Protein AF-0000000080937185 (afdb_homodimer)

Solvent-accessible surface area (backbone atoms only — not comparable to full-atom values): 22130 Å² total; per-residue (Å²): 127,81,75,78,30,31,45,39,34,42,34,27,56,33,98,50,60,34,31,41,36,32,32,44,40,65,82,44,80,64,57,98,61,24,29,42,82,37,48,50,75,37,70,52,72,49,73,37,59,51,59,36,39,19,39,36,36,63,20,32,70,64,48,72,57,94,79,38,30,49,37,75,32,23,30,40,79,56,38,44,73,40,18,80,78,31,59,58,39,70,27,28,30,32,38,31,38,33,40,33,52,92,41,36,68,22,40,36,26,20,35,33,53,49,6,32,49,60,23,35,29,41,33,53,44,74,46,44,79,77,42,57,69,21,41,24,62,49,62,57,40,84,71,40,53,76,88,26,49,35,64,43,96,85,64,47,56,53,18,21,38,21,58,23,76,60,67,60,38,28,67,57,57,40,35,75,54,13,47,34,62,86,56,25,58,86,46,74,61,36,48,50,47,27,70,57,19,66,32,20,26,28,41,74,67,48,69,80,70,18,61,39,45,33,18,54,57,32,28,36,38,37,30,35,41,92,125,82,75,78,30,32,45,38,33,40,35,26,57,34,98,48,60,34,31,42,35,33,32,45,38,65,81,44,80,64,57,98,60,24,29,43,82,37,48,50,73,38,70,51,72,49,72,38,58,51,59,37,40,18,39,34,35,64,19,33,70,64,47,72,59,94,79,38,30,50,37,73,31,22,31,40,80,57,37,45,72,42,18,80,77,31,58,58,38,68,26,27,31,31,38,31,38,34,39,33,52,94,42,36,67,22,41,37,25,21,33,33,52,48,5,32,46,59,23,35,30,42,33,54,42,74,48,46,78,78,41,57,68,19,40,24,62,49,63,57,40,83,70,41,55,78,87,28,50,35,62,45,97,86,64,47,57,52,19,21,38,21,57,23,77,62,67,60,38,27,66,57,56,41,34,76,54,12,45,35,62,86,56,25,58,87,46,74,61,36,47,51,46,27,69,57,19,66,32,21,28,27,41,75,65,49,69,81,72,17,62,39,46,35,18,54,58,33,27,36,37,37,29,35,42,91

Sequence (452 aa):
MVSEGAKVTFTNKCQYTVWPGTLTGDQKTQLSSTGFELASGTSNSLDLPSPWSGRFWARTGCSNNNGRFSCATADCGSGQVTCNGAGGNPPATLVEITVAENGGQDFYDVSNVDGFNIPMSVTPQGGSGECKSSTCRSNINAACPAELQMKGSDGSVIGCKSACLAFGDDKYCCKGAYDKPETCPPTDYSRFFEEQCPEAYSYAYDDKNSTFTCSNRPDYVITFCPMVSEGAKVTFTNKCQYTVWPGTLTGDQKTQLSSTGFELASGTSNSLDLPSPWSGRFWARTGCSNNNGRFSCATADCGSGQVTCNGAGGNPPATLVEITVAENGGQDFYDVSNVDGFNIPMSVTPQGGSGECKSSTCRSNINAACPAELQMKGSDGSVIGCKSACLAFGDDKYCCKGAYDKPETCPPTDYSRFFEEQCPEAYSYAYDDKNSTFTCSNRPDYVITFCP

Nearest PDB structures (foldseek):
  3zs3-assembly1_A  TM=9.802E-01  e=4.030E-38  Malus domestica
  2ahn-assembly1_A  TM=9.838E-01  e=1.439E-35  Prunus avium
  7p23-assembly2_B  TM=8.923E-01  e=5.926E-23  Puccinia graminis f. sp. tritici CRL 75-36-700-3
  1du5-assembly1_B  TM=9.000E-01  e=4.367E-22  Zea mays
  2i0w-assembly1_A  TM=8.980E-01  e=5.080E-21  Solanum lycopersicum

Foldseek 3Di:
DPQQWAKEKEAEQDQAKWKKAKAWPPPDDTWPAGIDIDGHGGMDMTTDHPFTKIKMWIFAQWDQDPQFIFGPFQTQRPSDRGNRRGGGQPPTWMWIKGHHGPFFKIKIFIARQFWYQFWKKKFWADFDDPRDIHTQQFPLQVVADPLQFDADPVGGGRIGGQPCRRPVDCLRQCDDVSVDCVNNPDDPRLVSVCVNGVQYHRHDNDDPNNMDIGTRHIYMYMYTND/DPQQWAKEKEAEQDPAKWKKAKAWPPPDDTWPAGIDIDGHGGMDMTTDHAFTKIKMWIFAQWDQDPQFIFGPFQTQRPSDRGNRRGGGQPPTWMWIKGHHGPFFKIKIFIARQFWYQFWKKKFWADFDDPRDIHTQQFPLQVVADPLQFDADPVGGGRIGGQPCRRPVDCLRQCDDVSVDCVNNPDDPRLVSVCVNGVQYHRHDNDDPRNMDIGTRHIYMYMYTND

pLDDT: mean 96.19, std 7.49, range [27.8, 99.0]

InterPro domains:
  IPR001938 Thaumatin family [PF00314] (12-226)
  IPR001938 Thaumatin family [PIRSF002703] (3-226)
  IPR001938 Thaumatin family [PR00347] (7-19)
  IPR001938 Thaumatin family [PR00347] (55-66)
  IPR001938 Thaumatin family [PR00347] (106-122)
  IPR001938 Thaumatin family [PR00347] (216-225)
  IPR001938 Thaumatin family [PS51367] (5-226)
  IPR001938 Thaumatin family [PTHR31048] (6-226)
  IPR001938 Thaumatin family [SM00205] (8-226)
  IPR017949 Thaumatin, conserved site [PS00316] (67-83)
  IPR037176 Osmotin/thaumatin-like superfamily [G3DSA:2.60.110.10] (6-226)
  IPR037176 Osmotin/thaumatin-like superfamily [SSF49870] (7-226)

Secondary structure (DSSP, 8-state):
---SSEEEEEEE-SSS-BEEEEEESTT-PPPS-SB--B-TT-EEEEEEPSSEEEEEEEEBS-EEETTEEE-SBS---SSSSS-TTPPPPSS--EEEEEEPGGG--EEEEEE-TT-BSS-EEEEEES-BS--PPEEE-S-GGGG--GGGEEE-TTS-EEEE--HHHHH--HHHHT-GGG-STTTS---HHHHHHHHH-TTSB-STT--GGG-EEEBSS-EEEEEE--/---SSEEEEEEE-SSS-BEEEEEESTT-PPPS-SB--B-TT-EEEEEEPSSEEEEEEEEBS-EEETTEEE-SBS---SSSSS-TTPPPPSS--EEEEEEPGGG--EEEEEE-TT-BSS-EEEEEES-BS--PPEEE-S-GGGG--GGGEEE-TTS-EEEE--HHHHH--HHHHT-GGG-STTTS---HHHHHHHHH-TTSB-STT--GGG-EEEBSS-EEEEEE--

Structure (mmCIF, N/CA/C/O backbone):
data_AF-0000000080937185-model_v1
#
loop_
_entity.id
_entity.type
_entity.pdbx_description
1 polymer 'Thaumatin-like protein'
#
loop_
_atom_site.group_PDB
_atom_site.id
_atom_site.type_symbol
_atom_site.label_atom_id
_atom_site.label_alt_id
_atom_site.label_comp_id
_atom_site.label_asym_id
_atom_site.label_entity_id
_atom_site.label_seq_id
_atom_site.pdbx_PDB_ins_code
_atom_site.Cartn_x
_atom_site.Cartn_y
_atom_site.Cartn_z
_atom_site.occupancy
_atom_site.B_iso_or_equiv
_atom_site.auth_seq_id
_atom_site.auth_comp_id
_atom_site.auth_asym_id
_atom_site.auth_atom_id
_atom_site.pdbx_PDB_model_num
ATOM 1 N N . MET A 1 1 ? 27.609 26.25 10.641 1 27.8 1 MET A N 1
ATOM 2 C CA . MET A 1 1 ? 27.312 25.156 9.703 1 27.8 1 MET A CA 1
ATOM 3 C C . MET A 1 1 ? 25.828 25.141 9.359 1 27.8 1 MET A C 1
ATOM 5 O O . MET A 1 1 ? 24.969 25.078 10.258 1 27.8 1 MET A O 1
ATOM 9 N N . VAL A 1 2 ? 25.344 25.922 8.453 1 40 2 VAL A N 1
ATOM 10 C CA . VAL A 1 2 ? 23.938 26.109 8.117 1 40 2 VAL A CA 1
ATOM 11 C C . VAL A 1 2 ? 23.219 24.75 8.141 1 40 2 VAL A C 1
ATOM 13 O O . VAL A 1 2 ? 23.703 23.781 7.547 1 40 2 VAL A O 1
ATOM 16 N N . SER A 1 3 ? 22.531 24.422 9.086 1 50.28 3 SER A N 1
ATOM 17 C CA . SER A 1 3 ? 21.891 23.125 9.305 1 50.28 3 SER A CA 1
ATOM 18 C C . SER A 1 3 ? 21.219 22.625 8.039 1 50.28 3 SER A C 1
ATOM 20 O O . SER A 1 3 ? 20.391 23.328 7.441 1 50.28 3 SER A O 1
ATOM 22 N N . GLU A 1 4 ? 21.75 21.703 7.148 1 73.38 4 GLU A N 1
ATOM 23 C CA . GLU A 1 4 ? 21.5 21.109 5.84 1 73.38 4 GLU A CA 1
ATOM 24 C C . GLU A 1 4 ? 20.062 20.578 5.734 1 73.38 4 GLU A C 1
ATOM 26 O O . GLU A 1 4 ? 19.672 20.062 4.688 1 73.38 4 GLU A O 1
ATOM 31 N N . GLY A 1 5 ? 19.188 21.047 6.578 1 90.06 5 GLY A N 1
ATOM 32 C CA . GLY A 1 5 ? 17.812 20.562 6.59 1 90.06 5 GLY A CA 1
ATOM 33 C C . GLY A 1 5 ? 16.797 21.656 6.309 1 90.06 5 GLY A C 1
ATOM 34 O O . GLY A 1 5 ? 17.047 22.562 5.531 1 90.06 5 GLY A O 1
ATOM 35 N N . ALA A 1 6 ? 15.594 21.484 6.547 1 96.44 6 ALA A N 1
ATOM 36 C CA . ALA A 1 6 ? 14.484 22.422 6.387 1 96.44 6 ALA A CA 1
ATOM 37 C C . ALA A 1 6 ? 13.867 22.781 7.734 1 96.44 6 ALA A C 1
ATOM 39 O O . ALA A 1 6 ? 14.07 22.078 8.727 1 96.44 6 ALA A O 1
ATOM 40 N N . LYS A 1 7 ? 13.297 23.953 7.75 1 98 7 LYS A N 1
ATOM 41 C CA . LYS A 1 7 ? 12.445 24.328 8.875 1 98 7 LYS A CA 1
ATOM 42 C C . LYS A 1 7 ? 10.969 24.203 8.516 1 98 7 LYS A C 1
ATOM 44 O O . LYS A 1 7 ? 10.555 24.594 7.422 1 98 7 LYS A O 1
ATOM 49 N N . VAL A 1 8 ? 10.219 23.609 9.422 1 98.88 8 VAL A N 1
ATOM 50 C CA . VAL A 1 8 ? 8.766 23.562 9.234 1 98.88 8 VAL A CA 1
ATOM 51 C C . VAL A 1 8 ? 8.086 24.391 10.328 1 98.88 8 VAL A C 1
ATOM 53 O O . VAL A 1 8 ? 8.352 24.203 11.516 1 98.88 8 VAL A O 1
ATOM 56 N N . THR A 1 9 ? 7.324 25.328 9.906 1 98.94 9 THR A N 1
ATOM 57 C CA . THR A 1 9 ? 6.539 26.156 10.82 1 98.94 9 THR A CA 1
ATOM 58 C C . THR A 1 9 ? 5.066 25.75 10.773 1 98.94 9 THR A C 1
ATOM 60 O O . THR A 1 9 ? 4.48 25.641 9.695 1 98.94 9 THR A O 1
ATOM 63 N N . PHE A 1 10 ? 4.531 25.516 11.961 1 98.94 10 PHE A N 1
ATOM 64 C CA . PHE A 1 10 ? 3.113 25.219 12.117 1 98.94 10 PHE A CA 1
ATOM 65 C C . PHE A 1 10 ? 2.34 26.453 12.547 1 98.94 10 PHE A C 1
ATOM 67 O O . PHE A 1 10 ? 2.727 27.141 13.492 1 98.94 10 PHE A O 1
ATOM 74 N N . THR A 1 11 ? 1.335 26.734 11.812 1 98.94 11 THR A N 1
ATOM 75 C CA . THR A 1 11 ? 0.473 27.844 12.188 1 98.94 11 THR A CA 1
ATOM 76 C C . THR A 1 11 ? -0.971 27.391 12.359 1 98.94 11 THR A C 1
ATOM 78 O O . THR A 1 11 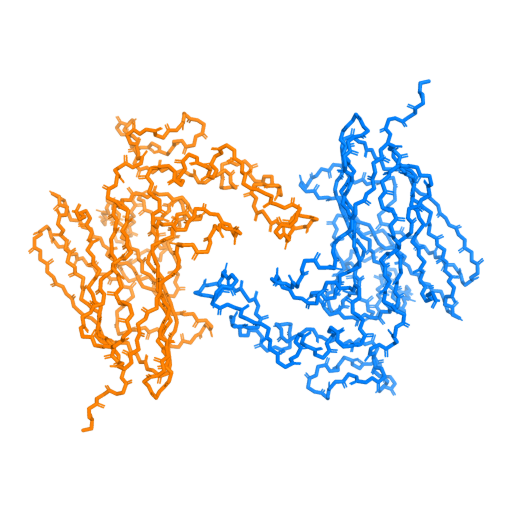? -1.523 26.734 11.477 1 98.94 11 THR A O 1
ATOM 81 N N . ASN A 1 12 ? -1.6 27.719 13.516 1 98.94 12 ASN A N 1
ATOM 82 C CA . ASN A 1 12 ? -2.99 27.359 13.766 1 98.94 12 ASN A CA 1
ATOM 83 C C . ASN A 1 12 ? -3.938 28.516 13.461 1 98.94 12 ASN A C 1
ATOM 85 O O . ASN A 1 12 ? -4.016 29.469 14.234 1 98.94 12 ASN A O 1
ATOM 89 N N . LYS A 1 13 ? -4.629 28.375 12.375 1 98.94 13 LYS A N 1
ATOM 90 C CA . LYS A 1 13 ? -5.617 29.391 12.031 1 98.94 13 LYS A CA 1
ATOM 91 C C . LYS A 1 13 ? -7.035 28.906 12.336 1 98.94 13 LYS A C 1
ATOM 93 O O . LYS A 1 13 ? -8.008 29.562 11.961 1 98.94 13 LYS A O 1
ATOM 98 N N . CYS A 1 14 ? -7.137 27.734 12.914 1 98.81 14 CYS A N 1
ATOM 99 C CA . CYS A 1 14 ? -8.438 27.312 13.406 1 98.81 14 CYS A CA 1
ATOM 100 C C . CYS A 1 14 ? -8.922 28.219 14.531 1 98.81 14 CYS A C 1
ATOM 102 O O . CYS A 1 14 ? -8.125 28.906 15.164 1 98.81 14 CYS A O 1
ATOM 104 N N . GLN A 1 15 ? -10.227 28.172 14.781 1 98.44 15 GLN A N 1
ATOM 105 C CA . GLN A 1 15 ? -10.805 28.938 15.883 1 98.44 15 GLN A CA 1
ATOM 106 C C . GLN A 1 15 ? -10.711 28.141 17.188 1 98.44 15 GLN A C 1
ATOM 108 O O . GLN A 1 15 ? -11.289 28.547 18.203 1 98.44 15 GLN A O 1
ATOM 113 N N . TYR A 1 16 ? -10.023 27.047 17.172 1 98.5 16 TYR A N 1
ATOM 114 C CA . TYR A 1 16 ? -9.836 26.156 18.328 1 98.5 16 TYR A CA 1
ATOM 115 C C . TYR A 1 16 ? -8.391 25.672 18.391 1 98.5 16 TYR A C 1
ATOM 117 O O . TYR A 1 16 ? -7.641 25.797 17.422 1 98.5 16 TYR A O 1
ATOM 125 N N . THR A 1 17 ? -7.992 25.141 19.578 1 98.81 17 THR A N 1
ATOM 126 C CA . THR A 1 17 ? -6.672 24.562 19.766 1 98.81 17 THR A CA 1
ATOM 127 C C . THR A 1 17 ? -6.535 23.266 18.984 1 98.81 17 THR A C 1
ATOM 129 O O . THR A 1 17 ? -7.477 22.469 18.938 1 98.81 17 THR A O 1
ATOM 132 N N . VAL A 1 18 ? -5.445 23.031 18.344 1 98.94 18 VAL A N 1
ATOM 133 C CA . VAL A 1 18 ? -5.102 21.734 17.766 1 98.94 18 VAL A CA 1
ATOM 134 C C . VAL A 1 18 ? -3.83 21.203 18.406 1 98.94 18 VAL A C 1
ATOM 136 O O . VAL A 1 18 ? -3.139 21.922 19.125 1 98.94 18 VAL A O 1
ATOM 139 N N . TRP A 1 19 ? -3.578 19.969 18.219 1 98.94 19 TRP A N 1
ATOM 140 C CA . TRP A 1 19 ? -2.375 19.297 18.719 1 98.94 19 TRP A CA 1
ATOM 141 C C . TRP A 1 19 ? -1.637 18.609 17.578 1 98.94 19 TRP A C 1
ATOM 143 O O . TRP A 1 19 ? -1.86 17.422 17.312 1 98.94 19 TRP A O 1
ATOM 153 N N . PRO A 1 20 ? -0.725 19.344 16.922 1 98.94 20 PRO A N 1
ATOM 154 C CA . PRO A 1 20 ? 0.037 18.75 15.828 1 98.94 20 PRO A CA 1
ATOM 155 C C . PRO A 1 20 ? 0.796 17.484 16.266 1 98.94 20 PRO A C 1
ATOM 157 O O . PRO A 1 20 ? 1.317 17.438 17.375 1 98.94 20 PRO A O 1
ATOM 160 N N . GLY A 1 21 ? 0.716 16.453 15.438 1 98.88 21 GLY A N 1
ATOM 161 C CA . GLY A 1 21 ? 1.561 15.266 15.539 1 98.88 21 GLY A CA 1
ATOM 162 C C . GLY A 1 21 ? 2.559 15.156 14.398 1 98.88 21 GLY A C 1
ATOM 163 O O . GLY A 1 21 ? 2.326 15.672 13.305 1 98.88 21 GLY A O 1
ATOM 164 N N . THR A 1 22 ? 3.674 14.57 14.664 1 98.75 22 THR A N 1
ATOM 165 C CA . THR A 1 22 ? 4.699 14.328 13.656 1 98.75 22 THR A CA 1
ATOM 166 C C . THR A 1 22 ? 5.133 12.867 13.672 1 98.75 22 THR A C 1
ATOM 168 O O . THR A 1 22 ? 5.191 12.242 14.734 1 98.75 22 THR A O 1
ATOM 171 N N . LEU A 1 23 ? 5.426 12.336 12.586 1 98.25 23 LEU A N 1
ATOM 172 C CA . LEU A 1 23 ? 5.941 10.977 12.469 1 98.25 23 LEU A CA 1
ATOM 173 C C . LEU A 1 23 ? 7.031 10.906 11.406 1 98.25 23 LEU A C 1
ATOM 175 O O . LEU A 1 23 ? 6.77 11.141 10.219 1 98.25 23 LEU A O 1
ATOM 179 N N . THR A 1 24 ? 8.266 10.633 11.844 1 97.62 24 THR A N 1
ATOM 180 C CA . THR A 1 24 ? 9.367 10.367 10.922 1 97.62 24 THR A CA 1
ATOM 181 C C . THR A 1 24 ? 9.219 8.977 10.297 1 97.62 24 THR A C 1
ATOM 183 O O . THR A 1 24 ? 8.914 8.008 11 1 97.62 24 THR A O 1
ATOM 186 N N . GLY A 1 25 ? 9.422 8.914 9.008 1 95.31 25 GLY A N 1
ATOM 187 C CA . GLY A 1 25 ? 9.336 7.641 8.305 1 95.31 25 GLY A CA 1
ATOM 188 C C . GLY A 1 25 ? 10.539 6.746 8.547 1 95.31 25 GLY A C 1
ATOM 189 O O . GLY A 1 25 ? 11.516 7.164 9.172 1 95.31 25 GLY A O 1
ATOM 190 N N . ASP A 1 26 ? 10.492 5.484 8.117 1 88.19 26 ASP A N 1
ATOM 191 C CA . ASP A 1 26 ? 11.555 4.492 8.047 1 88.19 26 ASP A CA 1
ATOM 192 C C . ASP A 1 26 ? 12.047 4.109 9.445 1 88.19 26 ASP A C 1
ATOM 194 O O . ASP A 1 26 ? 13.211 3.744 9.617 1 88.19 26 ASP A O 1
ATOM 198 N N . GLN A 1 27 ? 11.195 4.363 10.391 1 84.75 27 GLN A N 1
ATOM 199 C CA . GLN A 1 27 ? 11.539 4.035 11.766 1 84.75 27 GLN A CA 1
ATOM 200 C C . GLN A 1 27 ? 12.812 4.754 12.203 1 84.75 27 GLN A C 1
ATOM 202 O O . GLN A 1 27 ? 13.539 4.266 13.062 1 84.75 27 GLN A O 1
ATOM 207 N N . LYS A 1 28 ? 13.102 5.852 11.594 1 91.88 28 LYS A N 1
ATOM 208 C CA . LYS A 1 28 ? 14.25 6.664 11.984 1 91.88 28 LYS A CA 1
ATOM 209 C C . LYS A 1 28 ? 13.938 7.492 13.227 1 91.88 28 LYS A C 1
ATOM 211 O O . LYS A 1 28 ? 12.797 7.492 13.711 1 91.88 28 LYS A O 1
ATOM 216 N N . THR A 1 29 ? 14.953 8.125 13.656 1 95.88 29 THR A N 1
ATOM 217 C CA . THR A 1 29 ? 14.82 8.961 14.844 1 95.88 29 THR A CA 1
ATOM 218 C C . THR A 1 29 ? 13.734 10.016 14.648 1 95.88 29 THR A C 1
ATOM 220 O O . THR A 1 29 ? 13.664 10.656 13.594 1 95.88 29 THR A O 1
ATOM 223 N N . GLN A 1 30 ? 12.922 10.148 15.648 1 98.06 30 GLN A N 1
ATOM 224 C CA . GLN A 1 30 ? 11.828 11.109 15.617 1 98.06 30 GLN A CA 1
ATOM 225 C C . GLN A 1 30 ? 12.352 12.539 15.758 1 98.06 30 GLN A C 1
ATOM 227 O O . GLN A 1 30 ? 13.477 12.75 16.219 1 98.06 30 GLN A O 1
ATOM 232 N N . LEU A 1 31 ? 11.516 13.469 15.25 1 98.19 31 LEU A N 1
ATOM 233 C CA . LEU A 1 31 ? 11.852 14.883 15.414 1 98.19 31 LEU A CA 1
ATOM 234 C C . LEU A 1 31 ? 11.883 15.258 16.891 1 98.19 31 LEU A C 1
ATOM 236 O O . LEU A 1 31 ? 11.492 14.461 17.75 1 98.19 31 LEU A O 1
ATOM 240 N N . SER A 1 32 ? 12.383 16.484 17.172 1 98.31 32 SER A N 1
ATOM 241 C CA . SER A 1 32 ? 12.57 16.922 18.547 1 98.31 32 SER A CA 1
ATOM 242 C C . SER A 1 32 ? 11.25 16.953 19.297 1 98.31 32 SER A C 1
ATOM 244 O O . SER A 1 32 ? 11.227 16.844 20.531 1 98.31 32 SER A O 1
ATOM 246 N N . SER A 1 33 ? 10.133 17.078 18.641 1 98.38 33 SER A N 1
ATOM 247 C CA . SER A 1 33 ? 8.789 16.953 19.203 1 98.38 33 SER A CA 1
ATOM 248 C C . SER A 1 33 ? 7.898 16.094 18.312 1 98.38 33 SER A C 1
ATOM 250 O O . SER A 1 33 ? 7.867 16.281 17.094 1 98.38 33 SER A O 1
ATOM 252 N N . THR A 1 34 ? 7.164 15.203 18.969 1 98.75 34 THR A N 1
ATOM 253 C CA . THR A 1 34 ? 6.293 14.32 18.203 1 98.75 34 THR A CA 1
ATOM 254 C C . THR A 1 34 ? 4.828 14.703 18.391 1 98.75 34 THR A C 1
ATOM 256 O O . THR A 1 34 ? 3.934 14.086 17.828 1 98.75 34 THR A O 1
ATOM 259 N N . GLY A 1 35 ? 4.617 15.688 19.219 1 98.81 35 GLY A N 1
ATOM 260 C CA . GLY A 1 35 ? 3.291 16.203 19.531 1 98.81 35 GLY A CA 1
ATOM 261 C C . GLY A 1 35 ? 3.312 17.391 20.469 1 98.81 35 GLY A C 1
ATOM 262 O O . GLY A 1 35 ? 4.117 17.438 21.406 1 98.81 35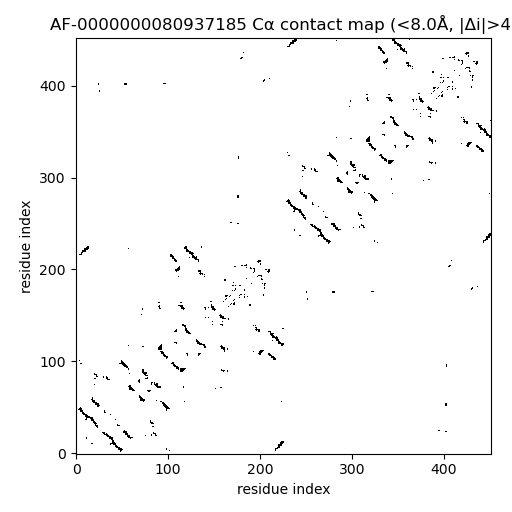 GLY A O 1
ATOM 263 N N . PHE A 1 36 ? 2.473 18.359 20.266 1 98.88 36 PHE A N 1
ATOM 264 C CA . PHE A 1 36 ? 2.422 19.547 21.094 1 98.88 36 PHE A CA 1
ATOM 265 C C . PHE A 1 36 ? 1.091 20.281 20.922 1 98.88 36 PHE A C 1
ATOM 267 O O . PHE A 1 36 ? 0.359 20.016 19.953 1 98.88 36 PHE A O 1
ATOM 274 N N . GLU A 1 37 ? 0.81 21.062 21.859 1 98.81 37 GLU A N 1
ATOM 275 C CA . GLU A 1 37 ? -0.37 21.922 21.812 1 98.81 37 GLU A CA 1
ATOM 276 C C . GLU A 1 37 ? -0.104 23.188 21 1 98.81 37 GLU A C 1
ATOM 278 O O . GLU A 1 37 ? 0.976 23.781 21.094 1 98.81 37 GLU A O 1
ATOM 283 N N . LEU A 1 38 ? -1.011 23.578 20.188 1 98.94 38 LEU A N 1
ATOM 284 C CA . LEU A 1 38 ? -0.927 24.797 19.391 1 98.94 38 LEU A CA 1
ATOM 285 C C . LEU A 1 38 ? -2.234 25.578 19.453 1 98.94 38 LEU A C 1
ATOM 287 O O . LEU A 1 38 ? -3.199 25.234 18.766 1 98.94 38 LEU A O 1
ATOM 291 N N . ALA A 1 39 ? -2.238 26.672 20.234 1 98.81 39 ALA A N 1
ATOM 292 C CA . ALA A 1 39 ? -3.441 27.469 20.422 1 98.81 39 ALA A CA 1
ATOM 293 C C . ALA A 1 39 ? -3.795 28.234 19.156 1 98.81 39 ALA A C 1
ATOM 295 O O . ALA A 1 39 ? -2.936 28.453 18.297 1 98.81 39 ALA A O 1
ATOM 296 N N . SER A 1 40 ? -5.066 28.578 19.047 1 98.81 40 SER A N 1
ATOM 297 C CA . SER A 1 40 ? -5.512 29.375 17.922 1 98.81 40 SER A CA 1
ATOM 298 C C . SER A 1 40 ? -4.66 30.641 17.766 1 98.81 40 SER A C 1
ATOM 300 O O . SER A 1 40 ? -4.348 31.312 18.75 1 98.81 40 SER A O 1
ATOM 302 N N . GLY A 1 41 ? -4.211 30.828 16.547 1 98.75 41 GLY A N 1
ATOM 303 C CA . GLY A 1 41 ? -3.498 32.062 16.234 1 98.75 41 GLY A CA 1
ATOM 304 C C . GLY A 1 41 ? -2.014 31.969 16.531 1 98.75 41 GLY A C 1
ATOM 305 O O . GLY A 1 41 ? -1.28 32.938 16.328 1 98.75 41 GLY A O 1
ATOM 306 N N . THR A 1 42 ? -1.506 30.844 17.031 1 98.81 42 THR A N 1
ATOM 307 C CA . THR A 1 42 ? -0.101 30.75 17.406 1 98.81 42 THR A CA 1
ATOM 308 C C . THR A 1 42 ? 0.668 29.859 16.422 1 98.81 42 THR A C 1
ATOM 310 O O . THR A 1 42 ? 0.072 29.234 15.547 1 98.81 42 THR A O 1
ATOM 313 N N . SER A 1 43 ? 1.959 29.906 16.5 1 98.88 43 SER A N 1
ATOM 314 C CA . SER A 1 43 ? 2.848 29.141 15.648 1 98.88 43 SER A CA 1
ATOM 315 C C . SER A 1 43 ? 3.941 28.453 16.453 1 98.88 43 SER A C 1
ATOM 317 O O . SER A 1 43 ? 4.211 28.828 17.594 1 98.88 43 SER A O 1
ATOM 319 N N . ASN A 1 44 ? 4.43 27.469 15.977 1 98.75 44 ASN A N 1
ATOM 320 C CA . ASN A 1 44 ? 5.594 26.734 16.453 1 98.75 44 ASN A CA 1
ATOM 321 C C . ASN A 1 44 ? 6.402 26.141 15.297 1 98.75 44 ASN A C 1
ATOM 323 O O . ASN A 1 44 ? 5.926 26.094 14.164 1 98.75 44 ASN A O 1
ATOM 327 N N . SER A 1 45 ? 7.672 25.781 15.523 1 98.75 45 SER A N 1
ATOM 328 C CA . SER A 1 45 ? 8.477 25.281 14.414 1 98.75 45 SER A CA 1
ATOM 329 C C . SER A 1 45 ? 9.367 24.125 14.852 1 98.75 45 SER A C 1
ATOM 331 O O . SER A 1 45 ? 9.648 23.969 16.047 1 98.75 45 SER A O 1
ATOM 333 N N . LEU A 1 46 ? 9.656 23.312 13.969 1 98.62 46 LEU A N 1
ATOM 334 C CA . LEU A 1 46 ? 10.617 22.234 14.125 1 98.62 46 LEU A CA 1
ATOM 335 C C . LEU A 1 46 ? 11.625 22.219 12.984 1 98.62 46 LEU A C 1
ATOM 337 O O . LEU A 1 46 ? 11.328 22.688 11.883 1 98.62 46 LEU A O 1
ATOM 341 N N . ASP A 1 47 ? 12.82 21.656 13.273 1 98.06 47 ASP A N 1
ATOM 342 C CA . ASP A 1 47 ? 13.812 21.422 12.227 1 98.06 47 ASP A CA 1
ATOM 343 C C . ASP A 1 47 ? 13.68 20.031 11.625 1 98.06 47 ASP A C 1
ATOM 345 O O . ASP A 1 47 ? 13.477 19.062 12.352 1 98.06 47 ASP A O 1
ATOM 349 N N . LEU A 1 48 ? 13.727 19.984 10.336 1 97.69 48 LEU A N 1
ATOM 350 C CA . LEU A 1 48 ? 13.773 18.719 9.609 1 97.69 48 LEU A CA 1
ATOM 351 C C . LEU A 1 48 ? 15.188 18.406 9.141 1 97.69 48 LEU A C 1
ATOM 353 O O . LEU A 1 48 ? 15.82 19.234 8.477 1 97.69 48 LEU A O 1
ATOM 357 N N . PRO A 1 49 ? 15.641 17.266 9.508 1 96 49 PRO A N 1
ATOM 358 C CA . PRO A 1 49 ? 16.938 16.906 8.953 1 96 49 PRO A CA 1
ATOM 359 C C . PRO A 1 49 ? 16.891 16.578 7.461 1 96 49 PRO A C 1
ATOM 361 O O . PRO A 1 49 ? 15.797 16.547 6.875 1 96 49 PRO A O 1
ATOM 364 N N . SER A 1 50 ? 18.016 16.516 6.82 1 94.62 50 SER A N 1
ATOM 365 C CA . SER A 1 50 ? 18.156 16.094 5.43 1 94.62 50 SER A CA 1
ATOM 366 C C . SER A 1 50 ? 19.125 14.93 5.301 1 94.62 50 SER A C 1
ATOM 368 O O . SER A 1 50 ? 20.266 15 5.793 1 94.62 50 SER A O 1
ATOM 370 N N . PRO A 1 51 ? 18.688 13.859 4.66 1 93.94 51 PRO A N 1
ATOM 371 C CA . PRO A 1 51 ? 17.328 13.641 4.129 1 93.94 51 PRO A CA 1
ATOM 372 C C . PRO A 1 51 ? 16.328 13.289 5.219 1 93.94 51 PRO A C 1
ATOM 374 O O . PRO A 1 51 ? 16.719 12.891 6.32 1 93.94 51 PRO A O 1
ATOM 377 N N . TRP A 1 52 ? 15.102 13.547 4.934 1 96.19 52 TRP A N 1
ATOM 378 C CA . TRP A 1 52 ? 14.039 13.203 5.879 1 96.19 52 TRP A CA 1
ATOM 379 C C . TRP A 1 52 ? 12.719 12.969 5.152 1 96.19 52 TRP A C 1
ATOM 381 O O . TRP A 1 52 ? 12.414 13.648 4.176 1 96.19 52 TRP A O 1
ATOM 391 N N . SER A 1 53 ? 11.984 12.062 5.59 1 96.75 53 SER A N 1
ATOM 392 C CA . SER A 1 53 ? 10.609 11.875 5.141 1 96.75 53 SER A CA 1
ATOM 393 C C . SER A 1 53 ? 9.672 11.594 6.312 1 96.75 53 SER A C 1
ATOM 395 O O . SER A 1 53 ? 10.047 10.883 7.25 1 96.75 53 SER A O 1
ATOM 397 N N . GLY A 1 54 ? 8.484 12.195 6.219 1 97.62 54 GLY A N 1
ATOM 398 C CA . GLY A 1 54 ? 7.527 11.992 7.293 1 97.62 54 GLY A CA 1
ATOM 399 C C . GLY A 1 54 ? 6.203 12.688 7.051 1 97.62 54 GLY A C 1
ATOM 400 O O . GLY A 1 54 ? 5.922 13.125 5.93 1 97.62 54 GLY A O 1
ATOM 401 N N . ARG A 1 55 ? 5.43 12.617 8.094 1 98.06 55 ARG A N 1
ATOM 402 C CA . ARG A 1 55 ? 4.094 13.195 7.973 1 98.06 55 ARG A CA 1
ATOM 403 C C . ARG A 1 55 ? 3.732 14.008 9.211 1 98.06 55 ARG A C 1
ATOM 405 O O . ARG A 1 55 ? 4.297 13.797 10.289 1 98.06 55 ARG A O 1
ATOM 412 N N . PHE A 1 56 ? 2.832 14.93 9 1 98.88 56 PHE A N 1
ATOM 413 C CA . PHE A 1 56 ? 2.266 15.82 10 1 98.88 56 PHE A CA 1
ATOM 414 C C . PHE A 1 56 ? 0.743 15.797 9.953 1 98.88 56 PHE A C 1
ATOM 416 O O . PHE A 1 56 ? 0.154 15.633 8.883 1 98.88 56 PHE A O 1
ATOM 423 N N . TRP A 1 57 ? 0.204 15.93 11.102 1 98.94 57 TRP A N 1
ATOM 424 C CA . TRP A 1 57 ? -1.248 16.062 11.18 1 98.94 57 TRP A CA 1
ATOM 425 C C . TRP A 1 57 ? -1.663 16.859 12.406 1 98.94 57 TRP A C 1
ATOM 427 O O . TRP A 1 57 ? -0.816 17.266 13.211 1 98.94 57 TRP A O 1
ATOM 437 N N . ALA A 1 58 ? -2.941 17.188 12.492 1 98.88 58 ALA A N 1
ATOM 438 C CA . ALA A 1 58 ? -3.453 17.891 13.664 1 98.88 58 ALA A CA 1
ATOM 439 C C . ALA A 1 58 ? -4.504 17.062 14.391 1 98.88 58 ALA A C 1
ATOM 441 O O . ALA A 1 58 ? -5.48 16.609 13.781 1 98.88 58 ALA A O 1
ATOM 442 N N . ARG A 1 59 ? -4.285 16.828 15.68 1 98.94 59 ARG A N 1
ATOM 443 C CA . ARG A 1 59 ? -5.297 16.219 16.531 1 98.94 59 ARG A CA 1
ATOM 444 C C . ARG A 1 59 ? -6.273 17.266 17.062 1 98.94 59 ARG A C 1
ATOM 446 O O . ARG A 1 59 ? -5.898 18.406 17.297 1 98.94 59 ARG A O 1
ATOM 453 N N . THR A 1 60 ? -7.516 16.906 17.203 1 98.81 60 THR A N 1
ATOM 454 C CA . THR A 1 60 ? -8.516 17.828 17.703 1 98.81 60 THR A CA 1
ATOM 455 C C . THR A 1 60 ? -9.305 17.219 18.859 1 98.81 60 THR A C 1
ATOM 457 O O . THR A 1 60 ? -9.336 16 19.016 1 98.81 60 THR A O 1
ATOM 460 N N . GLY A 1 61 ? -9.922 18.031 19.641 1 98.06 61 GLY A N 1
ATOM 461 C CA . GLY A 1 61 ? -10.766 17.594 20.734 1 98.06 61 GLY A CA 1
ATOM 462 C C . GLY A 1 61 ? -10.008 16.797 21.781 1 98.06 61 GLY A C 1
ATOM 463 O O . GLY A 1 61 ? -10.484 15.766 22.25 1 98.06 61 GLY A O 1
ATOM 464 N N . CYS A 1 62 ? -8.859 17.344 22.141 1 98.31 62 CYS A N 1
ATOM 465 C CA . CYS A 1 62 ? -8.016 16.609 23.078 1 98.31 62 CYS A CA 1
ATOM 466 C C . CYS A 1 62 ? -8.281 17.047 24.516 1 98.31 62 CYS A C 1
ATOM 468 O O . CYS A 1 62 ? -8.672 18.188 24.766 1 98.31 62 CYS A O 1
ATOM 470 N N . SER A 1 63 ? -8.086 16.125 25.344 1 97.06 63 SER A N 1
ATOM 471 C CA . SER A 1 63 ? -8.211 16.375 26.781 1 97.06 63 SER A CA 1
ATOM 472 C C . SER A 1 63 ? -7.387 15.383 27.594 1 97.06 63 SER A C 1
ATOM 474 O O . SER A 1 63 ? -6.949 14.359 27.062 1 97.06 63 SER A O 1
ATOM 476 N N . ASN A 1 64 ? -7.035 15.789 28.75 1 96.75 64 ASN A N 1
ATOM 477 C CA . ASN A 1 64 ? -6.406 14.906 29.719 1 96.75 64 ASN A CA 1
ATOM 478 C C . ASN A 1 64 ? -7.402 14.43 30.781 1 96.75 64 ASN A C 1
ATOM 480 O O . ASN A 1 64 ? -7.93 15.234 31.547 1 96.75 64 ASN A O 1
ATOM 484 N N . ASN A 1 65 ? -7.703 13.195 30.672 1 94.56 65 ASN A N 1
ATOM 485 C CA . ASN A 1 65 ? -8.586 12.594 31.656 1 94.56 65 ASN A CA 1
ATOM 486 C C . ASN A 1 65 ? -7.82 11.703 32.625 1 94.56 65 ASN A C 1
ATOM 488 O O . ASN A 1 65 ? -7.426 10.586 32.281 1 94.56 65 ASN A O 1
ATOM 492 N N . ASN A 1 66 ? -7.641 12.125 33.875 1 94.19 66 ASN A N 1
ATOM 493 C CA . ASN A 1 66 ? -6.957 11.383 34.938 1 94.19 66 ASN A CA 1
ATOM 494 C C . ASN A 1 66 ? -5.602 10.867 34.469 1 94.19 66 ASN A C 1
ATOM 496 O O . ASN A 1 66 ? -5.305 9.68 34.594 1 94.19 66 ASN A O 1
ATOM 500 N N . GLY A 1 67 ? -4.926 11.734 33.781 1 93.44 67 GLY A N 1
ATOM 501 C CA . GLY A 1 67 ? -3.561 11.398 33.406 1 93.44 67 GLY A CA 1
ATOM 502 C C . GLY A 1 67 ? -3.451 10.758 32.031 1 93.44 67 GLY A C 1
ATOM 503 O O . GLY A 1 67 ? -2.348 10.484 31.562 1 93.44 67 GLY A O 1
ATOM 504 N N . ARG A 1 68 ? -4.484 10.43 31.453 1 95.94 68 ARG A N 1
ATOM 505 C CA . ARG A 1 68 ? -4.457 9.844 30.109 1 95.94 68 ARG A CA 1
ATOM 506 C C . ARG A 1 68 ? -4.879 10.859 29.062 1 95.94 68 ARG A C 1
ATOM 508 O O . ARG A 1 68 ? -6.039 11.273 29.031 1 95.94 68 ARG A O 1
ATOM 515 N N . PHE A 1 69 ? -4.062 11.281 28.25 1 98.25 69 PHE A N 1
ATOM 516 C CA . PHE A 1 69 ? -4.297 12.234 27.188 1 98.25 69 PHE A CA 1
ATOM 517 C C . PHE A 1 69 ? -4.863 11.539 25.953 1 98.25 69 PHE A C 1
ATOM 519 O O . PHE A 1 69 ? -4.359 10.492 25.531 1 98.25 69 PHE A O 1
ATOM 526 N N . SER A 1 70 ? -5.977 12.047 25.422 1 98.19 70 SER A N 1
ATOM 527 C CA . SER A 1 70 ? -6.598 11.5 24.219 1 98.19 70 SER A CA 1
ATOM 528 C C . SER A 1 70 ? -7.27 12.594 23.406 1 98.19 70 SER A C 1
ATOM 530 O O . SER A 1 70 ? -7.531 13.688 23.906 1 98.19 70 SER A O 1
ATOM 532 N N . CYS A 1 71 ? -7.477 12.344 22.156 1 98.56 71 CYS A N 1
ATOM 533 C CA . CYS A 1 71 ? -8.109 13.297 21.25 1 98.56 71 CYS A CA 1
ATOM 534 C C . CYS A 1 71 ? -9.289 12.664 20.531 1 98.56 71 CYS A C 1
ATOM 536 O O . CYS A 1 71 ? -9.312 11.453 20.312 1 98.56 71 CYS A O 1
ATOM 538 N N . ALA A 1 72 ? -10.172 13.445 20.125 1 98.5 72 ALA A N 1
ATOM 539 C CA . ALA A 1 72 ? -11.352 12.984 19.406 1 98.5 72 ALA A CA 1
ATOM 540 C C . ALA A 1 72 ? -10.992 12.562 17.984 1 98.5 72 ALA A C 1
ATOM 542 O O . ALA A 1 72 ? -11.555 11.594 17.469 1 98.5 72 ALA A O 1
ATOM 543 N N . THR A 1 73 ? -10.102 13.312 17.391 1 98.88 73 THR A N 1
ATOM 544 C CA . THR A 1 73 ? -9.727 12.938 16.031 1 98.88 73 THR A CA 1
ATOM 545 C C . THR A 1 73 ? -8.211 12.828 15.898 1 98.88 73 THR A C 1
ATOM 547 O O . THR A 1 73 ? -7.469 13.531 16.594 1 98.88 73 THR A O 1
ATOM 550 N N . ALA A 1 74 ? -7.766 11.914 15.062 1 98.88 74 ALA A N 1
ATOM 551 C CA . ALA A 1 74 ? -6.383 11.719 14.641 1 98.88 74 ALA A CA 1
ATOM 552 C C . ALA A 1 74 ? -5.465 11.492 15.836 1 98.88 74 ALA A C 1
ATOM 554 O O . ALA A 1 74 ? -4.309 11.914 15.828 1 98.88 74 ALA A O 1
ATOM 555 N N . ASP A 1 75 ? -5.988 10.883 16.875 1 98.88 75 ASP A N 1
ATOM 556 C CA . ASP A 1 75 ? -5.238 10.594 18.094 1 98.88 75 ASP A CA 1
ATOM 557 C C . ASP A 1 75 ? -4.066 9.656 17.812 1 98.88 75 ASP A C 1
ATOM 559 O O . ASP A 1 75 ? -4.191 8.719 17.016 1 98.88 75 ASP A O 1
ATOM 563 N N . CYS A 1 76 ? -2.951 9.93 18.547 1 98.06 76 CYS A N 1
ATOM 564 C CA . CYS A 1 76 ? -1.792 9.062 18.359 1 98.06 76 CYS A CA 1
ATOM 565 C C . CYS A 1 76 ? -1.954 7.77 19.156 1 98.06 76 CYS A C 1
ATOM 567 O O . CYS A 1 76 ? -1.271 6.777 18.891 1 98.06 76 CYS A O 1
ATOM 569 N N . GLY A 1 77 ? -2.709 7.832 20.234 1 98.12 77 GLY A N 1
ATOM 570 C CA . GLY A 1 77 ? -2.941 6.668 21.078 1 98.12 77 GLY A CA 1
ATOM 571 C C . GLY A 1 77 ? -1.823 6.418 22.062 1 98.12 77 GLY A C 1
ATOM 572 O O . GLY A 1 77 ? -1.695 5.316 22.609 1 98.12 77 GLY A O 1
ATOM 573 N N . SER A 1 78 ? -0.971 7.387 22.312 1 97.75 78 SER A N 1
ATOM 574 C CA . SER A 1 78 ? 0.173 7.207 23.203 1 97.75 78 SER A CA 1
ATOM 575 C C . SER A 1 78 ? -0.219 7.43 24.656 1 97.75 78 SER A C 1
ATOM 577 O O . SER A 1 78 ? 0.527 7.066 25.562 1 97.75 78 SER A O 1
ATOM 579 N N . GLY A 1 79 ? -1.352 8.086 24.812 1 98 79 GLY A N 1
ATOM 580 C CA . GLY A 1 79 ? -1.756 8.461 26.156 1 98 79 GLY A CA 1
ATOM 581 C C . GLY A 1 79 ? -1.045 9.703 26.672 1 98 79 GLY A C 1
ATOM 582 O O . GLY A 1 79 ? -1.22 10.094 27.828 1 98 79 GLY A O 1
ATOM 583 N N . GLN A 1 80 ? -0.223 10.344 25.859 1 98.19 80 GLN A N 1
ATOM 584 C CA . GLN A 1 80 ? 0.544 11.547 26.156 1 98.19 80 GLN A CA 1
ATOM 585 C C . GLN A 1 80 ? 0.385 12.586 25.047 1 98.19 80 GLN A C 1
ATOM 587 O O . GLN A 1 80 ? -0.132 12.289 23.969 1 98.19 80 GLN A O 1
ATOM 592 N N . VAL A 1 81 ? 0.772 13.82 25.391 1 98.38 81 VAL A N 1
ATOM 593 C CA . VAL A 1 81 ? 0.724 14.875 24.391 1 98.38 81 VAL A CA 1
ATOM 594 C C . VAL A 1 81 ? 1.646 14.523 23.219 1 98.38 81 VAL A C 1
ATOM 596 O O . VAL A 1 81 ? 1.32 14.781 22.062 1 98.38 81 VAL A O 1
ATOM 599 N N . THR A 1 82 ? 2.766 13.805 23.547 1 98.56 82 THR A N 1
ATOM 600 C CA . THR A 1 82 ? 3.695 13.359 22.516 1 98.56 82 THR A CA 1
ATOM 601 C C . THR A 1 82 ? 3.238 12.031 21.906 1 98.56 82 THR A C 1
ATOM 603 O O . THR A 1 82 ? 2.717 11.172 22.609 1 98.56 82 THR A O 1
ATOM 606 N N . CYS A 1 83 ? 3.432 11.898 20.625 1 98.44 83 CYS A N 1
ATOM 607 C CA . CYS A 1 83 ? 2.982 10.695 19.922 1 98.44 83 CYS A CA 1
ATOM 608 C C . CYS A 1 83 ? 3.988 9.562 20.078 1 98.44 83 CYS A C 1
ATOM 610 O O . CYS A 1 83 ? 3.615 8.391 20.031 1 98.44 83 CYS A O 1
ATOM 612 N N . ASN A 1 84 ? 5.27 9.953 20.156 1 97.12 84 ASN A N 1
ATOM 613 C CA . ASN A 1 84 ? 6.332 9.008 20.469 1 97.12 84 ASN A CA 1
ATOM 614 C C . ASN A 1 84 ? 6.402 7.879 19.438 1 97.12 84 ASN A C 1
ATOM 616 O O . ASN A 1 84 ? 6.477 6.703 19.812 1 97.12 84 ASN A O 1
ATOM 620 N N . GLY A 1 85 ? 6.242 8.234 18.234 1 96.31 85 GLY A N 1
ATOM 621 C CA . GLY A 1 85 ? 6.445 7.27 17.172 1 96.31 85 GLY A CA 1
ATOM 622 C C . GLY A 1 85 ? 5.148 6.68 16.641 1 96.31 85 GLY A C 1
ATOM 623 O O . GLY A 1 85 ? 5.16 5.895 15.688 1 96.31 85 GLY A O 1
ATOM 624 N N . ALA A 1 86 ? 4.055 7.062 17.219 1 96.75 86 ALA A N 1
ATOM 625 C CA . ALA A 1 86 ? 2.752 6.613 16.719 1 96.75 86 ALA A CA 1
ATOM 626 C C . ALA A 1 86 ? 2.176 7.602 15.711 1 96.75 86 ALA A C 1
ATOM 628 O O . ALA A 1 86 ? 2.4 8.812 15.82 1 96.75 86 ALA A O 1
ATOM 629 N N . GLY A 1 87 ? 1.492 7.105 14.719 1 97.31 87 GLY A N 1
ATOM 630 C CA . GLY A 1 87 ? 0.788 7.953 13.773 1 97.31 87 GLY A CA 1
ATOM 631 C C . GLY A 1 87 ? -0.583 8.383 14.258 1 97.31 87 GLY A C 1
ATOM 632 O O . GLY A 1 87 ? -1.038 7.941 15.32 1 97.31 87 GLY A O 1
ATOM 633 N N . GLY A 1 88 ? -1.149 9.258 13.484 1 98.25 88 GLY A N 1
ATOM 634 C CA . GLY A 1 88 ? -2.516 9.656 13.781 1 98.25 88 GLY A CA 1
ATOM 635 C C . GLY A 1 88 ? -3.547 8.633 13.352 1 98.25 88 GLY A C 1
ATOM 636 O O . GLY A 1 88 ? -3.568 8.219 12.188 1 98.25 88 GLY A O 1
ATOM 637 N N . ASN A 1 89 ? -4.352 8.266 14.258 1 98.69 89 ASN A N 1
ATOM 638 C CA . ASN A 1 89 ? -5.422 7.34 13.906 1 98.69 89 ASN A CA 1
ATOM 639 C C . ASN A 1 89 ? -6.375 7.949 12.883 1 98.69 89 ASN A C 1
ATOM 641 O O . ASN A 1 89 ? -6.902 9.047 13.094 1 98.69 89 ASN A O 1
ATOM 645 N N . PRO A 1 90 ? -6.617 7.293 11.789 1 98.69 90 PRO A N 1
ATOM 646 C CA . PRO A 1 90 ? -7.559 7.812 10.797 1 98.69 90 PRO A CA 1
ATOM 647 C C . PRO A 1 90 ? -8.992 7.891 11.32 1 98.69 90 PRO A C 1
ATOM 649 O O . PRO A 1 90 ? -9.352 7.152 12.242 1 98.69 90 PRO A O 1
ATOM 652 N N . PRO A 1 91 ? -9.828 8.773 10.727 1 98.88 91 PRO A N 1
ATOM 653 C CA . PRO A 1 91 ? -9.508 9.656 9.602 1 98.88 91 PRO A CA 1
ATOM 654 C C . PRO A 1 91 ? -8.641 10.844 10.016 1 98.88 91 PRO A C 1
ATOM 656 O O . PRO A 1 91 ? -8.828 11.398 11.102 1 98.88 91 PRO A O 1
ATOM 659 N N . ALA A 1 92 ? -7.715 11.117 9.258 1 98.88 92 ALA A N 1
ATOM 660 C CA . ALA A 1 92 ? -6.805 12.227 9.516 1 98.88 92 ALA A CA 1
ATOM 661 C C . ALA A 1 92 ? -6.316 12.852 8.211 1 98.88 92 ALA A C 1
ATOM 663 O O . ALA A 1 92 ? -5.898 12.141 7.297 1 98.88 92 ALA A O 1
ATOM 664 N N . THR A 1 93 ? -6.367 14.164 8.078 1 98.88 93 THR A N 1
ATOM 665 C CA . THR A 1 93 ? -5.672 14.898 7.035 1 98.88 93 THR A CA 1
ATOM 666 C C . THR A 1 93 ? -4.168 14.93 7.301 1 98.88 93 THR A C 1
ATOM 668 O O . THR A 1 93 ? -3.736 15.219 8.422 1 98.88 93 THR A O 1
ATOM 671 N N . LEU A 1 94 ? -3.408 14.625 6.242 1 98.69 94 LEU A N 1
ATOM 672 C CA . LEU A 1 94 ? -1.964 14.562 6.438 1 98.69 94 LEU A CA 1
ATOM 673 C C . LEU A 1 94 ? -1.251 15.602 5.582 1 98.69 94 LEU A C 1
ATOM 675 O O . LEU A 1 94 ? -1.718 15.938 4.488 1 98.69 94 LEU A O 1
ATOM 679 N N . VAL A 1 95 ? -0.228 16.125 6.074 1 98.75 95 VAL A N 1
ATOM 680 C CA . VAL A 1 95 ? 0.833 16.703 5.262 1 98.75 95 VAL A CA 1
ATOM 681 C C . VAL A 1 95 ? 2.025 15.75 5.207 1 98.75 95 VAL A C 1
ATOM 683 O O . VAL A 1 95 ? 2.502 15.289 6.246 1 98.75 95 VAL A O 1
ATOM 686 N N . GLU A 1 96 ? 2.447 15.484 4.012 1 98.06 96 GLU A N 1
ATOM 687 C CA . GLU A 1 96 ? 3.613 14.633 3.811 1 98.06 96 GLU A CA 1
ATOM 688 C C . GLU A 1 96 ? 4.754 15.398 3.152 1 98.06 96 GLU A C 1
ATOM 690 O O . GLU A 1 96 ? 4.535 16.156 2.205 1 98.06 96 GLU A O 1
ATOM 695 N N . ILE A 1 97 ? 5.945 15.242 3.711 1 98 97 ILE A N 1
ATOM 696 C CA . ILE A 1 97 ? 7.113 15.922 3.154 1 98 97 ILE A CA 1
ATOM 697 C C . ILE A 1 97 ? 8.273 14.938 3.031 1 98 97 ILE A C 1
ATOM 699 O O . ILE A 1 97 ? 8.516 14.141 3.939 1 98 97 ILE A O 1
ATOM 703 N N . THR A 1 98 ? 8.938 14.945 1.961 1 96.81 98 THR A N 1
ATOM 704 C CA . THR A 1 98 ? 10.25 14.328 1.765 1 96.81 98 THR A CA 1
ATOM 705 C C . THR A 1 98 ? 11.305 15.391 1.466 1 96.81 98 THR A C 1
ATOM 707 O O . THR A 1 98 ? 11.234 16.078 0.438 1 96.81 98 THR A O 1
ATOM 710 N N . VAL A 1 99 ? 12.234 15.555 2.381 1 97.06 99 VAL A N 1
ATOM 711 C CA . VAL A 1 99 ? 13.359 16.469 2.225 1 97.06 99 VAL A CA 1
ATOM 712 C C . VAL A 1 99 ? 14.531 15.742 1.582 1 97.06 99 VAL A C 1
ATOM 714 O O . VAL A 1 99 ? 15.031 14.758 2.129 1 97.06 99 VAL A O 1
ATOM 717 N N . ALA A 1 100 ? 14.938 16.266 0.483 1 95.62 100 ALA A N 1
ATOM 718 C CA . ALA A 1 100 ? 16.016 15.625 -0.265 1 95.62 100 ALA A CA 1
ATOM 719 C C . ALA A 1 100 ? 17.375 15.984 0.321 1 95.62 100 ALA A C 1
ATOM 721 O O . ALA A 1 100 ? 17.5 16.938 1.099 1 95.62 100 ALA A O 1
ATOM 722 N N . GLU A 1 101 ? 18.312 15.164 -0.034 1 93.94 101 GLU A N 1
ATOM 723 C CA . GLU A 1 101 ? 19.688 15.477 0.327 1 93.94 101 GLU A CA 1
ATOM 724 C C . GLU A 1 101 ? 20.297 16.516 -0.618 1 93.94 101 GLU A C 1
ATOM 726 O O . GLU A 1 101 ? 19.875 16.625 -1.771 1 93.94 101 GLU A O 1
ATOM 731 N N . ASN A 1 102 ? 21.203 17.312 -0.125 1 93.94 102 ASN A N 1
ATOM 732 C CA . ASN A 1 102 ? 22.078 18.188 -0.903 1 93.94 102 ASN A CA 1
ATOM 733 C C . ASN A 1 102 ? 21.281 19.188 -1.732 1 93.94 102 ASN A C 1
ATOM 735 O O . ASN A 1 102 ? 21.641 19.484 -2.875 1 93.94 102 ASN A O 1
ATOM 739 N N . GLY A 1 103 ? 20.188 19.531 -1.216 1 92.5 103 GLY A N 1
ATOM 740 C CA . GLY A 1 103 ? 19.391 20.531 -1.897 1 92.5 103 GLY A CA 1
ATOM 741 C C . GLY A 1 103 ? 18.641 19.984 -3.104 1 92.5 103 GLY A C 1
ATOM 742 O O . GLY A 1 103 ? 18.266 20.75 -4 1 92.5 103 GLY A O 1
ATOM 743 N N . GLY A 1 104 ? 18.484 18.703 -3.162 1 95.44 104 GLY A N 1
ATOM 744 C CA . GLY A 1 104 ? 17.734 18.094 -4.242 1 95.44 104 GLY A CA 1
ATOM 745 C C . GLY A 1 104 ? 16.266 18.422 -4.207 1 95.44 104 GLY A C 1
ATOM 746 O O . GLY A 1 104 ? 15.852 19.391 -3.566 1 95.44 104 GLY A O 1
ATOM 747 N N . GLN A 1 105 ? 15.5 17.719 -4.945 1 96.94 105 GLN A N 1
ATOM 748 C CA . GLN A 1 105 ? 14.07 17.984 -5.098 1 96.94 105 GLN A CA 1
ATOM 749 C C . GLN A 1 105 ? 13.273 17.391 -3.949 1 96.94 105 GLN A C 1
ATOM 751 O O . GLN A 1 105 ? 13.305 16.172 -3.738 1 96.94 105 GLN A O 1
ATOM 756 N N . ASP A 1 106 ? 12.57 18.25 -3.211 1 97.81 106 ASP A N 1
ATOM 757 C CA . ASP A 1 106 ? 11.617 17.797 -2.201 1 97.81 106 ASP A CA 1
ATOM 758 C C . ASP A 1 106 ? 10.289 17.391 -2.84 1 97.81 106 ASP A C 1
ATOM 760 O O . ASP A 1 106 ? 9.953 17.859 -3.928 1 97.81 106 ASP A O 1
ATOM 764 N N . PHE A 1 107 ? 9.578 16.562 -2.152 1 97.38 107 PHE A N 1
ATOM 765 C CA . PHE A 1 107 ? 8.18 16.281 -2.449 1 97.38 107 PHE A CA 1
ATOM 766 C C . PHE A 1 107 ? 7.297 16.594 -1.246 1 97.38 107 PHE A C 1
ATOM 768 O O . PHE A 1 107 ? 7.68 16.328 -0.104 1 97.38 107 PHE A O 1
ATOM 775 N N . TYR A 1 108 ? 6.172 17.125 -1.493 1 98.25 108 TYR A N 1
ATOM 776 C CA . TYR A 1 108 ? 5.238 17.422 -0.412 1 98.25 108 TYR A CA 1
ATOM 777 C C . TYR A 1 108 ? 3.805 17.469 -0.924 1 98.25 108 TYR A C 1
ATOM 779 O O . TYR A 1 108 ? 3.568 17.734 -2.105 1 98.25 108 TYR A O 1
ATOM 787 N N . ASP A 1 109 ? 2.889 17.141 -0.03 1 98.12 109 ASP A N 1
ATOM 788 C CA . ASP A 1 109 ? 1.478 17.234 -0.396 1 98.12 109 ASP A CA 1
ATOM 789 C C . ASP A 1 109 ? 0.585 17.172 0.842 1 98.12 109 ASP A C 1
ATOM 791 O O . ASP A 1 109 ? 1.044 16.828 1.93 1 98.12 109 ASP A O 1
ATOM 795 N N . VAL A 1 110 ? -0.618 17.656 0.687 1 98.44 110 VAL A N 1
ATOM 796 C CA . VAL A 1 110 ? -1.725 17.297 1.567 1 98.44 110 VAL A CA 1
ATOM 797 C C . VAL A 1 110 ? -2.359 15.992 1.095 1 98.44 110 VAL A C 1
ATOM 799 O O . VAL A 1 110 ? -2.555 15.789 -0.105 1 98.44 110 VAL A O 1
ATOM 802 N N . SER A 1 111 ? -2.637 15.109 2.049 1 97.81 111 SER A N 1
ATOM 803 C CA . SER A 1 111 ? -3.16 13.789 1.699 1 97.81 111 SER A CA 1
ATOM 804 C C . SER A 1 111 ? -4.434 13.477 2.48 1 97.81 111 SER A C 1
ATOM 806 O O . SER A 1 111 ? -4.465 13.609 3.705 1 97.81 111 SER A O 1
ATOM 808 N N . ASN A 1 112 ? -5.461 13.07 1.778 1 97.81 112 ASN A N 1
ATOM 809 C CA . ASN A 1 112 ? -6.707 12.602 2.385 1 97.81 112 ASN A CA 1
ATOM 810 C C . ASN A 1 112 ? -6.922 11.109 2.148 1 97.81 112 ASN A C 1
ATOM 812 O O . ASN A 1 112 ? -8.055 10.633 2.188 1 97.81 112 ASN A O 1
ATOM 816 N N . VAL A 1 113 ? -5.848 10.406 1.888 1 96.56 113 VAL A N 1
ATOM 817 C CA . VAL A 1 113 ? -5.938 8.977 1.627 1 96.56 113 VAL A CA 1
ATOM 818 C C . VAL A 1 113 ? -6.531 8.266 2.842 1 96.56 113 VAL A C 1
ATOM 820 O O . VAL A 1 113 ? -7.332 7.336 2.699 1 96.56 113 VAL A O 1
ATOM 823 N N . ASP A 1 114 ? -6.219 8.758 4.098 1 96.19 114 ASP A N 1
ATOM 824 C CA . ASP A 1 114 ? -6.68 8.156 5.348 1 96.19 114 ASP A CA 1
ATOM 825 C C . ASP A 1 114 ? -7.875 8.922 5.914 1 96.19 114 ASP A C 1
ATOM 827 O O . ASP A 1 114 ? -8.102 8.914 7.125 1 96.19 114 ASP A O 1
ATOM 831 N N . GLY A 1 115 ? -8.531 9.617 5.016 1 98.62 115 GLY A N 1
ATOM 832 C CA . GLY A 1 115 ? -9.672 10.422 5.441 1 98.62 115 GLY A CA 1
ATOM 833 C C . GLY A 1 115 ? -9.297 11.844 5.809 1 98.62 115 GLY A C 1
ATOM 834 O O . GLY A 1 115 ? -8.211 12.312 5.461 1 98.62 115 GLY A O 1
ATOM 835 N N . PHE A 1 116 ? -10.25 12.516 6.406 1 98.94 116 PHE A N 1
ATOM 836 C CA . PHE A 1 116 ? -10.156 13.945 6.656 1 98.94 116 PHE A CA 1
ATOM 837 C C . PHE A 1 116 ? -10.656 14.289 8.055 1 98.94 116 PHE A C 1
ATOM 839 O O . PHE A 1 116 ? -11.68 13.758 8.5 1 98.94 116 PHE A O 1
ATOM 846 N N . ASN A 1 117 ? -9.867 15.156 8.742 1 98.94 117 ASN A N 1
ATOM 847 C CA . ASN A 1 117 ? -10.453 15.68 9.977 1 98.94 117 ASN A CA 1
ATOM 848 C C . ASN A 1 117 ? -10.477 17.203 9.992 1 98.94 117 ASN A C 1
ATOM 850 O O . ASN A 1 117 ? -11.453 17.812 10.43 1 98.94 117 ASN A O 1
ATOM 854 N N . ILE A 1 118 ? -9.406 17.844 9.422 1 98.94 118 ILE A N 1
ATOM 855 C CA . ILE A 1 118 ? -9.438 19.312 9.352 1 98.94 118 ILE A CA 1
ATOM 856 C C . ILE A 1 118 ? -8.75 19.781 8.07 1 98.94 118 ILE A C 1
ATOM 858 O O . ILE A 1 118 ? -7.91 19.062 7.516 1 9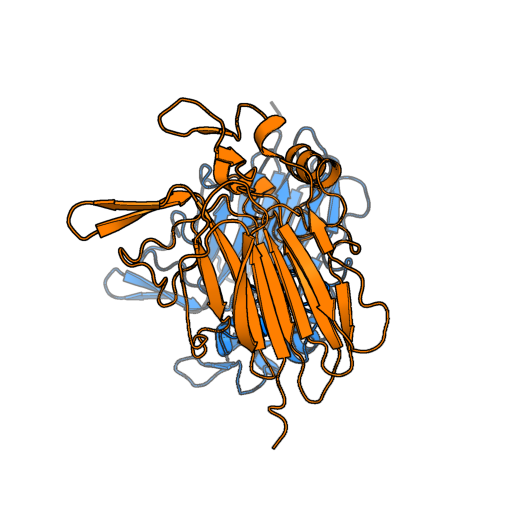8.94 118 ILE A O 1
ATOM 862 N N . PRO A 1 119 ? -9.086 21.016 7.594 1 98.94 119 PRO A N 1
ATOM 863 C CA . PRO A 1 119 ? -8.344 21.609 6.473 1 98.94 119 PRO A CA 1
ATOM 864 C C . PRO A 1 119 ? -6.875 21.859 6.797 1 98.94 119 PRO A C 1
ATOM 866 O O . PRO A 1 119 ? -6.543 22.203 7.93 1 98.94 119 PRO A O 1
ATOM 869 N N . MET A 1 120 ? -6.027 21.609 5.785 1 98.94 120 MET A N 1
ATOM 870 C CA . MET A 1 120 ? -4.602 21.875 5.961 1 98.94 120 MET A CA 1
ATOM 871 C C . MET A 1 120 ? -3.977 22.375 4.66 1 98.94 120 MET A C 1
ATOM 873 O O . MET A 1 120 ? -4.523 22.156 3.58 1 98.94 120 MET A O 1
ATOM 877 N N . SER A 1 121 ? -2.859 23.047 4.816 1 98.94 121 SER A N 1
ATOM 878 C CA . SER A 1 121 ? -2.01 23.359 3.676 1 98.94 121 SER A CA 1
ATOM 879 C C . SER A 1 121 ? -0.532 23.25 4.035 1 98.94 121 SER A C 1
ATOM 881 O O . SER A 1 121 ? -0.171 23.281 5.215 1 98.94 121 SER A O 1
ATOM 883 N N . VAL A 1 122 ? 0.242 23.031 3.068 1 98.94 122 VAL A N 1
ATOM 884 C CA . VAL A 1 122 ? 1.693 23.125 3.186 1 98.94 122 VAL A CA 1
ATOM 885 C C . VAL A 1 122 ? 2.246 24.016 2.076 1 98.94 122 VAL A C 1
ATOM 887 O O . VAL A 1 122 ? 1.924 23.828 0.901 1 98.94 122 VAL A O 1
ATOM 890 N N . THR A 1 123 ? 2.998 25.031 2.457 1 98.88 123 THR A N 1
ATOM 891 C CA . THR A 1 123 ? 3.545 26.031 1.542 1 98.88 123 THR A CA 1
ATOM 892 C C . THR A 1 123 ? 5.062 26.125 1.685 1 98.88 123 THR A C 1
ATOM 894 O O . THR A 1 123 ? 5.57 26.406 2.77 1 98.88 123 THR A O 1
ATOM 897 N N . PRO A 1 124 ? 5.781 25.875 0.614 1 98.75 124 PRO A N 1
ATOM 898 C CA . PRO A 1 124 ? 7.23 26.078 0.688 1 98.75 124 PRO A CA 1
ATOM 899 C C . PRO A 1 124 ? 7.609 27.562 0.81 1 98.75 124 PRO A C 1
ATOM 901 O O . PRO A 1 124 ? 6.887 28.422 0.317 1 98.75 124 PRO A O 1
ATOM 904 N N . GLN A 1 125 ? 8.562 27.812 1.543 1 98.5 125 GLN A N 1
ATOM 905 C CA . GLN A 1 125 ? 9.188 29.141 1.638 1 98.5 125 GLN A CA 1
ATOM 906 C C . GLN A 1 125 ? 10.617 29.094 1.117 1 98.5 125 GLN A C 1
ATOM 908 O O . GLN A 1 125 ? 11.445 28.312 1.596 1 98.5 125 GLN A O 1
ATOM 913 N N . GLY A 1 126 ? 10.859 29.938 0.191 1 97.69 126 GLY A N 1
ATOM 914 C CA . GLY A 1 126 ? 12.148 29.875 -0.472 1 97.69 126 GLY A CA 1
ATOM 915 C C . GLY A 1 126 ? 12.25 28.75 -1.476 1 97.69 126 GLY A C 1
ATOM 916 O O . GLY A 1 126 ? 11.234 28.281 -1.989 1 97.69 126 GLY A O 1
ATOM 917 N N . GLY A 1 127 ? 13.477 28.406 -1.837 1 97.62 127 GLY A N 1
ATOM 918 C CA . GLY A 1 127 ? 13.734 27.344 -2.787 1 97.62 127 GLY A CA 1
ATOM 919 C C . GLY A 1 127 ? 13.594 27.781 -4.234 1 97.62 127 GLY A C 1
ATOM 920 O O . GLY A 1 127 ? 13.539 28.969 -4.52 1 97.62 127 GLY A O 1
ATOM 921 N N . SER A 1 128 ? 13.719 26.781 -5.082 1 98.25 128 SER A N 1
ATOM 922 C CA . SER A 1 128 ? 13.602 27 -6.52 1 98.25 128 SER A CA 1
ATOM 923 C C . SER A 1 128 ? 12.734 25.922 -7.176 1 98.25 128 SER A C 1
ATOM 925 O O . SER A 1 128 ? 12.547 24.844 -6.613 1 98.25 128 SER A O 1
ATOM 927 N N . GLY A 1 129 ? 12.188 26.25 -8.336 1 97.94 129 GLY A N 1
ATOM 928 C CA . GLY A 1 129 ? 11.258 25.375 -9.039 1 97.94 129 GLY A CA 1
ATOM 929 C C . GLY A 1 129 ? 9.812 25.844 -8.938 1 97.94 129 GLY A C 1
ATOM 930 O O . GLY A 1 129 ? 9.547 27.031 -8.805 1 97.94 129 GLY A O 1
ATOM 931 N N . GLU A 1 130 ? 8.836 25 -8.969 1 96.94 130 GLU A N 1
ATOM 932 C CA . GLU A 1 130 ? 7.43 25.391 -8.969 1 96.94 130 GLU A CA 1
ATOM 933 C C . GLU A 1 130 ? 6.996 25.891 -7.598 1 96.94 130 GLU A C 1
ATOM 935 O O . GLU A 1 130 ? 6.367 26.953 -7.48 1 96.94 130 GLU A O 1
ATOM 940 N N . CYS A 1 131 ? 7.32 25.125 -6.543 1 98.38 131 CYS A N 1
ATOM 941 C CA . CYS A 1 131 ? 7.148 25.484 -5.141 1 98.38 131 CYS A CA 1
ATOM 942 C C . CYS A 1 131 ? 5.746 26.016 -4.883 1 98.38 131 CYS A C 1
ATOM 944 O O . CYS A 1 131 ? 5.578 27.078 -4.266 1 98.38 131 CYS A O 1
ATOM 946 N N . LYS A 1 132 ? 4.746 25.25 -5.422 1 98.12 132 LYS A N 1
ATOM 947 C CA . LYS A 1 132 ? 3.348 25.625 -5.215 1 98.12 132 LYS A CA 1
ATOM 948 C C . LYS A 1 132 ? 2.842 25.125 -3.865 1 98.12 132 LYS A C 1
ATOM 950 O O . LYS A 1 132 ? 3.357 24.141 -3.326 1 98.12 132 LYS A O 1
ATOM 955 N N . SER A 1 133 ? 1.89 25.828 -3.371 1 98.19 133 SER A N 1
ATOM 956 C CA . SER A 1 133 ? 1.21 25.344 -2.176 1 98.19 133 SER A CA 1
ATOM 957 C C . SER A 1 133 ? 0.342 24.125 -2.488 1 98.19 133 SER A C 1
ATOM 959 O O . SER A 1 133 ? -0.267 24.062 -3.559 1 98.19 133 SER A O 1
ATOM 961 N N . SER A 1 134 ? 0.373 23.172 -1.593 1 98.06 134 SER A N 1
ATOM 962 C CA . SER A 1 134 ? -0.628 22.109 -1.542 1 98.06 134 SER A CA 1
ATOM 963 C C . SER A 1 134 ? -1.692 22.406 -0.49 1 98.06 134 SER A C 1
ATOM 965 O O . SER A 1 134 ? -1.373 22.609 0.682 1 98.06 134 SER A O 1
ATOM 967 N N . THR A 1 135 ? -3.008 22.422 -0.918 1 98.06 135 THR A N 1
ATOM 968 C CA . THR A 1 135 ? -4.012 22.938 0.011 1 98.06 135 THR A CA 1
ATOM 969 C C . THR A 1 135 ? -5.289 22.109 -0.074 1 98.06 135 THR A C 1
ATOM 971 O O . THR A 1 135 ? -5.719 21.719 -1.165 1 98.06 135 THR A O 1
ATOM 974 N N . CYS A 1 136 ? -5.793 21.75 1.027 1 98.56 136 CYS A N 1
ATOM 975 C CA . CYS A 1 136 ? -7.195 21.375 1.212 1 98.56 136 CYS A CA 1
ATOM 976 C C . CYS A 1 136 ? -7.902 22.391 2.117 1 98.56 136 CYS A C 1
ATOM 978 O O . CYS A 1 136 ? -7.809 22.297 3.342 1 98.56 136 CYS A O 1
ATOM 980 N N . ARG A 1 137 ? -8.648 23.297 1.513 1 98.19 137 ARG A N 1
ATOM 981 C CA . ARG A 1 137 ? -9.281 24.375 2.26 1 98.19 137 ARG A CA 1
ATOM 982 C C . ARG A 1 137 ? -10.695 24 2.691 1 98.19 137 ARG A C 1
ATOM 984 O O . ARG A 1 137 ? -11.211 24.531 3.674 1 98.19 137 ARG A O 1
ATOM 991 N N . SER A 1 138 ? -11.25 23.141 1.896 1 98.06 138 SER A N 1
ATOM 992 C CA . SER A 1 138 ? -12.641 22.766 2.154 1 98.06 138 SER A CA 1
ATOM 993 C C . SER A 1 138 ? -12.773 21.984 3.449 1 98.06 138 SER A C 1
ATOM 995 O O . SER A 1 138 ? -11.938 21.125 3.746 1 98.06 138 SER A O 1
ATOM 997 N N . ASN A 1 139 ? -13.805 22.344 4.203 1 98.5 139 ASN A N 1
ATOM 998 C CA . ASN A 1 139 ? -14.188 21.453 5.305 1 98.5 139 ASN A CA 1
ATOM 999 C C . ASN A 1 139 ? -14.992 20.266 4.812 1 98.5 139 ASN A C 1
ATOM 1001 O O . ASN A 1 139 ? -16.219 20.297 4.805 1 98.5 139 ASN A O 1
ATOM 1005 N N . ILE A 1 140 ? -14.344 19.188 4.582 1 98.88 140 ILE A N 1
ATOM 1006 C CA . ILE A 1 140 ? -14.945 18 3.967 1 98.88 140 ILE A CA 1
ATOM 1007 C C . ILE A 1 140 ? -15.992 17.406 4.906 1 98.88 140 ILE A C 1
ATOM 1009 O O . ILE A 1 140 ? -16.953 16.781 4.457 1 98.88 140 ILE A O 1
ATOM 1013 N N . ASN A 1 141 ? -15.898 17.656 6.211 1 98.88 141 ASN A N 1
ATOM 1014 C CA . ASN A 1 141 ? -16.875 17.141 7.168 1 98.88 141 ASN A CA 1
ATOM 1015 C C . ASN A 1 141 ? -18.281 17.625 6.859 1 98.88 141 ASN A C 1
ATOM 1017 O O . ASN A 1 141 ? -19.25 16.922 7.078 1 98.88 141 ASN A O 1
ATOM 1021 N N . ALA A 1 142 ? -18.359 18.812 6.391 1 98.38 142 ALA A N 1
ATOM 1022 C CA . ALA A 1 142 ? -19.656 19.438 6.141 1 98.38 142 ALA A CA 1
ATOM 1023 C C . ALA A 1 142 ? -20.406 18.734 5.008 1 98.38 142 ALA A C 1
ATOM 1025 O O . ALA A 1 142 ? -21.641 18.734 4.961 1 98.38 142 ALA A O 1
ATOM 1026 N N . ALA A 1 143 ? -19.656 18.062 4.105 1 98.56 143 ALA A N 1
ATOM 1027 C CA . ALA A 1 143 ? -20.25 17.422 2.936 1 98.56 143 ALA A CA 1
ATOM 1028 C C . ALA A 1 143 ? -20.078 15.906 2.99 1 98.56 143 ALA A C 1
ATOM 1030 O O . ALA A 1 143 ? -20.453 15.195 2.053 1 98.56 143 ALA A O 1
ATOM 1031 N N . CYS A 1 144 ? -19.578 15.391 4.078 1 98.88 144 CYS A N 1
ATOM 1032 C CA . CYS A 1 144 ? -19.172 13.992 4.168 1 98.88 144 CYS A CA 1
ATOM 1033 C C . CYS A 1 144 ? -20.375 13.07 3.996 1 98.88 144 CYS A C 1
ATOM 1035 O O . CYS A 1 144 ? -21.359 13.188 4.723 1 98.88 144 CYS A O 1
ATOM 1037 N N . PRO A 1 145 ? -20.312 12.133 3.061 1 98.75 145 PRO A N 1
ATOM 1038 C CA . PRO A 1 145 ? -21.406 11.164 2.955 1 98.75 145 PRO A CA 1
ATOM 1039 C C . PRO A 1 145 ? -21.703 10.469 4.281 1 98.75 145 PRO A C 1
ATOM 1041 O O . PRO A 1 145 ? -20.781 10.18 5.051 1 98.75 145 PRO A O 1
ATOM 1044 N N . ALA A 1 146 ? -22.938 10.141 4.441 1 98.62 146 ALA A N 1
ATOM 1045 C CA . ALA A 1 146 ? -23.406 9.602 5.719 1 98.62 146 ALA A CA 1
ATOM 1046 C C . ALA A 1 146 ? -22.625 8.359 6.113 1 98.62 146 ALA A C 1
ATOM 1048 O O . ALA A 1 146 ? -22.25 8.195 7.273 1 98.62 146 ALA A O 1
ATOM 1049 N N . GLU A 1 147 ? -22.328 7.512 5.16 1 98.56 147 GLU A N 1
ATOM 1050 C CA . GLU A 1 147 ? -21.703 6.223 5.441 1 98.56 147 GLU A CA 1
ATOM 1051 C C . GLU A 1 147 ? -20.219 6.391 5.805 1 98.56 147 GLU A C 1
ATOM 1053 O O . GLU A 1 147 ? -19.594 5.461 6.309 1 98.56 147 GLU A O 1
ATOM 1058 N N . LEU A 1 148 ? -19.688 7.617 5.695 1 98.88 148 LEU A N 1
ATOM 1059 C CA . LEU A 1 148 ? -18.281 7.859 5.984 1 98.88 148 LEU A CA 1
ATOM 1060 C C . LEU A 1 148 ? -18.125 8.742 7.219 1 98.88 148 LEU A C 1
ATOM 1062 O O . LEU A 1 148 ? -17.016 8.992 7.676 1 98.88 148 LEU A O 1
ATOM 1066 N N . GLN A 1 149 ? -19.172 9.203 7.762 1 98.94 149 GLN A N 1
ATOM 1067 C CA . GLN A 1 149 ? -19.109 10.211 8.82 1 98.94 149 GLN A CA 1
ATOM 1068 C C . GLN A 1 149 ? -18.609 9.602 10.133 1 98.94 149 GLN A C 1
ATOM 1070 O O . GLN A 1 149 ? -19.094 8.539 10.547 1 98.94 149 GLN A O 1
ATOM 1075 N N . MET A 1 150 ? -17.656 10.234 10.656 1 98.81 150 MET A N 1
ATOM 1076 C CA . MET A 1 150 ? -17.312 10.023 12.062 1 98.81 150 MET A CA 1
ATOM 1077 C C . MET A 1 150 ? -17.906 11.125 12.93 1 98.81 150 MET A C 1
ATOM 1079 O O . MET A 1 150 ? -17.609 12.305 12.742 1 98.81 150 MET A O 1
ATOM 1083 N N . LYS A 1 151 ? -18.672 10.727 13.914 1 98.38 151 LYS A N 1
ATOM 1084 C CA . LYS A 1 151 ? -19.391 11.711 14.719 1 98.38 151 LYS A CA 1
ATOM 1085 C C . LYS A 1 151 ? -18.781 11.836 16.109 1 98.38 151 LYS A C 1
ATOM 1087 O O . LYS A 1 151 ? -18.312 10.852 16.672 1 98.38 151 LYS A O 1
ATOM 1092 N N . GLY A 1 152 ? -18.812 13.078 16.531 1 97 152 GLY A N 1
ATOM 1093 C CA . GLY A 1 152 ? -18.438 13.336 17.906 1 97 152 GLY A CA 1
ATOM 1094 C C . GLY A 1 152 ? -19.547 13.078 18.891 1 97 152 GLY A C 1
ATOM 1095 O O . GLY A 1 152 ? -20.625 12.594 18.516 1 97 152 GLY A O 1
ATOM 1096 N N . SER A 1 153 ? -19.234 13.297 20.109 1 94.56 153 SER A N 1
ATOM 1097 C CA . SER A 1 153 ? -20.172 13.031 21.188 1 94.56 153 SER A CA 1
ATOM 1098 C C . SER A 1 153 ? -21.438 13.883 21.047 1 94.56 153 SER A C 1
ATOM 1100 O O . SER A 1 153 ? -22.516 13.492 21.484 1 94.56 153 SER A O 1
ATOM 1102 N N . ASP A 1 154 ? -21.344 14.984 20.406 1 96.06 154 ASP A N 1
ATOM 1103 C CA . ASP A 1 154 ? -22.484 15.891 20.266 1 96.06 154 ASP A CA 1
ATOM 1104 C C . ASP A 1 154 ? -23.234 15.625 18.969 1 96.06 154 ASP A C 1
ATOM 1106 O O . ASP A 1 154 ? -24.156 16.359 18.609 1 96.06 154 ASP A O 1
ATOM 1110 N N . GLY A 1 155 ? -22.766 14.688 18.188 1 97.06 155 GLY A N 1
ATOM 1111 C CA . GLY A 1 155 ? -23.438 14.305 16.953 1 97.06 155 GLY A CA 1
ATOM 1112 C C . GLY A 1 155 ? -22.891 15.008 15.734 1 97.06 155 GLY A C 1
ATOM 1113 O O . GLY A 1 155 ? -23.25 14.656 14.602 1 97.06 155 GLY A O 1
ATOM 1114 N N . SER A 1 156 ? -22.031 15.922 15.945 1 97.75 156 SER A N 1
ATOM 1115 C CA . SER A 1 156 ? -21.438 16.609 14.805 1 97.75 156 SER A CA 1
ATOM 1116 C C . SER A 1 156 ? -20.453 15.711 14.055 1 97.75 156 SER A C 1
ATOM 1118 O O . SER A 1 156 ? -19.875 14.805 14.641 1 97.75 156 SER A O 1
ATOM 1120 N N . VAL A 1 157 ? -20.375 15.945 12.758 1 98.81 157 VAL A N 1
ATOM 1121 C CA . VAL A 1 157 ? -19.359 15.234 11.977 1 98.81 157 VAL A CA 1
ATOM 1122 C C . VAL A 1 157 ? -17.984 15.836 12.227 1 98.81 157 VAL A C 1
ATOM 1124 O O . VAL A 1 157 ? -17.75 17 11.922 1 98.81 157 VAL A O 1
ATOM 1127 N N . ILE A 1 158 ? -17.078 15.016 12.82 1 98.81 158 ILE A N 1
ATOM 1128 C CA . ILE A 1 158 ? -15.781 15.547 13.234 1 98.81 158 ILE A CA 1
ATOM 1129 C C . ILE A 1 158 ? -14.672 14.938 12.383 1 98.81 158 ILE A C 1
ATOM 1131 O O . ILE A 1 158 ? -13.508 15.312 12.508 1 98.81 158 ILE A O 1
ATOM 1135 N N . GLY A 1 159 ? -15.008 13.992 11.586 1 98.94 159 GLY A N 1
ATOM 1136 C CA . GLY A 1 159 ? -14.109 13.352 10.633 1 98.94 159 GLY A CA 1
ATOM 1137 C C . GLY A 1 159 ? -14.844 12.695 9.477 1 98.94 159 GLY A C 1
ATOM 1138 O O . GLY A 1 159 ? -16.031 12.398 9.578 1 98.94 159 GLY A O 1
ATOM 1139 N N . CYS A 1 160 ? -14.188 12.594 8.406 1 98.94 160 CYS A N 1
ATOM 1140 C CA . CYS A 1 160 ? -14.703 11.898 7.23 1 98.94 160 CYS A CA 1
ATOM 1141 C C . CYS A 1 160 ? -13.781 10.75 6.832 1 98.94 160 CYS A C 1
ATOM 1143 O O . CYS A 1 160 ? -12.656 10.977 6.387 1 98.94 160 CYS A O 1
ATOM 1145 N N . LYS A 1 161 ? -14.25 9.539 7.016 1 98.94 161 LYS A N 1
ATOM 1146 C CA . LYS A 1 161 ? -13.461 8.336 6.754 1 98.94 161 LYS A CA 1
ATOM 1147 C C . LYS A 1 161 ? -13.227 8.156 5.258 1 98.94 161 LYS A C 1
ATOM 1149 O O . LYS A 1 161 ? -14.07 8.523 4.438 1 98.94 161 LYS A O 1
ATOM 1154 N N . SER A 1 162 ? -12.094 7.633 4.91 1 98.62 162 SER A N 1
ATOM 1155 C CA . SER A 1 162 ? -11.961 7.07 3.572 1 98.62 162 SER A CA 1
ATOM 1156 C C . SER A 1 162 ? -12.867 5.852 3.393 1 98.62 162 SER A C 1
ATOM 1158 O O . SER A 1 162 ? -13.312 5.254 4.371 1 98.62 162 SER A O 1
ATOM 1160 N N . ALA A 1 163 ? -13.109 5.508 2.135 1 98.56 163 ALA A N 1
ATOM 1161 C CA . ALA A 1 163 ? -13.883 4.297 1.871 1 98.56 163 ALA A CA 1
ATOM 1162 C C . ALA A 1 163 ? -13.172 3.062 2.422 1 98.56 163 ALA A C 1
ATOM 1164 O O . ALA A 1 163 ? -13.82 2.143 2.932 1 98.56 163 ALA A O 1
ATOM 1165 N N . CYS A 1 164 ? -11.898 3.053 2.328 1 97.88 164 CYS A N 1
ATOM 1166 C CA . CYS A 1 164 ? -11.148 1.933 2.879 1 97.88 164 CYS A CA 1
ATOM 1167 C C . CYS A 1 164 ? -11.398 1.793 4.375 1 97.88 164 CYS A C 1
ATOM 1169 O O . CYS A 1 164 ? -11.656 0.693 4.867 1 97.88 164 CYS A O 1
ATOM 1171 N N . LEU A 1 165 ? -11.234 2.92 5.035 1 98.25 165 LEU A N 1
ATOM 1172 C CA . LEU A 1 165 ? -11.438 2.902 6.48 1 98.25 165 LEU A CA 1
ATOM 1173 C C . LEU A 1 165 ? -12.867 2.477 6.82 1 98.25 165 LEU A C 1
ATOM 1175 O O . LEU A 1 165 ? -13.078 1.717 7.766 1 98.25 165 LEU A O 1
ATOM 1179 N N . ALA A 1 166 ? -13.836 2.904 6.055 1 98.62 166 ALA A N 1
ATOM 1180 C CA . ALA A 1 166 ? -15.25 2.691 6.355 1 98.62 166 ALA A CA 1
ATOM 1181 C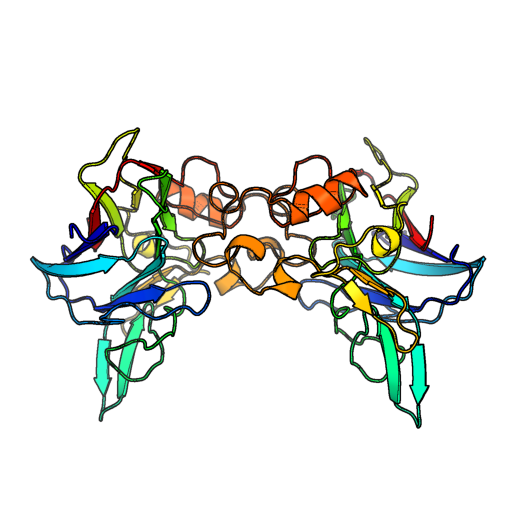 C . ALA A 1 166 ? -15.664 1.255 6.047 1 98.62 166 ALA A C 1
ATOM 1183 O O . ALA A 1 166 ? -16.438 0.656 6.789 1 98.62 166 ALA A O 1
ATOM 1184 N N . PHE A 1 167 ? -15.109 0.681 4.926 1 97.5 167 PHE A N 1
ATOM 1185 C CA . PHE A 1 167 ? -15.711 -0.553 4.43 1 97.5 167 PHE A CA 1
ATOM 1186 C C . PHE A 1 167 ? -14.719 -1.706 4.508 1 97.5 167 PHE A C 1
ATOM 1188 O O . PHE A 1 167 ? -15.117 -2.873 4.547 1 97.5 167 PHE A O 1
ATOM 1195 N N . GLY A 1 168 ? -13.453 -1.4 4.371 1 96.06 168 GLY A N 1
ATOM 1196 C CA . GLY A 1 168 ? -12.414 -2.406 4.52 1 96.06 168 GLY A CA 1
ATOM 1197 C C . GLY A 1 168 ? -12.203 -3.238 3.271 1 96.06 168 GLY A C 1
ATOM 1198 O O . GLY A 1 168 ? -11.305 -4.082 3.225 1 96.06 168 GLY A O 1
ATOM 1199 N N . ASP A 1 169 ? -13.016 -2.965 2.197 1 95 169 ASP A N 1
ATOM 1200 C CA . ASP A 1 169 ? -12.906 -3.738 0.964 1 95 169 ASP A CA 1
ATOM 1201 C C . ASP A 1 169 ? -11.586 -3.449 0.251 1 95 169 ASP A C 1
ATOM 1203 O O . ASP A 1 169 ? -11.164 -2.295 0.168 1 95 169 ASP A O 1
ATOM 1207 N N . ASP A 1 170 ? -11 -4.5 -0.314 1 95.38 170 ASP A N 1
ATOM 1208 C CA . ASP A 1 170 ? -9.727 -4.379 -1.022 1 95.38 170 ASP A CA 1
ATOM 1209 C C . ASP A 1 170 ? -9.812 -3.326 -2.127 1 95.38 170 ASP A C 1
ATOM 1211 O O . ASP A 1 170 ? -8.867 -2.57 -2.346 1 95.38 170 ASP A O 1
ATOM 1215 N N . LYS A 1 171 ? -10.938 -3.246 -2.799 1 94.62 171 LYS A N 1
ATOM 1216 C CA . LYS A 1 171 ? -11.062 -2.34 -3.936 1 94.62 171 LYS A CA 1
ATOM 1217 C C . LYS A 1 171 ? -11.016 -0.882 -3.484 1 94.62 171 LYS A C 1
ATOM 1219 O O . LYS A 1 171 ? -10.672 0.004 -4.27 1 94.62 171 LYS A O 1
ATOM 1224 N N . TYR A 1 172 ? -11.367 -0.633 -2.146 1 96.75 172 TYR A N 1
ATOM 1225 C CA . TYR A 1 172 ? -11.32 0.727 -1.622 1 96.75 172 TYR A CA 1
ATOM 1226 C C . TYR A 1 172 ? -9.977 1.011 -0.963 1 96.75 172 TYR A C 1
ATOM 1228 O O . TYR A 1 172 ? -9.617 2.17 -0.742 1 96.75 172 TYR A O 1
ATOM 1236 N N . CYS A 1 173 ? -9.234 -0.051 -0.649 1 96.62 173 CYS A N 1
ATOM 1237 C CA . CYS A 1 173 ? -7.984 0.093 0.096 1 96.62 173 CYS A CA 1
ATOM 1238 C C . CYS A 1 173 ? -6.777 -0.067 -0.821 1 96.62 173 CYS A C 1
ATOM 1240 O O . CYS A 1 173 ? -5.637 0.103 -0.388 1 96.62 173 CYS A O 1
ATOM 1242 N N . CYS A 1 174 ? -7.043 -0.45 -2.082 1 95.44 174 CYS A N 1
ATOM 1243 C CA . CYS A 1 174 ? -6 -0.716 -3.064 1 95.44 174 CYS A CA 1
ATOM 1244 C C . CYS A 1 174 ? -4.992 -1.724 -2.527 1 95.44 174 CYS A C 1
ATOM 1246 O O . CYS A 1 174 ? -3.785 -1.468 -2.539 1 95.44 174 CYS A O 1
ATOM 1248 N N . LYS A 1 175 ? -5.461 -2.865 -2.146 1 94.44 175 LYS A N 1
ATOM 1249 C CA . LYS A 1 175 ? -4.629 -3.953 -1.635 1 94.44 175 LYS A CA 1
ATOM 1250 C C . LYS A 1 175 ? -5 -5.281 -2.289 1 94.44 175 LYS A C 1
ATOM 1252 O O . LYS A 1 175 ? -6.012 -5.375 -2.986 1 94.44 175 LYS A O 1
ATOM 1257 N N . GLY A 1 176 ? -4.215 -6.281 -2.082 1 91.62 176 GLY A N 1
ATOM 1258 C CA . GLY A 1 176 ? -4.473 -7.566 -2.711 1 91.62 176 GLY A CA 1
ATOM 1259 C C . GLY A 1 176 ? -4.422 -7.512 -4.227 1 91.62 176 GLY A C 1
ATOM 1260 O O . GLY A 1 176 ? -3.473 -6.973 -4.801 1 91.62 176 GLY A O 1
ATOM 1261 N N . ALA A 1 177 ? -5.449 -8.008 -4.883 1 90.69 177 ALA A N 1
ATOM 1262 C CA . ALA A 1 177 ? -5.488 -8.016 -6.34 1 90.69 177 ALA A CA 1
ATOM 1263 C C . ALA A 1 177 ? -5.785 -6.625 -6.891 1 90.69 177 ALA A C 1
ATOM 1265 O O . ALA A 1 177 ? -5.777 -6.414 -8.102 1 90.69 177 ALA A O 1
ATOM 1266 N N . TYR A 1 178 ? -6.031 -5.613 -5.957 1 94.12 178 TYR A N 1
ATOM 1267 C CA . TYR A 1 178 ? -6.289 -4.234 -6.352 1 94.12 178 TYR A CA 1
ATOM 1268 C C . TYR A 1 178 ? -5.094 -3.344 -6.035 1 94.12 178 TYR A C 1
ATOM 1270 O O . TYR A 1 178 ? -5.238 -2.127 -5.887 1 94.12 178 TYR A O 1
ATOM 1278 N N . ASP A 1 179 ? -3.881 -3.85 -5.969 1 93.56 179 ASP A N 1
ATOM 1279 C CA . ASP A 1 179 ? -2.707 -3.127 -5.484 1 93.56 179 ASP A CA 1
ATOM 1280 C C . ASP A 1 179 ? -1.989 -2.416 -6.629 1 93.56 179 ASP A C 1
ATOM 1282 O O . ASP A 1 179 ? -0.801 -2.105 -6.527 1 93.56 179 ASP A O 1
ATOM 1286 N N . LYS A 1 180 ? -2.713 -2.238 -7.777 1 93.12 180 LYS A N 1
ATOM 1287 C CA . LYS A 1 180 ? -2.152 -1.564 -8.945 1 93.12 180 LYS A CA 1
ATOM 1288 C C . LYS A 1 180 ? -3.076 -0.453 -9.438 1 93.12 180 LYS A C 1
ATOM 1290 O O . LYS A 1 180 ? -4.293 -0.526 -9.258 1 93.12 180 LYS A O 1
ATOM 1295 N N . PRO A 1 181 ? -2.465 0.582 -10.109 1 92.44 181 PRO A N 1
ATOM 1296 C CA . PRO A 1 181 ? -3.318 1.641 -10.656 1 92.44 181 PRO A CA 1
ATOM 1297 C C . PRO A 1 181 ? -4.387 1.108 -11.602 1 92.44 181 PRO A C 1
ATOM 1299 O O . PRO A 1 181 ? -5.492 1.654 -11.664 1 92.44 181 PRO A O 1
ATOM 1302 N N . GLU A 1 182 ? -4.105 -0.004 -12.312 1 91.31 182 GLU A N 1
ATOM 1303 C CA . GLU A 1 182 ? -5.031 -0.566 -13.289 1 91.31 182 GLU A CA 1
ATOM 1304 C C . GLU A 1 182 ? -6.211 -1.25 -12.609 1 91.31 182 GLU A C 1
ATOM 1306 O O . GLU A 1 182 ? -7.328 -1.241 -13.125 1 91.31 182 GLU A O 1
ATOM 1311 N N . THR A 1 183 ? -5.941 -1.812 -11.461 1 93.38 183 THR A N 1
ATOM 1312 C CA . THR A 1 183 ? -6.957 -2.635 -10.82 1 93.38 183 THR A CA 1
ATOM 1313 C C . THR A 1 183 ? -7.672 -1.854 -9.719 1 93.38 183 THR A C 1
ATOM 1315 O O . THR A 1 183 ? -8.711 -2.287 -9.211 1 93.38 183 THR A O 1
ATOM 1318 N N . CYS A 1 184 ? -7.133 -0.675 -9.398 1 94.69 184 CYS A N 1
ATOM 1319 C CA . CYS A 1 184 ? -7.734 0.174 -8.375 1 94.69 184 CYS A CA 1
ATOM 1320 C C . CYS A 1 184 ? -7.988 1.577 -8.914 1 94.69 184 CYS A C 1
ATOM 1322 O O . CYS A 1 184 ? -7.32 2.531 -8.516 1 94.69 184 CYS A O 1
ATOM 1324 N N . PRO A 1 185 ? -8.906 1.71 -9.789 1 93.62 185 PRO A N 1
ATOM 1325 C CA . PRO A 1 185 ? -9.266 3.037 -10.289 1 93.62 185 PRO A CA 1
ATOM 1326 C C . PRO A 1 185 ? -9.977 3.893 -9.242 1 93.62 185 PRO A C 1
ATOM 1328 O O . PRO A 1 185 ? -10.375 3.385 -8.195 1 93.62 185 PRO A O 1
ATOM 1331 N N . PRO A 1 186 ? -10.117 5.195 -9.531 1 96 186 PRO A N 1
ATOM 1332 C CA . PRO A 1 186 ? -10.898 6.02 -8.602 1 96 186 PRO A CA 1
ATOM 1333 C C . PRO A 1 186 ? -12.328 5.512 -8.43 1 96 186 PRO A C 1
ATOM 1335 O O . PRO A 1 186 ? -12.93 5.008 -9.383 1 96 186 PRO A O 1
ATOM 1338 N N . THR A 1 187 ? -12.828 5.586 -7.277 1 96.81 187 THR A N 1
ATOM 1339 C CA . THR A 1 187 ? -14.227 5.285 -6.965 1 96.81 187 THR A CA 1
ATOM 1340 C C . THR A 1 187 ? -15.016 6.57 -6.727 1 96.81 187 THR A C 1
ATOM 1342 O O . THR A 1 187 ? -14.438 7.664 -6.715 1 96.81 187 THR A O 1
ATOM 1345 N N . ASP A 1 188 ? -16.281 6.434 -6.516 1 97.81 188 ASP A N 1
ATOM 1346 C CA . ASP A 1 188 ? -17.094 7.594 -6.184 1 97.81 188 ASP A CA 1
ATOM 1347 C C . ASP A 1 188 ? -16.609 8.266 -4.898 1 97.81 188 ASP A C 1
ATOM 1349 O O . ASP A 1 188 ? -16.656 9.492 -4.777 1 97.81 188 ASP A O 1
ATOM 1353 N N . TYR A 1 189 ? -16.078 7.516 -4.027 1 98.12 189 TYR A N 1
ATOM 1354 C CA . TYR A 1 189 ? -15.641 8.062 -2.748 1 98.12 189 TYR A CA 1
ATOM 1355 C C . TYR A 1 189 ? -14.352 8.859 -2.904 1 98.12 189 TYR A C 1
ATOM 1357 O O . TYR A 1 189 ?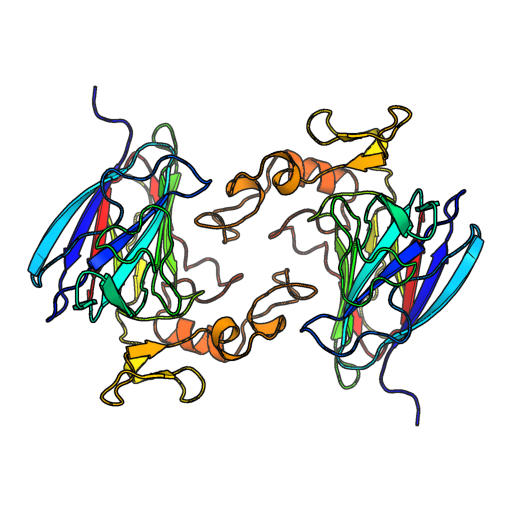 -14.234 9.969 -2.375 1 98.12 189 TYR A O 1
ATOM 1365 N N . SER A 1 190 ? -13.367 8.25 -3.633 1 97.38 190 SER A N 1
ATOM 1366 C CA . SER A 1 190 ? -12.141 9.008 -3.838 1 97.38 190 SER A CA 1
ATOM 1367 C C . SER A 1 190 ? -12.391 10.242 -4.695 1 97.38 190 SER A C 1
ATOM 1369 O O . SER A 1 190 ? -11.75 11.273 -4.504 1 97.38 190 SER A O 1
ATOM 1371 N N . ARG A 1 191 ? -13.328 10.203 -5.629 1 97.62 191 ARG A N 1
ATOM 1372 C CA . ARG A 1 191 ? -13.695 11.359 -6.441 1 97.62 191 ARG A CA 1
ATOM 1373 C C . ARG A 1 191 ? -14.328 12.453 -5.586 1 97.62 191 ARG A C 1
ATOM 1375 O O . ARG A 1 191 ? -14.086 13.641 -5.805 1 97.62 191 ARG A O 1
ATOM 1382 N N . PHE A 1 192 ? -15.188 12.016 -4.645 1 98.62 192 PHE A N 1
ATOM 1383 C CA . PHE A 1 192 ? -15.773 12.969 -3.713 1 98.62 192 PHE A CA 1
ATOM 1384 C C . PHE A 1 192 ? -14.688 13.781 -3.018 1 98.62 192 PHE A C 1
ATOM 1386 O O . PHE A 1 192 ? -14.75 15.016 -2.998 1 98.62 192 PHE A O 1
ATOM 1393 N N . PHE A 1 193 ? -13.625 13.102 -2.471 1 98.31 193 PHE A N 1
ATOM 1394 C CA . PHE A 1 193 ? -12.539 13.797 -1.796 1 98.31 193 PHE A CA 1
ATOM 1395 C C . PHE A 1 193 ? -11.797 14.711 -2.764 1 98.31 193 PHE A C 1
ATOM 1397 O O . PHE A 1 193 ? -11.445 15.836 -2.414 1 98.31 193 PHE A O 1
ATOM 1404 N N . GLU A 1 194 ? -11.602 14.188 -3.986 1 97.25 194 GLU A N 1
ATOM 1405 C CA . GLU A 1 194 ? -10.898 14.969 -5.004 1 97.25 194 GLU A CA 1
ATOM 1406 C C . GLU A 1 194 ? -11.664 16.234 -5.359 1 97.25 194 GLU A C 1
ATOM 1408 O O . GLU A 1 194 ? -11.07 17.297 -5.551 1 97.25 194 GLU A O 1
ATOM 1413 N N . GLU A 1 195 ? -12.906 16.141 -5.418 1 97.38 195 GLU A N 1
ATOM 1414 C CA . GLU A 1 195 ? -13.75 17.297 -5.738 1 97.38 195 GLU A CA 1
ATOM 1415 C C . GLU A 1 195 ? -13.695 18.328 -4.629 1 97.38 195 GLU A C 1
ATOM 1417 O O . GLU A 1 195 ? -13.695 19.531 -4.898 1 97.38 195 GLU A O 1
ATOM 1422 N N . GLN A 1 196 ? -13.68 17.859 -3.402 1 98.31 196 GLN A N 1
ATOM 1423 C CA . GLN A 1 196 ? -13.648 18.766 -2.262 1 98.31 196 GLN A CA 1
ATOM 1424 C C . GLN A 1 196 ? -12.297 19.469 -2.162 1 98.31 196 GLN A C 1
ATOM 1426 O O . GLN A 1 196 ? -12.234 20.656 -1.808 1 98.31 196 GLN A O 1
ATOM 1431 N N . CYS A 1 197 ? -11.242 18.75 -2.479 1 97.81 197 CYS A N 1
ATOM 1432 C CA . CYS A 1 197 ? -9.883 19.281 -2.412 1 97.81 197 CYS A CA 1
ATOM 1433 C C . CYS A 1 197 ? -9.055 18.797 -3.596 1 97.81 197 CYS A C 1
ATOM 1435 O O . CYS A 1 197 ? -8.273 17.859 -3.471 1 97.81 197 CYS A O 1
ATOM 1437 N N . PRO A 1 198 ? -9.07 19.469 -4.641 1 96.75 198 PRO A N 1
ATOM 1438 C CA . PRO A 1 198 ? -8.453 18.984 -5.875 1 96.75 198 PRO A CA 1
ATOM 1439 C C . PRO A 1 198 ? -6.926 18.953 -5.801 1 96.75 198 PRO A C 1
ATOM 1441 O O . PRO A 1 198 ? -6.281 18.266 -6.598 1 96.75 198 PRO A O 1
ATOM 1444 N N . GLU A 1 199 ? -6.344 19.656 -4.797 1 96.56 199 GLU A N 1
ATOM 1445 C CA . GLU A 1 199 ? -4.887 19.672 -4.703 1 96.56 199 GLU A CA 1
ATOM 1446 C C . GLU A 1 199 ? -4.387 18.625 -3.717 1 96.56 199 GLU A C 1
ATOM 1448 O O . GLU A 1 199 ? -3.18 18.406 -3.594 1 96.56 199 GLU A O 1
ATOM 1453 N N . ALA A 1 200 ? -5.277 18.031 -2.98 1 97.25 200 ALA A N 1
ATOM 1454 C CA . ALA A 1 200 ? -4.891 17.016 -2.004 1 97.25 200 ALA A CA 1
ATOM 1455 C C . ALA A 1 200 ? -4.965 15.617 -2.611 1 97.25 200 ALA A C 1
ATOM 1457 O O . ALA A 1 200 ? -5.844 15.336 -3.43 1 97.25 200 ALA A O 1
ATOM 1458 N N . TYR A 1 201 ? -4.035 14.789 -2.246 1 96.31 201 TYR A N 1
ATOM 1459 C CA . TYR A 1 201 ? -4.055 13.398 -2.674 1 96.31 201 TYR A CA 1
ATOM 1460 C C . TYR A 1 201 ? -5.238 12.656 -2.064 1 96.31 201 TYR A C 1
ATOM 1462 O O . TYR A 1 201 ? -5.438 12.688 -0.849 1 96.31 201 TYR A O 1
ATOM 1470 N N . SER A 1 202 ? -6.043 11.992 -2.895 1 96.06 202 SER A N 1
ATOM 1471 C CA . SER A 1 202 ? -7.336 11.516 -2.414 1 96.06 202 SER A CA 1
ATOM 1472 C C . SER A 1 202 ? -7.328 10 -2.213 1 96.06 202 SER A C 1
ATOM 1474 O O . SER A 1 202 ? -8.148 9.469 -1.47 1 96.06 202 SER A O 1
ATOM 1476 N N . TYR A 1 203 ? -6.543 9.258 -2.955 1 94.56 203 TYR A N 1
ATOM 1477 C CA . TYR A 1 203 ? -6.418 7.816 -2.809 1 94.56 203 TYR A CA 1
ATOM 1478 C C . TYR A 1 203 ? -5.09 7.324 -3.371 1 94.56 203 TYR A C 1
ATOM 1480 O O . TYR A 1 203 ? -4.316 8.109 -3.932 1 94.56 203 TYR A O 1
ATOM 1488 N N . ALA A 1 204 ? -4.773 6.078 -3.289 1 92.44 204 ALA A N 1
ATOM 1489 C CA . ALA A 1 204 ? -3.441 5.508 -3.465 1 92.44 204 ALA A CA 1
ATOM 1490 C C . ALA A 1 204 ? -2.883 5.832 -4.848 1 92.44 204 ALA A C 1
ATOM 1492 O O . ALA A 1 204 ? -1.676 6.023 -5.008 1 92.44 204 ALA A O 1
ATOM 1493 N N . TYR A 1 205 ? -3.725 5.891 -5.875 1 93.31 205 TYR A N 1
ATOM 1494 C CA . TYR A 1 205 ? -3.252 6.078 -7.242 1 93.31 205 TYR A CA 1
ATOM 1495 C C . TYR A 1 205 ? -3.842 7.344 -7.855 1 93.31 205 TYR A C 1
ATOM 1497 O O . TYR A 1 205 ? -4.168 7.371 -9.047 1 93.31 205 TYR A O 1
ATOM 1505 N N . ASP A 1 206 ? -3.994 8.352 -7.02 1 89.62 206 ASP A N 1
ATOM 1506 C CA . ASP A 1 206 ? -4.551 9.641 -7.43 1 89.62 206 ASP A CA 1
ATOM 1507 C C . ASP A 1 206 ? -3.73 10.25 -8.562 1 89.62 206 ASP A C 1
ATOM 1509 O O . ASP A 1 206 ? -2.629 9.789 -8.859 1 89.62 206 ASP A O 1
ATOM 1513 N N . ASP A 1 207 ? -4.344 11.258 -9.156 1 77.31 207 ASP A N 1
ATOM 1514 C CA . ASP A 1 207 ? -3.734 11.898 -10.32 1 77.31 207 ASP A CA 1
ATOM 1515 C C . ASP A 1 207 ? -2.432 12.602 -9.938 1 77.31 207 ASP A C 1
ATOM 1517 O O . ASP A 1 207 ? -2.205 12.914 -8.773 1 77.31 207 ASP A O 1
ATOM 1521 N N . LYS A 1 208 ? -1.687 12.82 -10.828 1 76.25 208 LYS A N 1
ATOM 1522 C CA . LYS A 1 208 ? -0.316 13.305 -10.711 1 76.25 208 LYS A CA 1
ATOM 1523 C C . LYS A 1 208 ? -0.288 14.773 -10.281 1 76.25 208 LYS A C 1
ATOM 1525 O O . LYS A 1 208 ? 0.771 15.305 -9.945 1 76.25 208 LYS A O 1
ATOM 1530 N N . ASN A 1 209 ? -1.415 15.336 -10.008 1 83.88 209 ASN A N 1
ATOM 1531 C CA . ASN A 1 209 ? -1.403 16.766 -9.695 1 83.88 209 ASN A CA 1
ATOM 1532 C C . ASN A 1 209 ? -1.562 17.016 -8.203 1 83.88 2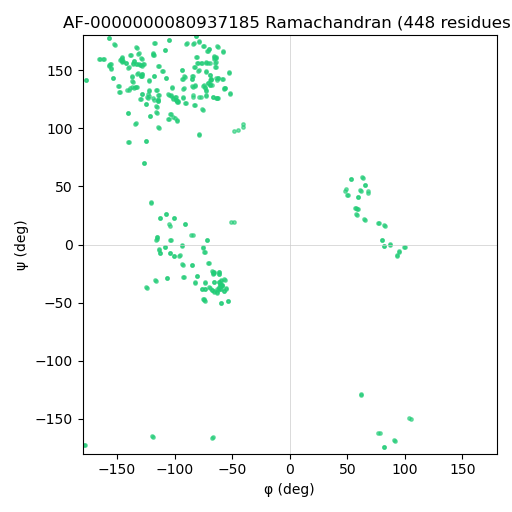09 ASN A C 1
ATOM 1534 O O . ASN A 1 209 ? -1.768 18.156 -7.777 1 83.88 209 ASN A O 1
ATOM 1538 N N . SER A 1 210 ? -1.361 16 -7.461 1 92.5 210 SER A N 1
ATOM 1539 C CA . SER A 1 210 ? -1.635 16.172 -6.039 1 92.5 210 SER A CA 1
ATOM 1540 C C . SER A 1 210 ? -0.359 16.047 -5.211 1 92.5 210 SER A C 1
ATOM 1542 O O . SER A 1 210 ? -0.413 15.984 -3.982 1 92.5 210 SER A O 1
ATOM 1544 N N . THR A 1 211 ? 0.79 15.906 -5.855 1 95.69 211 THR A N 1
ATOM 1545 C CA . THR A 1 211 ? 2.105 15.93 -5.227 1 95.69 211 THR A CA 1
ATOM 1546 C C . THR A 1 211 ? 2.979 17.016 -5.836 1 95.69 211 THR A C 1
ATOM 1548 O O . THR A 1 211 ? 3.035 17.172 -7.059 1 95.69 211 THR A O 1
ATOM 1551 N N . PHE A 1 212 ? 3.619 17.812 -4.996 1 97.81 212 PHE A N 1
ATOM 1552 C CA . PHE A 1 212 ? 4.332 19 -5.445 1 97.81 212 PHE A CA 1
ATOM 1553 C C . PHE A 1 212 ? 5.82 18.891 -5.129 1 97.81 212 PHE A C 1
ATOM 1555 O O . PHE A 1 212 ? 6.23 18.047 -4.328 1 97.81 212 PHE A O 1
ATOM 1562 N N . THR A 1 213 ? 6.598 19.766 -5.824 1 97.75 213 THR A N 1
ATOM 1563 C CA . THR A 1 213 ? 8.047 19.703 -5.68 1 97.75 213 THR A CA 1
ATOM 1564 C C . THR A 1 213 ? 8.633 21.094 -5.441 1 97.75 213 THR A C 1
ATOM 1566 O O . THR A 1 213 ? 8.047 22.094 -5.84 1 97.75 213 THR A O 1
ATOM 1569 N N . CYS A 1 214 ? 9.617 21.203 -4.73 1 98.44 214 CYS A N 1
ATOM 1570 C CA . CYS A 1 214 ? 10.438 22.375 -4.496 1 98.44 214 CYS A CA 1
ATOM 1571 C C . CYS A 1 214 ? 11.891 22 -4.23 1 98.44 214 CYS A C 1
ATOM 1573 O O . CYS A 1 214 ? 12.156 21.031 -3.52 1 98.44 214 CYS A O 1
ATOM 1575 N N . SER A 1 215 ? 12.875 22.734 -4.84 1 98.06 215 SER A N 1
ATOM 1576 C CA . SER A 1 215 ? 14.281 22.391 -4.688 1 98.06 215 SER A CA 1
ATOM 1577 C C . SER A 1 215 ? 15.055 23.516 -3.998 1 98.06 215 SER A C 1
ATOM 1579 O O . SER A 1 215 ? 14.5 24.594 -3.734 1 98.06 215 SER A O 1
ATOM 1581 N N . ASN A 1 216 ? 16.266 23.234 -3.711 1 97.62 216 ASN A N 1
ATOM 1582 C CA . ASN A 1 216 ? 17.234 24.203 -3.18 1 97.62 216 ASN A CA 1
ATOM 1583 C C . ASN A 1 216 ? 16.859 24.641 -1.763 1 97.62 216 ASN A C 1
ATOM 1585 O O . ASN A 1 216 ? 16.781 25.828 -1.477 1 97.62 216 ASN A O 1
ATOM 1589 N N . ARG A 1 217 ? 16.516 23.656 -0.926 1 97 217 ARG A N 1
ATOM 1590 C CA . ARG A 1 217 ? 16.422 23.703 0.529 1 97 217 ARG A CA 1
ATOM 1591 C C . ARG A 1 217 ? 15.312 24.656 0.974 1 97 217 ARG A C 1
ATOM 1593 O O . ARG A 1 217 ? 15.547 25.547 1.81 1 97 217 ARG A O 1
ATOM 1600 N N . PRO A 1 218 ? 14.109 24.469 0.41 1 98.44 218 PRO A N 1
ATOM 1601 C CA . PRO A 1 218 ? 13.008 25.297 0.93 1 98.44 218 PRO A CA 1
ATOM 1602 C C . PRO A 1 218 ? 12.68 24.984 2.391 1 98.44 218 PRO A C 1
ATOM 1604 O O . PRO A 1 218 ? 12.953 23.875 2.867 1 98.44 218 PRO A O 1
ATOM 1607 N N . ASP A 1 219 ? 12.156 25.969 3.059 1 98.69 219 ASP A N 1
ATOM 1608 C CA . ASP A 1 219 ? 11.414 25.766 4.301 1 98.69 219 ASP A CA 1
ATOM 1609 C C . ASP A 1 219 ? 9.93 25.547 4.02 1 98.69 219 ASP A C 1
ATOM 1611 O O . ASP A 1 219 ? 9.492 25.625 2.871 1 98.69 219 ASP A O 1
ATOM 1615 N N . TYR A 1 220 ? 9.18 25.203 5.082 1 98.88 220 TYR A N 1
ATOM 1616 C CA . TYR A 1 220 ? 7.766 24.906 4.879 1 98.88 220 TYR A CA 1
ATOM 1617 C C . TYR A 1 220 ? 6.91 25.547 5.961 1 98.88 220 TYR A C 1
ATOM 1619 O O . TYR A 1 220 ? 7.328 25.641 7.117 1 98.88 220 TYR A O 1
ATOM 1627 N N . VAL A 1 221 ? 5.738 25.984 5.566 1 98.94 221 VAL A N 1
ATOM 1628 C CA . VAL A 1 221 ? 4.695 26.406 6.504 1 98.94 221 VAL A CA 1
ATOM 1629 C C . VAL A 1 221 ? 3.494 25.469 6.383 1 98.94 221 VAL A C 1
ATOM 1631 O O . VAL A 1 221 ? 2.924 25.312 5.301 1 98.94 221 VAL A O 1
ATOM 1634 N N . ILE A 1 222 ? 3.197 24.812 7.434 1 99 222 ILE A N 1
ATOM 1635 C CA . ILE A 1 222 ? 1.964 24.031 7.539 1 99 222 ILE A CA 1
ATOM 1636 C C . ILE A 1 222 ? 0.898 24.859 8.258 1 99 222 ILE A C 1
ATOM 1638 O O . ILE A 1 222 ? 1.121 25.344 9.375 1 99 222 ILE A O 1
ATOM 1642 N N . THR A 1 223 ? -0.212 25.047 7.605 1 99 223 THR A N 1
ATOM 1643 C CA . THR A 1 223 ? -1.308 25.812 8.195 1 99 223 THR A CA 1
ATOM 1644 C C . THR A 1 223 ? -2.512 24.906 8.461 1 99 223 THR A C 1
ATOM 1646 O O . THR A 1 223 ? -2.945 24.156 7.578 1 99 223 THR A O 1
ATOM 1649 N N . PHE A 1 224 ? -2.984 24.984 9.688 1 98.94 224 PHE A N 1
ATOM 1650 C CA . PHE A 1 224 ? -4.242 24.328 10.047 1 98.94 224 PHE A CA 1
ATOM 1651 C C . PHE A 1 224 ? -5.41 25.297 9.891 1 98.94 224 PHE A C 1
ATOM 1653 O O . PHE A 1 224 ? -5.387 26.406 10.445 1 98.94 224 PHE A O 1
ATOM 1660 N N . CYS A 1 225 ? -6.434 24.922 9.148 1 98.81 225 CYS A N 1
ATOM 1661 C CA . CYS A 1 225 ? -7.594 25.75 8.805 1 98.81 225 CYS A CA 1
ATOM 1662 C C . CYS A 1 225 ? -7.184 26.969 7.992 1 98.81 225 CYS A C 1
ATOM 1664 O O . CYS A 1 225 ? -7.516 28.094 8.352 1 98.81 225 CYS A O 1
ATOM 1666 N N . PRO A 1 226 ? -6.551 26.625 6.879 1 98.56 226 PRO A N 1
ATOM 1667 C CA . PRO A 1 226 ? -6.121 27.766 6.059 1 98.56 226 PRO A CA 1
ATOM 1668 C C . PRO A 1 226 ? -7.297 28.531 5.453 1 98.56 226 PRO A C 1
ATOM 1670 O O . PRO A 1 226 ? -8.391 27.969 5.301 1 98.56 226 PRO A O 1
ATOM 1673 N N . MET B 1 1 ? -27.156 -24.25 -15.203 1 27.84 1 MET B N 1
ATOM 1674 C CA . MET B 1 1 ? -26.844 -22.859 -14.922 1 27.84 1 MET B CA 1
ATOM 1675 C C . MET B 1 1 ? -25.359 -22.594 -15.078 1 27.84 1 MET B C 1
ATOM 1677 O O . MET B 1 1 ? -24.531 -23.25 -14.445 1 27.84 1 MET B O 1
ATOM 1681 N N . VAL B 1 2 ? -24.844 -22.359 -16.25 1 40.25 2 VAL B N 1
ATOM 1682 C CA . VAL B 1 2 ? -23.422 -22.219 -16.531 1 40.25 2 VAL B CA 1
ATOM 1683 C C . VAL B 1 2 ? -22.75 -21.422 -15.438 1 40.25 2 VAL B C 1
ATOM 1685 O O . VAL B 1 2 ? -23.219 -20.344 -15.055 1 40.25 2 VAL B O 1
ATOM 1688 N N . SER B 1 3 ? -22.062 -21.953 -14.57 1 50.62 3 SER B N 1
ATOM 1689 C CA . SER B 1 3 ? -21.484 -21.328 -13.391 1 50.62 3 SER B CA 1
ATOM 1690 C C . SER B 1 3 ? -20.766 -20.031 -13.75 1 50.62 3 SER B C 1
ATOM 1692 O O . SER B 1 3 ? -19.922 -20 -14.648 1 50.62 3 SER B O 1
ATOM 1694 N N . GLU B 1 4 ? -21.297 -18.766 -13.633 1 73.38 4 GLU B N 1
ATOM 1695 C CA . GLU B 1 4 ? -21 -17.375 -13.969 1 73.38 4 GLU B CA 1
ATOM 1696 C C . GLU B 1 4 ? -19.578 -16.984 -13.562 1 73.38 4 GLU B C 1
ATOM 1698 O O . GLU B 1 4 ? -19.156 -15.859 -13.789 1 73.38 4 GLU B O 1
ATOM 1703 N N . GLY B 1 5 ? -18.719 -17.953 -13.352 1 90.06 5 GLY B N 1
ATOM 1704 C CA . GLY B 1 5 ? -17.359 -17.688 -12.906 1 90.06 5 GLY B CA 1
ATOM 1705 C C . GLY B 1 5 ? -16.312 -18.172 -13.883 1 90.06 5 GLY B C 1
ATOM 1706 O O . GLY B 1 5 ? -16.516 -18.125 -15.102 1 90.06 5 GLY B O 1
ATOM 1707 N N . ALA B 1 6 ? -15.125 -18.266 -13.562 1 96.44 6 ALA B N 1
ATOM 1708 C CA . ALA B 1 6 ? -13.992 -18.75 -14.352 1 96.44 6 ALA B CA 1
ATOM 1709 C C . ALA B 1 6 ? -13.422 -20.047 -13.766 1 96.44 6 ALA B C 1
ATOM 1711 O O . ALA B 1 6 ? -13.68 -20.375 -12.609 1 96.44 6 ALA B O 1
ATOM 1712 N N . LYS B 1 7 ? -12.82 -20.797 -14.648 1 98 7 LYS B N 1
ATOM 1713 C CA . LYS B 1 7 ? -12.008 -21.922 -14.203 1 98 7 LYS B CA 1
ATOM 1714 C C . LYS B 1 7 ? -10.523 -21.594 -14.258 1 98 7 LYS B C 1
ATOM 1716 O O . LYS B 1 7 ? -10.055 -20.984 -15.227 1 98 7 LYS B O 1
ATOM 1721 N N . VAL B 1 8 ? -9.82 -21.953 -13.211 1 98.88 8 VAL B N 1
ATOM 1722 C CA . VAL B 1 8 ? -8.367 -21.812 -13.227 1 98.88 8 VAL B CA 1
ATOM 1723 C C . VAL B 1 8 ? -7.715 -23.203 -13.172 1 98.88 8 VAL B C 1
ATOM 1725 O O . VAL B 1 8 ? -8.039 -24.016 -12.297 1 98.88 8 VAL B O 1
ATOM 1728 N N . THR B 1 9 ? -6.898 -23.469 -14.125 1 98.94 9 THR B N 1
ATOM 1729 C CA . THR B 1 9 ? -6.133 -24.703 -14.164 1 98.94 9 THR B CA 1
ATOM 1730 C C . THR B 1 9 ? -4.668 -24.453 -13.805 1 98.94 9 THR B C 1
ATOM 1732 O O . THR B 1 9 ? -4.043 -23.547 -14.359 1 98.94 9 THR B O 1
ATOM 1735 N N . PHE B 1 10 ? -4.188 -25.25 -12.875 1 98.94 10 PHE B N 1
ATOM 1736 C CA . PHE B 1 10 ? -2.785 -25.219 -12.477 1 98.94 10 PHE B CA 1
ATOM 1737 C C . PHE B 1 10 ? -2 -26.344 -13.148 1 98.94 10 PHE B C 1
ATOM 1739 O O . PHE B 1 10 ? -2.408 -27.5 -13.102 1 98.94 10 PHE B O 1
ATOM 1746 N N . THR B 1 11 ? -0.964 -25.953 -13.773 1 98.94 11 THR B N 1
ATOM 1747 C CA . THR B 1 11 ? -0.093 -26.969 -14.375 1 98.94 11 THR B CA 1
ATOM 1748 C C . THR B 1 11 ? 1.33 -26.828 -13.836 1 98.94 11 THR B C 1
ATOM 1750 O O . THR B 1 11 ? 1.906 -25.75 -13.844 1 98.94 11 THR B O 1
ATOM 1753 N N . ASN B 1 12 ? 1.916 -27.969 -13.352 1 98.94 12 ASN B N 1
ATOM 1754 C CA . ASN B 1 12 ? 3.285 -27.969 -12.844 1 98.94 12 ASN B CA 1
ATOM 1755 C C . ASN B 1 12 ? 4.27 -28.469 -13.898 1 98.94 12 ASN B C 1
ATOM 1757 O O . ASN B 1 12 ? 4.332 -29.672 -14.172 1 98.94 12 ASN B O 1
ATOM 1761 N N . LYS B 1 13 ? 5.016 -27.547 -14.422 1 98.94 13 LYS B N 1
ATOM 1762 C CA . LYS B 1 13 ? 6.039 -27.938 -15.383 1 98.94 13 LYS B CA 1
ATOM 1763 C C . LYS B 1 13 ? 7.43 -27.906 -14.758 1 98.94 13 LYS B C 1
ATOM 1765 O O . LYS B 1 13 ? 8.438 -28.031 -15.453 1 98.94 13 LYS B O 1
ATOM 1770 N N . CYS B 1 14 ? 7.469 -27.625 -13.477 1 98.81 14 CYS B N 1
ATOM 1771 C CA . CYS B 1 14 ? 8.742 -27.781 -12.781 1 98.81 14 CYS B CA 1
ATOM 1772 C C . CYS B 1 14 ? 9.195 -29.234 -12.773 1 98.81 14 CYS B C 1
ATOM 1774 O O . CYS B 1 14 ? 8.383 -30.141 -12.961 1 98.81 14 CYS B O 1
ATOM 1776 N N . GLN B 1 15 ? 10.484 -29.422 -12.547 1 98.44 15 GLN B N 1
ATOM 1777 C CA . GLN B 1 15 ? 11.031 -30.766 -12.43 1 98.44 15 GLN B CA 1
ATOM 1778 C C . GLN B 1 15 ? 10.867 -31.312 -11.008 1 98.44 15 GLN B C 1
ATOM 1780 O O . GLN B 1 15 ? 11.414 -32.344 -10.672 1 98.44 15 GLN B O 1
ATOM 1785 N N . TYR B 1 16 ? 10.156 -30.609 -10.188 1 98.5 16 TYR B N 1
ATOM 1786 C CA . TYR B 1 16 ? 9.898 -30.953 -8.797 1 98.5 16 TYR B CA 1
ATOM 1787 C C . TYR B 1 16 ? 8.445 -30.672 -8.422 1 98.5 16 TYR B C 1
ATOM 1789 O O . TYR B 1 16 ? 7.738 -29.984 -9.156 1 98.5 16 TYR B O 1
ATOM 1797 N N . THR B 1 17 ? 7.992 -31.266 -7.297 1 98.81 17 THR B N 1
ATOM 1798 C CA . THR B 1 17 ? 6.648 -31.031 -6.773 1 98.81 17 THR B CA 1
ATOM 1799 C C . THR B 1 17 ? 6.52 -29.609 -6.246 1 98.81 17 THR B C 1
ATOM 1801 O O . THR B 1 17 ? 7.441 -29.078 -5.613 1 98.81 17 THR B O 1
ATOM 1804 N N . VAL B 1 18 ? 5.441 -28.938 -6.512 1 98.94 18 VAL B N 1
ATOM 1805 C CA . VAL B 1 18 ? 5.094 -27.672 -5.883 1 98.94 18 VAL B CA 1
ATOM 1806 C C . VAL B 1 18 ? 3.783 -27.812 -5.117 1 98.94 18 VAL B C 1
ATOM 1808 O O . VAL B 1 18 ? 3.076 -28.812 -5.266 1 98.94 18 VAL B O 1
ATOM 1811 N N . TRP B 1 19 ? 3.506 -26.906 -4.277 1 98.94 19 TRP B N 1
ATOM 1812 C CA . TRP B 1 19 ? 2.268 -26.844 -3.508 1 98.94 19 TRP B CA 1
ATOM 1813 C C . TRP B 1 19 ? 1.566 -25.516 -3.705 1 98.94 19 TRP B C 1
ATOM 1815 O O . TRP B 1 19 ? 1.78 -24.562 -2.934 1 98.94 19 TRP B O 1
ATOM 1825 N N . PRO B 1 20 ? 0.694 -25.422 -4.734 1 98.94 20 PRO B N 1
ATOM 1826 C CA . PRO B 1 20 ? -0.031 -24.172 -4.965 1 98.94 20 PRO B CA 1
ATOM 1827 C C . PRO B 1 20 ? -0.834 -23.719 -3.748 1 98.94 20 PRO B C 1
ATOM 1829 O O . PRO B 1 20 ? -1.401 -24.562 -3.035 1 98.94 20 PRO B O 1
ATOM 1832 N N . GLY B 1 21 ? -0.74 -22.438 -3.438 1 98.88 21 GLY B N 1
ATOM 1833 C CA . GLY B 1 21 ? -1.614 -21.766 -2.49 1 98.88 21 GLY B CA 1
ATOM 1834 C C . GLY B 1 21 ? -2.562 -20.781 -3.146 1 98.88 21 GLY B C 1
ATOM 1835 O O . GLY B 1 21 ? -2.266 -20.25 -4.219 1 98.88 21 GLY B O 1
ATOM 1836 N N . THR B 1 22 ? -3.713 -20.594 -2.586 1 98.69 22 THR B N 1
ATOM 1837 C CA . THR B 1 22 ? -4.699 -19.625 -3.064 1 98.69 22 THR B CA 1
ATOM 1838 C C . THR B 1 22 ? -5.172 -18.734 -1.926 1 98.69 22 THR B C 1
ATOM 1840 O O . THR B 1 22 ? -5.297 -19.188 -0.784 1 98.69 22 THR B O 1
ATOM 1843 N N . LEU B 1 23 ? -5.434 -17.547 -2.195 1 98.19 23 LEU B N 1
ATOM 1844 C CA . LEU B 1 23 ? -5.977 -16.594 -1.229 1 98.19 23 LEU B CA 1
ATOM 1845 C C . LEU B 1 23 ? -7.016 -15.695 -1.877 1 98.19 23 LEU B C 1
ATOM 1847 O O . LEU B 1 23 ? -6.699 -14.922 -2.785 1 98.19 23 LEU B O 1
ATOM 1851 N N . THR B 1 24 ? -8.281 -15.836 -1.453 1 97.56 24 THR B N 1
ATOM 1852 C CA . THR B 1 24 ? -9.336 -14.922 -1.864 1 97.56 24 THR B CA 1
ATOM 1853 C C . THR B 1 24 ? -9.195 -13.578 -1.157 1 97.56 24 THR B C 1
ATOM 1855 O O . THR B 1 24 ? -8.938 -13.531 0.049 1 97.56 24 THR B O 1
ATOM 1858 N N . GLY B 1 25 ? -9.344 -12.523 -1.908 1 95.19 25 GLY B N 1
ATOM 1859 C CA . GLY B 1 25 ? -9.258 -11.188 -1.341 1 95.19 25 GLY B CA 1
ATOM 1860 C C . GLY B 1 25 ? -10.484 -10.797 -0.54 1 95.19 25 GLY B C 1
ATOM 1861 O O . GLY B 1 25 ? -11.484 -11.516 -0.529 1 95.19 25 GLY B O 1
ATOM 1862 N N . ASP B 1 26 ? -10.43 -9.672 0.183 1 87.88 26 ASP B N 1
ATOM 1863 C CA . ASP B 1 26 ? -11.516 -8.977 0.877 1 87.88 26 ASP B CA 1
ATOM 1864 C C . ASP B 1 26 ? -12.078 -9.836 2.012 1 87.88 26 ASP B C 1
ATOM 1866 O O . ASP B 1 26 ? -13.258 -9.727 2.352 1 87.88 26 ASP B O 1
ATOM 1870 N N . GLN B 1 27 ? -11.258 -10.742 2.439 1 84.25 27 GLN B N 1
ATOM 1871 C CA . GLN B 1 27 ? -11.672 -11.617 3.531 1 84.25 27 GLN B CA 1
ATOM 1872 C C . GLN B 1 27 ? -12.953 -12.367 3.176 1 84.25 27 GLN B C 1
ATOM 1874 O O . GLN B 1 27 ? -13.734 -12.727 4.062 1 84.25 27 GLN B O 1
ATOM 1879 N N . LYS B 1 28 ? -13.195 -12.562 1.921 1 91.69 28 LYS B N 1
ATOM 1880 C CA . LYS B 1 28 ? -14.344 -13.344 1.474 1 91.69 28 LYS B CA 1
ATOM 1881 C C . LYS B 1 28 ? -14.07 -14.844 1.607 1 91.69 28 LYS B C 1
ATOM 1883 O O . LYS B 1 28 ? -12.961 -15.242 1.964 1 91.69 28 LYS B O 1
ATOM 1888 N N . THR B 1 29 ? -15.094 -15.547 1.326 1 95.81 29 THR B N 1
ATOM 1889 C CA . THR B 1 29 ? -15.008 -17 1.41 1 95.81 29 THR B CA 1
ATOM 1890 C C . THR B 1 29 ? -13.891 -17.531 0.514 1 95.81 29 THR B C 1
ATOM 1892 O O . THR B 1 29 ? -13.758 -17.109 -0.635 1 95.81 29 THR B O 1
ATOM 1895 N N . GLN B 1 30 ? -13.117 -18.422 1.068 1 98.06 30 GLN B N 1
ATOM 1896 C CA . GLN B 1 30 ? -12.008 -19.016 0.341 1 98.06 30 GLN B CA 1
ATOM 1897 C C . GLN B 1 30 ? -12.5 -20 -0.711 1 98.06 30 GLN B C 1
ATOM 1899 O O . GLN B 1 30 ? -13.648 -20.469 -0.65 1 98.06 30 GLN B O 1
ATOM 1904 N N . LEU B 1 31 ? -11.625 -20.203 -1.714 1 98.19 31 LEU B N 1
ATOM 1905 C CA . LEU B 1 31 ? -11.938 -21.203 -2.729 1 98.19 31 LEU B CA 1
ATOM 1906 C C . LEU B 1 31 ? -12.023 -22.594 -2.111 1 98.19 31 LEU B C 1
ATOM 1908 O O . LEU B 1 31 ? -11.695 -22.781 -0.937 1 98.19 31 LEU B O 1
ATOM 1912 N N . SER B 1 32 ? -12.492 -23.562 -2.934 1 98.31 32 SER B N 1
ATOM 1913 C CA . SER B 1 32 ? -12.734 -24.906 -2.434 1 98.31 32 SER B CA 1
ATOM 1914 C C . SER B 1 32 ? -11.445 -25.547 -1.918 1 98.31 32 SER B C 1
ATOM 1916 O O . SER B 1 32 ? -11.492 -26.453 -1.078 1 98.31 32 SER B O 1
ATOM 1918 N N . SER B 1 33 ? -10.305 -25.125 -2.361 1 98.38 33 SER B N 1
ATOM 1919 C CA . SER B 1 33 ? -8.984 -25.516 -1.866 1 98.38 33 SER B CA 1
ATOM 1920 C C . SER B 1 33 ? -8.07 -24.312 -1.705 1 98.38 33 SER B C 1
ATOM 1922 O O . SER B 1 33 ? -7.984 -23.469 -2.602 1 98.38 33 SER B O 1
ATOM 1924 N N . THR B 1 34 ? -7.383 -24.281 -0.57 1 98.75 34 THR B N 1
ATOM 1925 C CA . THR B 1 34 ? -6.496 -23.156 -0.322 1 98.75 34 THR B CA 1
ATOM 1926 C C . THR B 1 34 ? -5.035 -23.578 -0.432 1 98.75 34 THR B C 1
ATOM 1928 O O . THR B 1 34 ? -4.129 -22.766 -0.271 1 98.75 34 THR B O 1
ATOM 1931 N N . GLY B 1 35 ? -4.832 -24.859 -0.676 1 98.81 35 GLY B N 1
ATOM 1932 C CA . GLY B 1 35 ? -3.508 -25.438 -0.83 1 98.81 35 GLY B CA 1
ATOM 1933 C C . GLY B 1 35 ? -3.543 -26.906 -1.176 1 98.81 35 GLY B C 1
ATOM 1934 O O . GLY B 1 35 ? -4.387 -27.656 -0.667 1 98.81 35 GLY B O 1
ATOM 1935 N N . PHE B 1 36 ? -2.668 -27.359 -2.018 1 98.88 36 PHE B N 1
ATOM 1936 C CA . PHE B 1 36 ? -2.629 -28.766 -2.447 1 98.88 36 PHE B CA 1
ATOM 1937 C C . PHE B 1 36 ? -1.276 -29.094 -3.061 1 98.88 36 PHE B C 1
ATOM 1939 O O . PHE B 1 36 ? -0.509 -28.203 -3.42 1 98.88 36 PHE B O 1
ATOM 1946 N N . GLU B 1 37 ? -1.017 -30.344 -3.084 1 98.81 37 GLU B N 1
ATOM 1947 C CA . GLU B 1 37 ? 0.184 -30.875 -3.729 1 98.81 37 GLU B CA 1
ATOM 1948 C C . GLU B 1 37 ? -0.017 -31.016 -5.234 1 98.81 37 GLU B C 1
ATOM 1950 O O . GLU B 1 37 ? -1.085 -31.422 -5.688 1 98.81 37 GLU B O 1
ATOM 1955 N N . LEU B 1 38 ? 0.936 -30.625 -6 1 98.94 38 LEU B N 1
ATOM 1956 C CA . LEU B 1 38 ? 0.916 -30.766 -7.453 1 98.94 38 LEU B CA 1
ATOM 1957 C C . LEU B 1 38 ? 2.238 -31.312 -7.969 1 98.94 38 LEU B C 1
ATOM 1959 O O . LEU B 1 38 ? 3.225 -30.578 -8.086 1 98.94 38 LEU B O 1
ATOM 1963 N N . ALA B 1 39 ? 2.23 -32.594 -8.336 1 98.81 39 ALA B N 1
ATOM 1964 C CA . ALA B 1 39 ? 3.441 -33.281 -8.797 1 98.81 39 ALA B CA 1
ATOM 1965 C C . ALA B 1 39 ? 3.871 -32.75 -10.164 1 98.81 39 ALA B C 1
ATOM 1967 O O . ALA B 1 39 ? 3.053 -32.188 -10.914 1 98.81 39 ALA B O 1
ATOM 1968 N N . SER B 1 40 ? 5.148 -32.906 -10.445 1 98.81 40 SER B N 1
ATOM 1969 C CA . SER B 1 40 ? 5.664 -32.531 -11.758 1 98.81 40 SER B CA 1
ATOM 1970 C C . SER B 1 40 ? 4.848 -33.156 -12.875 1 98.81 40 SER B C 1
ATOM 1972 O O . SER B 1 40 ? 4.512 -34.344 -12.812 1 98.81 40 SER B O 1
ATOM 1974 N N . GLY B 1 41 ? 4.457 -32.312 -13.781 1 98.75 41 GLY B N 1
ATOM 1975 C CA . GLY B 1 41 ? 3.785 -32.812 -14.977 1 98.75 41 GLY B CA 1
ATOM 1976 C C . GLY B 1 41 ? 2.289 -32.969 -14.797 1 98.75 41 GLY B C 1
ATOM 1977 O O . GLY B 1 41 ? 1.586 -33.375 -15.719 1 98.75 41 GLY B O 1
ATOM 1978 N N . THR B 1 42 ? 1.734 -32.656 -13.633 1 98.81 42 THR B N 1
ATOM 1979 C CA . THR B 1 42 ? 0.313 -32.875 -13.391 1 98.81 42 THR B CA 1
ATOM 1980 C C . THR B 1 42 ? -0.431 -31.531 -13.344 1 98.81 42 THR B C 1
ATOM 1982 O O . THR B 1 42 ? 0.19 -30.469 -13.359 1 98.81 42 THR B O 1
ATOM 1985 N N . SER B 1 43 ? -1.729 -31.594 -13.383 1 98.88 43 SER B N 1
ATOM 1986 C CA . SER B 1 43 ? -2.596 -30.422 -13.344 1 98.88 43 SER B CA 1
ATOM 1987 C C . SER B 1 43 ? -3.742 -30.609 -12.359 1 98.88 43 SER B C 1
ATOM 1989 O O . SER B 1 43 ? -4.055 -31.734 -11.969 1 98.88 43 SER B O 1
ATOM 1991 N N . ASN B 1 44 ? -4.238 -29.609 -11.906 1 98.75 44 ASN B N 1
ATOM 1992 C CA . ASN B 1 44 ? -5.441 -29.5 -11.086 1 98.75 44 ASN B CA 1
ATOM 1993 C C . ASN B 1 44 ? -6.211 -28.219 -11.375 1 98.75 44 ASN B C 1
ATOM 1995 O O . ASN B 1 44 ? -5.684 -27.312 -12.016 1 98.75 44 ASN B O 1
ATOM 1999 N N . SER B 1 45 ? -7.496 -28.141 -11.023 1 98.75 45 SER B N 1
ATOM 2000 C CA . SER B 1 45 ? -8.266 -26.953 -11.352 1 98.75 45 SER B CA 1
ATOM 2001 C C . SER B 1 45 ? -9.195 -26.547 -10.211 1 98.75 45 SER B C 1
ATOM 2003 O O . SER B 1 45 ? -9.531 -27.375 -9.359 1 98.75 45 SER B O 1
ATOM 2005 N N . LEU B 1 46 ? -9.484 -25.359 -10.133 1 98.62 46 LEU B N 1
ATOM 2006 C CA . LEU B 1 46 ? -10.469 -24.781 -9.227 1 98.62 46 LEU B CA 1
ATOM 2007 C C . LEU B 1 46 ? -11.422 -23.859 -9.977 1 98.62 46 LEU B C 1
ATOM 2009 O O . LEU B 1 46 ? -11.062 -23.297 -11.008 1 98.62 46 LEU B O 1
ATOM 2013 N N . ASP B 1 47 ? -12.641 -23.688 -9.414 1 98.06 47 ASP B N 1
ATOM 2014 C CA . ASP B 1 47 ? -13.602 -22.719 -9.93 1 98.06 47 ASP B CA 1
ATOM 2015 C C . ASP B 1 47 ? -13.469 -21.375 -9.203 1 98.06 47 ASP B C 1
ATOM 2017 O O . ASP B 1 47 ? -13.32 -21.344 -7.98 1 98.06 47 ASP B O 1
ATOM 2021 N N . LEU B 1 48 ? -13.461 -20.344 -9.961 1 97.62 48 LEU B N 1
ATOM 2022 C CA . LEU B 1 48 ? -13.5 -18.984 -9.422 1 97.62 48 LEU B CA 1
ATOM 2023 C C . LEU B 1 48 ? -14.898 -18.406 -9.523 1 97.62 48 LEU B C 1
ATOM 2025 O O . LEU B 1 48 ? -15.484 -18.375 -10.609 1 97.62 48 LEU B O 1
ATOM 2029 N N . PRO B 1 49 ? -15.398 -17.953 -8.43 1 95.94 49 PRO B N 1
ATOM 2030 C CA . PRO B 1 49 ? -16.688 -17.266 -8.547 1 95.94 49 PRO B CA 1
ATOM 2031 C C . PRO B 1 49 ? -16.562 -15.898 -9.219 1 95.94 49 PRO B C 1
ATOM 2033 O O . PRO B 1 49 ? -15.453 -15.445 -9.508 1 95.94 49 PRO B O 1
ATOM 2036 N N . SER B 1 50 ? -17.672 -15.336 -9.617 1 94.62 50 SER B N 1
ATOM 2037 C CA . SER B 1 50 ? -17.766 -13.984 -10.156 1 94.62 50 SER B CA 1
ATOM 2038 C C . SER B 1 50 ? -18.75 -13.133 -9.367 1 94.62 50 SER B C 1
ATOM 2040 O O . SER B 1 50 ? -19.906 -13.539 -9.164 1 94.62 50 SER B O 1
ATOM 2042 N N . PRO B 1 51 ? -18.312 -11.984 -8.906 1 93.81 51 PRO B N 1
ATOM 2043 C CA . PRO B 1 51 ? -16.938 -11.461 -9.008 1 93.81 51 PRO B CA 1
ATOM 2044 C C . PRO B 1 51 ? -15.992 -12.117 -8.008 1 93.81 51 PRO B C 1
ATOM 2046 O O . PRO B 1 51 ? -16.438 -12.734 -7.035 1 93.81 51 PRO B O 1
ATOM 2049 N N . TRP B 1 52 ? -14.734 -12.086 -8.32 1 96.12 52 TRP B N 1
ATOM 2050 C CA . TRP B 1 52 ? -13.734 -12.641 -7.418 1 96.12 52 TRP B CA 1
ATOM 2051 C C . TRP B 1 52 ? -12.383 -11.953 -7.621 1 96.12 52 TRP B C 1
ATOM 2053 O O . TRP B 1 52 ? -12.016 -11.617 -8.75 1 96.12 52 TRP B O 1
ATOM 2063 N N . SER B 1 53 ? -11.688 -11.766 -6.613 1 96.69 53 SER B N 1
ATOM 2064 C CA . SER B 1 53 ? -10.297 -11.32 -6.684 1 96.69 53 SER B CA 1
ATOM 2065 C C . SER B 1 53 ? -9.422 -12.086 -5.695 1 96.69 53 SER B C 1
ATOM 2067 O O . SER B 1 53 ? -9.844 -12.367 -4.574 1 96.69 53 SER B O 1
ATOM 2069 N N . GLY B 1 54 ? -8.219 -12.398 -6.16 1 97.56 54 GLY B N 1
ATOM 2070 C CA . GLY B 1 54 ? -7.312 -13.133 -5.293 1 97.56 54 GLY B CA 1
ATOM 2071 C C . GLY B 1 54 ? -5.961 -13.406 -5.926 1 97.56 54 GLY B C 1
ATOM 2072 O O . GLY B 1 54 ? -5.617 -12.805 -6.945 1 97.56 54 GLY B O 1
ATOM 2073 N N . ARG B 1 55 ? -5.23 -14.203 -5.195 1 98.06 55 ARG B N 1
ATOM 2074 C CA . ARG B 1 55 ? -3.875 -14.484 -5.656 1 98.06 55 ARG B CA 1
ATOM 2075 C C . ARG B 1 55 ? -3.551 -15.969 -5.516 1 98.06 55 ARG B C 1
ATOM 2077 O O . ARG B 1 55 ? -4.168 -16.672 -4.715 1 98.06 55 ARG B O 1
ATOM 2084 N N . PHE B 1 56 ? -2.611 -16.391 -6.324 1 98.88 56 PHE B N 1
ATOM 2085 C CA . PHE B 1 56 ? -2.072 -17.75 -6.379 1 98.88 56 PHE B CA 1
ATOM 2086 C C . PHE B 1 56 ? -0.549 -17.734 -6.32 1 98.88 56 PHE B C 1
ATOM 2088 O O . PHE B 1 56 ? 0.084 -16.797 -6.832 1 98.88 56 PHE B O 1
ATOM 2095 N N . TRP B 1 57 ? -0.054 -18.734 -5.703 1 98.88 57 TRP B N 1
ATOM 2096 C CA . TRP B 1 57 ? 1.396 -18.906 -5.691 1 98.88 57 TRP B CA 1
ATOM 2097 C C . TRP B 1 57 ? 1.772 -20.375 -5.543 1 98.88 57 TRP B C 1
ATOM 2099 O O . TRP B 1 57 ? 0.899 -21.234 -5.402 1 98.88 57 TRP B O 1
ATOM 2109 N N . ALA B 1 58 ? 3.053 -20.656 -5.676 1 98.88 58 ALA B N 1
ATOM 2110 C CA . ALA B 1 58 ? 3.527 -22.031 -5.477 1 98.88 58 ALA B CA 1
ATOM 2111 C C . ALA B 1 58 ? 4.52 -22.109 -4.32 1 98.88 58 ALA B C 1
ATOM 2113 O O . ALA B 1 58 ? 5.516 -21.375 -4.301 1 98.88 58 ALA B O 1
ATOM 2114 N N . ARG B 1 59 ? 4.25 -22.984 -3.363 1 98.94 59 ARG B N 1
ATOM 2115 C CA . ARG B 1 59 ? 5.211 -23.297 -2.305 1 98.94 59 ARG B CA 1
ATOM 2116 C C . ARG B 1 59 ? 6.184 -24.375 -2.748 1 98.94 59 ARG B C 1
ATOM 2118 O O . ARG B 1 59 ? 5.828 -25.25 -3.531 1 98.94 59 ARG B O 1
ATOM 2125 N N . THR B 1 60 ? 7.41 -24.297 -2.318 1 98.81 60 THR B N 1
ATOM 2126 C CA . THR B 1 60 ? 8.406 -25.281 -2.699 1 98.81 60 THR B CA 1
ATOM 2127 C C . THR B 1 60 ? 9.125 -25.828 -1.469 1 98.81 60 THR B C 1
ATOM 2129 O O . THR B 1 60 ? 9.133 -25.188 -0.414 1 98.81 60 THR B O 1
ATOM 2132 N N . GLY B 1 61 ? 9.727 -26.953 -1.615 1 98.06 61 GLY B N 1
ATOM 2133 C CA . GLY B 1 61 ? 10.516 -27.562 -0.551 1 98.06 61 GLY B CA 1
ATOM 2134 C C . GLY B 1 61 ? 9.703 -27.875 0.688 1 98.06 61 GLY B C 1
ATOM 2135 O O . GLY B 1 61 ? 10.141 -27.625 1.811 1 98.06 61 GLY B O 1
ATOM 2136 N N . CYS B 1 62 ? 8.555 -28.484 0.434 1 98.31 62 CYS B N 1
ATOM 2137 C CA . CYS B 1 62 ? 7.652 -28.75 1.553 1 98.31 62 CYS B CA 1
ATOM 2138 C C . CYS B 1 62 ? 7.867 -30.141 2.113 1 98.31 62 CYS B C 1
ATOM 2140 O O . CYS B 1 62 ? 8.273 -31.062 1.385 1 98.31 62 CYS B O 1
ATOM 2142 N N . SER B 1 63 ? 7.605 -30.219 3.34 1 97.12 63 SER B N 1
ATOM 2143 C CA . SER B 1 63 ? 7.672 -31.5 4.031 1 97.12 63 SER B CA 1
ATOM 2144 C C . SER B 1 63 ? 6.789 -31.5 5.277 1 97.12 63 SER B C 1
ATOM 2146 O O . SER B 1 63 ? 6.352 -30.453 5.738 1 97.12 63 SER B O 1
ATOM 2148 N N . ASN B 1 64 ? 6.395 -32.656 5.66 1 96.81 64 ASN B N 1
ATOM 2149 C CA . ASN B 1 64 ? 5.699 -32.875 6.926 1 96.81 64 ASN B CA 1
ATOM 2150 C C . ASN B 1 64 ? 6.637 -33.406 8 1 96.81 64 ASN B C 1
ATOM 2152 O O . ASN B 1 64 ? 7.145 -34.531 7.875 1 96.81 64 ASN B O 1
ATOM 2156 N N . ASN B 1 65 ? 6.902 -32.562 8.914 1 94.75 65 ASN B N 1
ATOM 2157 C CA . ASN B 1 65 ? 7.723 -33 10.047 1 94.75 65 ASN B CA 1
ATOM 2158 C C . ASN B 1 65 ? 6.887 -33.188 11.305 1 94.75 65 ASN B C 1
ATOM 2160 O O . ASN B 1 65 ? 6.48 -32.219 11.945 1 94.75 65 ASN B O 1
ATOM 2164 N N . ASN B 1 66 ? 6.656 -34.438 11.734 1 94.38 66 ASN B N 1
ATOM 2165 C CA . ASN B 1 66 ? 5.906 -34.781 12.938 1 94.38 66 ASN B CA 1
ATOM 2166 C C . ASN B 1 66 ? 4.559 -34.062 12.984 1 94.38 66 ASN B C 1
ATOM 2168 O O . ASN B 1 66 ? 4.219 -33.438 13.984 1 94.38 66 ASN B O 1
ATOM 2172 N N . GLY B 1 67 ? 3.945 -34.062 11.844 1 93.62 67 GLY B N 1
ATOM 2173 C CA . GLY B 1 67 ? 2.588 -33.531 11.812 1 93.62 67 GLY B CA 1
ATOM 2174 C C . GLY B 1 67 ? 2.525 -32.062 11.461 1 93.62 67 GLY B C 1
ATOM 2175 O O . GLY B 1 67 ? 1.438 -31.5 11.312 1 93.62 67 GLY B O 1
ATOM 2176 N N . ARG B 1 68 ? 3.582 -31.406 11.414 1 96.06 68 ARG B N 1
ATOM 2177 C CA . ARG B 1 68 ? 3.605 -30 11.047 1 96.06 68 ARG B CA 1
ATOM 2178 C C . ARG B 1 68 ? 4.098 -29.812 9.617 1 96.06 68 ARG B C 1
ATOM 2180 O O . ARG B 1 68 ? 5.266 -30.078 9.312 1 96.06 68 ARG B O 1
ATOM 2187 N N . PHE B 1 69 ? 3.34 -29.406 8.75 1 98.25 69 PHE B N 1
ATOM 2188 C CA . PHE B 1 69 ? 3.639 -29.156 7.344 1 98.25 69 PHE B CA 1
ATOM 2189 C C . PHE B 1 69 ? 4.246 -27.781 7.156 1 98.25 69 PHE B C 1
ATOM 2191 O O . PHE B 1 69 ? 3.74 -26.797 7.691 1 98.25 69 PHE B O 1
ATOM 2198 N N . SER B 1 70 ? 5.391 -27.703 6.496 1 98.19 70 SER B N 1
ATOM 2199 C CA . SER B 1 70 ? 6.051 -26.438 6.211 1 98.19 70 SER B CA 1
ATOM 2200 C C . SER B 1 70 ? 6.785 -26.484 4.875 1 98.19 70 SER B C 1
ATOM 2202 O O . SER B 1 70 ? 7.047 -27.562 4.344 1 98.19 70 SER B O 1
ATOM 2204 N N . CYS B 1 71 ? 7.055 -25.359 4.312 1 98.56 71 CYS B N 1
ATOM 2205 C CA . CYS B 1 71 ? 7.75 -25.25 3.033 1 98.56 71 CYS B CA 1
ATOM 2206 C C . CYS B 1 71 ? 8.945 -24.312 3.139 1 98.56 71 CYS B C 1
ATOM 2208 O O . CYS B 1 71 ? 8.945 -23.391 3.955 1 98.56 71 CYS B O 1
ATOM 2210 N N . ALA B 1 72 ? 9.852 -24.5 2.32 1 98.56 72 ALA B N 1
ATOM 2211 C CA . ALA B 1 72 ? 11.055 -23.672 2.297 1 98.56 72 ALA B CA 1
ATOM 2212 C C . ALA B 1 72 ? 10.758 -22.297 1.733 1 98.56 72 ALA B C 1
ATOM 2214 O O . ALA B 1 72 ? 11.312 -21.297 2.195 1 98.56 72 ALA B O 1
ATOM 2215 N N . THR B 1 73 ? 9.898 -22.266 0.714 1 98.88 73 THR B N 1
ATOM 2216 C CA . THR B 1 73 ? 9.578 -20.953 0.159 1 98.88 73 THR B CA 1
ATOM 2217 C C . THR B 1 73 ? 8.07 -20.75 0.091 1 98.88 73 THR B C 1
ATOM 2219 O O . THR B 1 73 ? 7.316 -21.719 -0.065 1 98.88 73 THR B O 1
ATOM 2222 N N . ALA B 1 74 ? 7.645 -19.516 0.271 1 98.88 74 ALA B N 1
ATOM 2223 C CA . ALA B 1 74 ? 6.277 -19.031 0.097 1 98.88 74 ALA B CA 1
ATOM 2224 C C . ALA B 1 74 ? 5.301 -19.797 0.97 1 98.88 74 ALA B C 1
ATOM 2226 O O . ALA B 1 74 ? 4.152 -20.031 0.577 1 98.88 74 ALA B O 1
ATOM 2227 N N . ASP B 1 75 ? 5.754 -20.25 2.119 1 98.88 75 ASP B N 1
ATOM 2228 C CA . ASP B 1 75 ? 4.949 -21.016 3.062 1 98.88 75 ASP B CA 1
ATOM 2229 C C . ASP B 1 75 ? 3.768 -20.203 3.572 1 98.88 75 ASP B C 1
ATOM 2231 O O . ASP B 1 75 ? 3.906 -19 3.834 1 98.88 75 ASP B O 1
ATOM 2235 N N . CYS B 1 76 ? 2.627 -20.922 3.768 1 98.06 76 CYS B N 1
ATOM 2236 C CA . CYS B 1 76 ? 1.458 -20.219 4.289 1 98.06 76 CYS B CA 1
ATOM 2237 C C . CYS B 1 76 ? 1.556 -20.047 5.801 1 98.06 76 CYS B C 1
ATOM 2239 O O . CYS B 1 76 ? 0.864 -19.203 6.379 1 98.06 76 CYS B O 1
ATOM 2241 N N . GLY B 1 77 ? 2.271 -20.953 6.441 1 98.19 77 GLY B N 1
ATOM 2242 C CA . GLY B 1 77 ? 2.438 -20.891 7.883 1 98.19 77 GLY B CA 1
ATOM 2243 C C . GLY B 1 77 ? 1.271 -21.5 8.641 1 98.19 77 GLY B C 1
ATOM 2244 O O . GLY B 1 77 ? 1.099 -21.234 9.836 1 98.19 77 GLY B O 1
ATOM 2245 N N . SER B 1 78 ? 0.43 -22.266 8 1 97.75 78 SER B N 1
ATOM 2246 C CA . SER B 1 78 ? -0.756 -22.828 8.641 1 97.75 78 SER B CA 1
ATOM 2247 C C . SER B 1 78 ? -0.426 -24.125 9.383 1 97.75 78 SER B C 1
ATOM 2249 O O . SER B 1 78 ? -1.22 -24.594 10.195 1 97.75 78 SER B O 1
ATOM 2251 N N . GLY B 1 79 ? 0.707 -24.672 9.008 1 98 79 GLY B N 1
ATOM 2252 C CA . GLY B 1 79 ? 1.06 -25.969 9.562 1 98 79 GLY B CA 1
ATOM 2253 C C . GLY B 1 79 ? 0.351 -27.125 8.875 1 98 79 GLY B C 1
ATOM 2254 O O . GLY B 1 79 ? 0.483 -28.266 9.289 1 98 79 GLY B O 1
ATOM 2255 N N . GLN B 1 80 ? -0.422 -26.859 7.84 1 98.19 80 GLN B N 1
ATOM 2256 C CA . GLN B 1 80 ? -1.176 -27.828 7.047 1 98.19 80 GLN B CA 1
ATOM 2257 C C . GLN B 1 80 ? -0.941 -27.609 5.555 1 98.19 80 GLN B C 1
ATOM 2259 O O . GLN B 1 80 ? -0.382 -26.594 5.148 1 98.19 80 GLN B O 1
ATOM 2264 N N . VAL B 1 81 ? -1.319 -28.625 4.789 1 98.38 81 VAL B N 1
ATOM 2265 C CA . VAL B 1 81 ? -1.201 -28.5 3.34 1 98.38 81 VAL B CA 1
ATOM 2266 C C . VAL B 1 81 ? -2.076 -27.344 2.855 1 98.38 81 VAL B C 1
ATOM 2268 O O . VAL B 1 81 ? -1.69 -26.594 1.951 1 98.38 81 VAL B O 1
ATOM 2271 N N . THR B 1 82 ? -3.227 -27.109 3.557 1 98.62 82 THR B N 1
ATOM 2272 C CA . THR B 1 82 ? -4.117 -26.016 3.227 1 98.62 82 THR B CA 1
ATOM 2273 C C . THR B 1 82 ? -3.658 -24.719 3.908 1 98.62 82 THR B C 1
ATOM 2275 O O . THR B 1 82 ? -3.168 -24.75 5.039 1 98.62 82 THR B O 1
ATOM 2278 N N . CYS B 1 83 ? -3.803 -23.625 3.209 1 98.44 83 CYS B N 1
ATOM 2279 C CA . CYS B 1 83 ? -3.352 -22.344 3.734 1 98.44 83 CYS B CA 1
ATOM 2280 C C . CYS B 1 83 ? -4.391 -21.734 4.672 1 98.44 83 CYS B C 1
ATOM 2282 O O . CYS B 1 83 ? -4.051 -20.984 5.582 1 98.44 83 CYS B O 1
ATOM 2284 N N . ASN B 1 84 ? -5.652 -22.016 4.359 1 97.12 84 ASN B N 1
ATOM 2285 C CA . ASN B 1 84 ? -6.754 -21.656 5.246 1 97.12 84 ASN B CA 1
ATOM 2286 C C . ASN B 1 84 ? -6.809 -20.156 5.488 1 97.12 84 ASN B C 1
ATOM 2288 O O . ASN B 1 84 ? -6.938 -19.703 6.629 1 97.12 84 ASN B O 1
ATOM 2292 N N . GLY B 1 85 ? -6.594 -19.422 4.473 1 96.31 85 GLY B N 1
ATOM 2293 C CA . GLY B 1 85 ? -6.77 -17.984 4.555 1 96.31 85 GLY B CA 1
ATOM 2294 C C . GLY B 1 85 ? -5.465 -17.234 4.754 1 96.31 85 GLY B C 1
ATOM 2295 O O . GLY B 1 85 ? -5.449 -16 4.773 1 96.31 85 GLY B O 1
ATOM 2296 N N . ALA B 1 86 ? -4.387 -17.938 4.871 1 96.75 86 ALA B N 1
ATOM 2297 C CA . ALA B 1 86 ? -3.078 -17.312 4.977 1 96.75 86 ALA B CA 1
ATOM 2298 C C . ALA B 1 86 ? -2.438 -17.141 3.602 1 96.75 86 ALA B C 1
ATOM 2300 O O . ALA B 1 86 ? -2.637 -17.969 2.709 1 96.75 86 ALA B O 1
ATOM 2301 N N . GLY B 1 87 ? -1.728 -16.078 3.406 1 97.31 87 GLY B N 1
ATOM 2302 C CA . GLY B 1 87 ? -0.958 -15.867 2.189 1 97.31 87 GLY B CA 1
ATOM 2303 C C . GLY B 1 87 ? 0.398 -16.547 2.221 1 97.31 87 GLY B C 1
ATOM 2304 O O . GLY B 1 87 ? 0.789 -17.125 3.242 1 97.31 87 GLY B O 1
ATOM 2305 N N . GLY B 1 88 ? 1.024 -16.484 1.096 1 98.25 88 GLY B N 1
ATOM 2306 C CA . GLY B 1 88 ? 2.385 -17 1.032 1 98.25 88 GLY B CA 1
ATOM 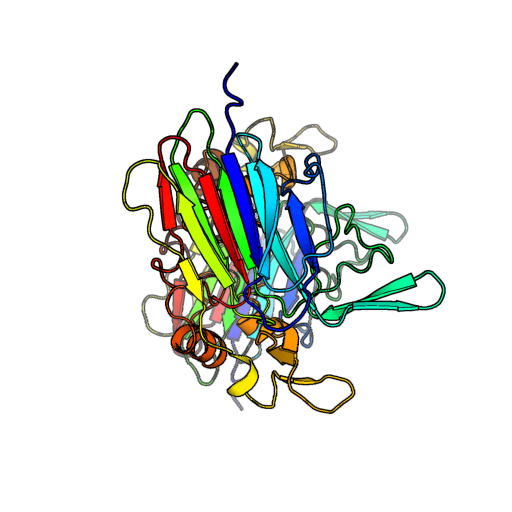2307 C C . GLY B 1 88 ? 3.41 -16.047 1.613 1 98.25 88 GLY B C 1
ATOM 2308 O O . GLY B 1 88 ? 3.471 -14.883 1.224 1 98.25 88 GLY B O 1
ATOM 2309 N N . ASN B 1 89 ? 4.164 -16.547 2.498 1 98.69 89 ASN B N 1
ATOM 2310 C CA . ASN B 1 89 ? 5.23 -15.727 3.051 1 98.69 89 ASN B CA 1
ATOM 2311 C C . ASN B 1 89 ? 6.238 -15.32 1.979 1 98.69 89 ASN B C 1
ATOM 2313 O O . ASN B 1 89 ? 6.773 -16.172 1.27 1 98.69 89 ASN B O 1
ATOM 2317 N N . PRO B 1 90 ? 6.52 -14.062 1.828 1 98.69 90 PRO B N 1
ATOM 2318 C CA . PRO B 1 90 ? 7.516 -13.625 0.847 1 98.69 90 PRO B CA 1
ATOM 2319 C C . PRO B 1 90 ? 8.922 -14.125 1.172 1 98.69 90 PRO B C 1
ATOM 2321 O O . PRO B 1 90 ? 9.227 -14.406 2.334 1 98.69 90 PRO B O 1
ATOM 2324 N N . PRO B 1 91 ? 9.812 -14.211 0.16 1 98.88 91 PRO B N 1
ATOM 2325 C CA . PRO B 1 91 ? 9.555 -13.875 -1.243 1 98.88 91 PRO B CA 1
ATOM 2326 C C . PRO B 1 91 ? 8.703 -14.922 -1.956 1 98.88 91 PRO B C 1
ATOM 2328 O O . PRO B 1 91 ? 8.852 -16.125 -1.716 1 98.88 91 PRO B O 1
ATOM 2331 N N . ALA B 1 92 ? 7.82 -14.469 -2.689 1 98.88 92 ALA B N 1
ATOM 2332 C CA . ALA B 1 92 ? 6.922 -15.344 -3.443 1 98.88 92 ALA B CA 1
ATOM 2333 C C . ALA B 1 92 ? 6.504 -14.695 -4.762 1 98.88 92 ALA B C 1
ATOM 2335 O O . ALA B 1 92 ? 6.105 -13.531 -4.785 1 98.88 92 ALA B O 1
ATOM 2336 N N . THR B 1 93 ? 6.594 -15.406 -5.863 1 98.88 93 THR B N 1
ATOM 2337 C CA . THR B 1 93 ? 5.961 -15.023 -7.125 1 98.88 93 THR B CA 1
ATOM 2338 C C . THR B 1 93 ? 4.449 -15.219 -7.055 1 98.88 93 THR B C 1
ATOM 2340 O O . THR B 1 93 ? 3.977 -16.266 -6.609 1 98.88 93 THR B O 1
ATOM 2343 N N . LEU B 1 94 ? 3.73 -14.188 -7.496 1 98.69 94 LEU B N 1
ATOM 2344 C CA . LEU B 1 94 ? 2.279 -14.266 -7.391 1 98.69 94 LEU B CA 1
ATOM 2345 C C . LEU B 1 94 ? 1.63 -14.219 -8.773 1 98.69 94 LEU B C 1
ATOM 2347 O O . LEU B 1 94 ? 2.15 -13.578 -9.688 1 98.69 94 LEU B O 1
ATOM 2351 N N . VAL B 1 95 ? 0.597 -14.906 -8.93 1 98.75 95 VAL B N 1
ATOM 2352 C CA . VAL B 1 95 ? -0.413 -14.602 -9.938 1 98.75 95 VAL B CA 1
ATOM 2353 C C . VAL B 1 95 ? -1.623 -13.945 -9.281 1 98.75 95 VAL B C 1
ATOM 2355 O O . VAL B 1 95 ? -2.16 -14.461 -8.297 1 98.75 95 VAL B O 1
ATOM 2358 N N . GLU B 1 96 ? -2.004 -12.836 -9.82 1 98.06 96 GLU B N 1
ATOM 2359 C CA . GLU B 1 96 ? -3.182 -12.125 -9.336 1 98.06 96 GLU B CA 1
ATOM 2360 C C . GLU B 1 96 ? -4.273 -12.07 -10.398 1 98.06 96 GLU B C 1
ATOM 2362 O O . GLU B 1 96 ? -3.992 -11.805 -11.57 1 98.06 96 GLU B O 1
ATOM 2367 N N . ILE B 1 97 ? -5.5 -12.383 -9.984 1 97.94 97 ILE B N 1
ATOM 2368 C CA . ILE B 1 97 ? -6.621 -12.344 -10.914 1 97.94 97 ILE B CA 1
ATOM 2369 C C . ILE B 1 97 ? -7.801 -11.609 -10.273 1 97.94 97 ILE B C 1
ATOM 2371 O O . ILE B 1 97 ? -8.102 -11.82 -9.094 1 97.94 97 ILE B O 1
ATOM 2375 N N . THR B 1 98 ? -8.422 -10.766 -10.977 1 96.75 98 THR B N 1
ATOM 2376 C CA . THR B 1 98 ? -9.734 -10.203 -10.672 1 96.75 98 THR B CA 1
ATOM 2377 C C . THR B 1 98 ? -10.75 -10.609 -11.742 1 96.75 98 THR B C 1
ATOM 2379 O O . THR B 1 98 ? -10.617 -10.219 -12.906 1 96.75 98 THR B O 1
ATOM 2382 N N . VAL B 1 99 ? -11.719 -11.398 -11.352 1 97.06 99 VAL B N 1
ATOM 2383 C CA . VAL B 1 99 ? -12.812 -11.82 -12.219 1 97.06 99 VAL B CA 1
ATOM 2384 C C . VAL B 1 99 ? -13.977 -10.836 -12.094 1 97.06 99 VAL B C 1
ATOM 2386 O O . VAL B 1 99 ? -14.523 -10.648 -11.008 1 97.06 99 VAL B O 1
ATOM 2389 N N . ALA B 1 100 ? -14.32 -10.289 -13.203 1 95.56 100 ALA B N 1
ATOM 2390 C CA . ALA B 1 100 ? -15.375 -9.281 -13.203 1 95.56 100 ALA B CA 1
ATOM 2391 C C . ALA B 1 100 ? -16.75 -9.93 -13.188 1 95.56 100 ALA B C 1
ATOM 2393 O O . ALA B 1 100 ? -16.891 -11.125 -13.461 1 95.56 100 ALA B O 1
ATOM 2394 N N . GLU B 1 101 ? -17.688 -9.117 -12.805 1 93.88 101 GLU B N 1
ATOM 2395 C CA . GLU B 1 101 ? -19.078 -9.562 -12.883 1 93.88 101 GLU B CA 1
ATOM 2396 C C . GLU B 1 101 ? -19.609 -9.461 -14.312 1 93.88 101 GLU B C 1
ATOM 2398 O O . GLU B 1 101 ? -19.141 -8.641 -15.102 1 93.88 101 GLU B O 1
ATOM 2403 N N . ASN B 1 102 ? -20.547 -10.328 -14.672 1 93.94 102 ASN B N 1
ATOM 2404 C CA . ASN B 1 102 ? -21.359 -10.242 -15.875 1 93.94 102 ASN B CA 1
ATOM 2405 C C . ASN B 1 102 ? -20.5 -10.234 -17.141 1 93.94 102 ASN B C 1
ATOM 2407 O O . ASN B 1 102 ? -20.797 -9.516 -18.094 1 93.94 102 ASN B O 1
ATOM 2411 N N . GLY B 1 103 ? -19.422 -10.867 -17.031 1 92.5 103 GLY B N 1
ATOM 2412 C CA . GLY B 1 103 ? -18.578 -10.977 -18.203 1 92.5 103 GLY B CA 1
ATOM 2413 C C . GLY B 1 103 ? -17.781 -9.711 -18.5 1 92.5 103 GLY B C 1
ATOM 2414 O O . GLY B 1 103 ? -17.359 -9.492 -19.625 1 92.5 103 GLY B O 1
ATOM 2415 N N . GLY B 1 104 ? -17.656 -8.867 -17.531 1 95.38 104 GLY B N 1
ATOM 2416 C CA . GLY B 1 104 ? -16.875 -7.652 -17.688 1 95.38 104 GLY B CA 1
ATOM 2417 C C . GLY B 1 104 ? -15.398 -7.918 -17.859 1 95.38 104 GLY B C 1
ATOM 2418 O O . GLY B 1 104 ? -14.992 -9.031 -18.203 1 95.38 104 GLY B O 1
ATOM 2419 N N . GLN B 1 105 ? -14.609 -6.918 -17.719 1 96.88 105 GLN B N 1
ATOM 2420 C CA . GLN B 1 105 ? -13.172 -6.996 -17.969 1 96.88 105 GLN B CA 1
ATOM 2421 C C . GLN B 1 105 ? -12.438 -7.543 -16.734 1 96.88 105 GLN B C 1
ATOM 2423 O O . GLN B 1 105 ? -12.508 -6.961 -15.656 1 96.88 105 GLN B O 1
ATOM 2428 N N . ASP B 1 106 ? -11.758 -8.68 -16.922 1 97.81 106 ASP B N 1
ATOM 2429 C CA . ASP B 1 106 ? -10.859 -9.219 -15.906 1 97.81 106 ASP B CA 1
ATOM 2430 C C . ASP B 1 106 ? -9.516 -8.492 -15.922 1 97.81 106 ASP B C 1
ATOM 2432 O O . ASP B 1 106 ? -9.117 -7.934 -16.938 1 97.81 106 ASP B O 1
ATOM 2436 N N . PHE B 1 107 ? -8.852 -8.531 -14.82 1 97.31 107 PHE B N 1
ATOM 2437 C CA . PHE B 1 107 ? -7.453 -8.148 -14.711 1 97.31 107 PHE B CA 1
ATOM 2438 C C . PHE B 1 107 ? -6.617 -9.305 -14.172 1 97.31 107 PHE B C 1
ATOM 2440 O O . PHE B 1 107 ? -7.059 -10.031 -13.273 1 97.31 107 PHE B O 1
ATOM 2447 N N . TYR B 1 108 ? -5.461 -9.461 -14.688 1 98.19 108 TYR B N 1
ATOM 2448 C CA . TYR B 1 108 ? -4.57 -10.516 -14.203 1 98.19 108 TYR B CA 1
ATOM 2449 C C . TYR B 1 108 ? -3.113 -10.164 -14.484 1 98.19 108 TYR B C 1
ATOM 2451 O O . TYR B 1 108 ? -2.818 -9.398 -15.414 1 98.19 108 TYR B O 1
ATOM 2459 N N . ASP B 1 109 ? -2.242 -10.68 -13.633 1 98.06 109 ASP B N 1
ATOM 2460 C CA . ASP B 1 109 ? -0.815 -10.477 -13.867 1 98.06 109 ASP B CA 1
ATOM 2461 C C . ASP B 1 109 ? 0.021 -11.438 -13.023 1 98.06 109 ASP B C 1
ATOM 2463 O O . ASP B 1 109 ? -0.494 -12.062 -12.094 1 98.06 109 ASP B O 1
ATOM 2467 N N . VAL B 1 110 ? 1.241 -11.641 -13.43 1 98.38 110 VAL B N 1
ATOM 2468 C CA . VAL B 1 110 ? 2.301 -12.133 -12.555 1 98.38 110 VAL B CA 1
ATOM 2469 C C . VAL B 1 110 ? 2.926 -10.961 -11.797 1 98.38 110 VAL B C 1
ATOM 2471 O O . VAL B 1 110 ? 3.162 -9.898 -12.367 1 98.38 110 VAL B O 1
ATOM 2474 N N . SER B 1 111 ? 3.148 -11.172 -10.508 1 97.75 111 SER B N 1
ATOM 2475 C CA . SER B 1 111 ? 3.656 -10.094 -9.664 1 97.75 111 SER B CA 1
ATOM 2476 C C . SER B 1 111 ? 4.883 -10.547 -8.875 1 97.75 111 SER B C 1
ATOM 2478 O O . SER B 1 111 ? 4.859 -11.586 -8.227 1 97.75 111 SER B O 1
ATOM 2480 N N . ASN B 1 112 ? 5.941 -9.758 -8.938 1 97.81 112 ASN B N 1
ATOM 2481 C CA . ASN B 1 112 ? 7.145 -9.977 -8.141 1 97.81 112 ASN B CA 1
ATOM 2482 C C . ASN B 1 112 ? 7.344 -8.867 -7.105 1 97.81 112 ASN B C 1
ATOM 2484 O O . ASN B 1 112 ? 8.461 -8.625 -6.656 1 97.81 112 ASN B O 1
ATOM 2488 N N . VAL B 1 113 ? 6.262 -8.203 -6.762 1 96.5 113 VAL B N 1
ATOM 2489 C CA . 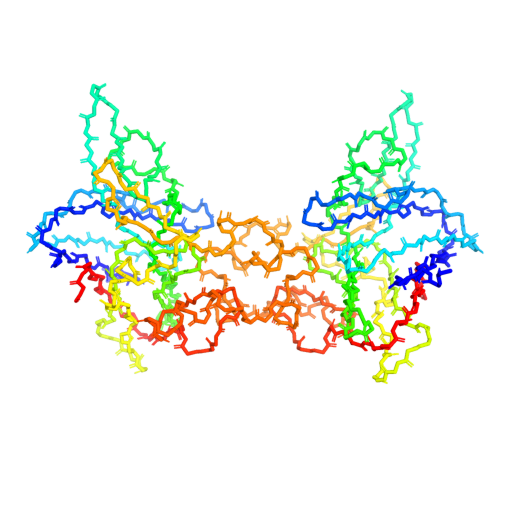VAL B 1 113 ? 6.332 -7.109 -5.797 1 96.5 113 VAL B CA 1
ATOM 2490 C C . VAL B 1 113 ? 6.855 -7.633 -4.461 1 96.5 113 VAL B C 1
ATOM 2492 O O . VAL B 1 113 ? 7.641 -6.957 -3.791 1 96.5 113 VAL B O 1
ATOM 2495 N N . ASP B 1 114 ? 6.504 -8.914 -4.086 1 96.12 114 ASP B N 1
ATOM 2496 C CA . ASP B 1 114 ? 6.895 -9.531 -2.824 1 96.12 114 ASP B CA 1
ATOM 2497 C C . ASP B 1 114 ? 8.078 -10.477 -3.02 1 96.12 114 ASP B C 1
ATOM 2499 O O . ASP B 1 114 ? 8.258 -11.422 -2.256 1 96.12 114 ASP B O 1
ATOM 2503 N N . GLY B 1 115 ? 8.797 -10.219 -4.09 1 98.56 115 GLY B N 1
ATOM 2504 C CA . GLY B 1 115 ? 9.922 -11.078 -4.402 1 98.56 115 GLY B CA 1
ATOM 2505 C C . GLY B 1 115 ? 9.562 -12.242 -5.305 1 98.56 115 GLY B C 1
ATOM 2506 O O . GLY B 1 115 ? 8.508 -12.227 -5.949 1 98.56 115 GLY B O 1
ATOM 2507 N N . PHE B 1 116 ? 10.516 -13.164 -5.402 1 98.94 116 PHE B N 1
ATOM 2508 C CA . PHE B 1 116 ? 10.445 -14.242 -6.383 1 98.94 116 PHE B CA 1
ATOM 2509 C C . PHE B 1 116 ? 10.891 -15.562 -5.762 1 98.94 116 PHE B C 1
ATOM 2511 O O . PHE B 1 116 ? 11.875 -15.602 -5.023 1 98.94 116 PHE B O 1
ATOM 2518 N N . ASN B 1 117 ? 10.078 -16.609 -6.066 1 98.94 117 ASN B N 1
ATOM 2519 C CA . ASN B 1 117 ? 10.617 -17.922 -5.688 1 98.94 117 ASN B CA 1
ATOM 2520 C C . ASN B 1 117 ? 10.68 -18.875 -6.875 1 98.94 117 ASN B C 1
ATOM 2522 O O . ASN B 1 117 ? 11.664 -19.594 -7.043 1 98.94 117 ASN B O 1
ATOM 2526 N N . ILE B 1 118 ? 9.656 -18.812 -7.785 1 98.94 118 ILE B N 1
ATOM 2527 C CA . ILE B 1 118 ? 9.727 -19.656 -8.969 1 98.94 118 ILE B CA 1
ATOM 2528 C C . ILE B 1 118 ? 9.102 -18.922 -10.164 1 98.94 118 ILE B C 1
ATOM 2530 O O . ILE B 1 118 ? 8.273 -18.031 -9.984 1 98.94 118 ILE B O 1
ATOM 2534 N N . PRO B 1 119 ? 9.484 -19.344 -11.43 1 98.94 119 PRO B N 1
ATOM 2535 C CA . PRO B 1 119 ? 8.812 -18.797 -12.617 1 98.94 119 PRO B CA 1
ATOM 2536 C C . PRO B 1 119 ? 7.332 -19.172 -12.672 1 98.94 119 PRO B C 1
ATOM 2538 O O . PRO B 1 119 ? 6.953 -20.281 -12.273 1 98.94 119 PRO B O 1
ATOM 2541 N N . MET B 1 120 ? 6.523 -18.219 -13.148 1 98.94 120 MET B N 1
ATOM 2542 C CA . MET B 1 120 ? 5.098 -18.5 -13.312 1 98.94 120 MET B CA 1
ATOM 2543 C C . MET B 1 120 ? 4.539 -17.766 -14.531 1 98.94 120 MET B C 1
ATOM 2545 O O . MET B 1 120 ? 5.133 -16.797 -15.008 1 98.94 120 MET B O 1
ATOM 2549 N N . SER B 1 121 ? 3.434 -18.266 -15.008 1 98.94 121 SER B N 1
ATOM 2550 C CA . SER B 1 121 ? 2.645 -17.562 -16 1 98.94 121 SER B CA 1
ATOM 2551 C C . SER B 1 121 ? 1.15 -17.734 -15.758 1 98.94 121 SER B C 1
ATOM 2553 O O . SER B 1 121 ? 0.738 -18.672 -15.078 1 98.94 121 SER B O 1
ATOM 2555 N N . VAL B 1 122 ? 0.411 -16.844 -16.234 1 98.94 122 VAL B N 1
ATOM 2556 C CA . VAL B 1 122 ? -1.042 -16.953 -16.297 1 98.94 122 VAL B CA 1
ATOM 2557 C C . VAL B 1 122 ? -1.522 -16.625 -17.719 1 98.94 122 VAL B C 1
ATOM 2559 O O . VAL B 1 122 ? -1.147 -15.602 -18.281 1 98.94 122 VAL B O 1
ATOM 2562 N N . THR B 1 123 ? -2.271 -17.531 -18.297 1 98.81 123 THR B N 1
ATOM 2563 C CA . THR B 1 123 ? -2.752 -17.422 -19.672 1 98.81 123 THR B CA 1
ATOM 2564 C C . THR B 1 123 ? -4.273 -17.547 -19.719 1 98.81 123 THR B C 1
ATOM 2566 O O . THR B 1 123 ? -4.82 -18.578 -19.297 1 98.81 123 THR B O 1
ATOM 2569 N N . PRO B 1 124 ? -4.953 -16.547 -20.219 1 98.69 124 PRO B N 1
ATOM 2570 C CA . PRO B 1 124 ? -6.398 -16.703 -20.406 1 98.69 124 PRO B CA 1
ATOM 2571 C C . PRO B 1 124 ? -6.75 -17.703 -21.5 1 98.69 124 PRO B C 1
ATOM 2573 O O . PRO B 1 124 ? -5.984 -17.875 -22.453 1 98.69 124 PRO B O 1
ATOM 2576 N N . GLN B 1 125 ? -7.73 -18.422 -21.297 1 98.5 125 GLN B N 1
ATOM 2577 C CA . GLN B 1 125 ? -8.336 -19.297 -22.297 1 98.5 125 GLN B CA 1
ATOM 2578 C C . GLN B 1 125 ? -9.742 -18.844 -22.656 1 98.5 125 GLN B C 1
ATOM 2580 O O . GLN B 1 125 ? -10.602 -18.703 -21.781 1 98.5 125 GLN B O 1
ATOM 2585 N N . GLY B 1 126 ? -9.922 -18.625 -23.891 1 97.69 126 GLY B N 1
ATOM 2586 C CA . GLY B 1 126 ? -11.188 -18.047 -24.312 1 97.69 126 GLY B CA 1
ATOM 2587 C C . GLY B 1 126 ? -11.273 -16.547 -24.062 1 97.69 126 GLY B C 1
ATOM 2588 O O . GLY B 1 126 ? -10.242 -15.875 -23.953 1 97.69 126 GLY B O 1
ATOM 2589 N N . GLY B 1 127 ? -12.492 -16.031 -24.078 1 97.62 127 GLY B N 1
ATOM 2590 C CA . GLY B 1 127 ? -12.734 -14.617 -23.844 1 97.62 127 GLY B CA 1
ATOM 2591 C C . GLY B 1 127 ? -12.516 -13.758 -25.062 1 97.62 127 GLY B C 1
ATOM 2592 O O . GLY B 1 127 ? -12.422 -14.273 -26.188 1 97.62 127 GLY B O 1
ATOM 2593 N N . SER B 1 128 ? -12.617 -12.469 -24.844 1 98.25 128 SER B N 1
ATOM 2594 C CA . SER B 1 128 ? -12.43 -11.484 -25.891 1 98.25 128 SER B CA 1
ATOM 2595 C C . SER B 1 128 ? -11.562 -10.32 -25.422 1 98.25 128 SER B C 1
ATOM 2597 O O . SER B 1 128 ? -11.43 -10.094 -24.219 1 98.25 128 SER B O 1
ATOM 2599 N N . GLY B 1 129 ? -10.969 -9.617 -26.359 1 97.88 129 GLY B N 1
ATOM 2600 C CA . GLY B 1 129 ? -10.031 -8.547 -26.078 1 97.88 129 GLY B CA 1
ATOM 2601 C C . GLY B 1 129 ? -8.578 -8.938 -26.297 1 97.88 129 GLY B C 1
ATOM 2602 O O . GLY B 1 129 ? -8.289 -9.758 -27.172 1 97.88 129 GLY B O 1
ATOM 2603 N N . GLU B 1 130 ? -7.617 -8.414 -25.609 1 96.69 130 GLU B N 1
ATOM 2604 C CA . GLU B 1 130 ? -6.203 -8.68 -25.859 1 96.69 130 GLU B CA 1
ATOM 2605 C C . GLU B 1 130 ? -5.812 -10.078 -25.375 1 96.69 130 GLU B C 1
ATOM 2607 O O . GLU B 1 130 ? -5.172 -10.836 -26.109 1 96.69 130 GLU B O 1
ATOM 2612 N N . CYS B 1 131 ? -6.211 -10.438 -24.125 1 98.38 131 CYS B N 1
ATOM 2613 C CA . CYS B 1 131 ? -6.094 -11.766 -23.531 1 98.38 131 CYS B CA 1
ATOM 2614 C C . CYS B 1 131 ? -4.691 -12.336 -23.719 1 98.38 131 CYS B C 1
ATOM 2616 O O . CYS B 1 131 ? -4.531 -13.477 -24.156 1 98.38 131 CYS B O 1
ATOM 2618 N N . LYS B 1 132 ? -3.678 -11.461 -23.422 1 98.12 132 LYS B N 1
ATOM 2619 C CA . LYS B 1 132 ? -2.283 -11.883 -23.516 1 98.12 132 LYS B CA 1
ATOM 2620 C C . LYS B 1 132 ? -1.845 -12.641 -22.266 1 98.12 132 LYS B C 1
ATOM 2622 O O . LYS B 1 132 ? -2.406 -12.445 -21.188 1 98.12 132 LYS B O 1
ATOM 2627 N N . SER B 1 133 ? -0.882 -13.492 -22.469 1 98.19 133 SER B N 1
ATOM 2628 C CA . SER B 1 133 ? -0.268 -14.141 -21.312 1 98.19 133 SER B CA 1
ATOM 2629 C C . SER B 1 133 ? 0.585 -13.164 -20.516 1 98.19 133 SER B C 1
ATOM 2631 O O . SER B 1 133 ? 1.248 -12.297 -21.094 1 98.19 133 SER B O 1
ATOM 2633 N N . SER B 1 134 ? 0.49 -13.258 -19.219 1 98 134 SER B N 1
ATOM 2634 C CA . SER B 1 134 ? 1.465 -12.664 -18.297 1 98 134 SER B CA 1
ATOM 2635 C C . SER B 1 134 ? 2.486 -13.695 -17.828 1 98 134 SER B C 1
ATOM 2637 O O . SER B 1 134 ? 2.119 -14.734 -17.281 1 98 134 SER B O 1
ATOM 2639 N N . THR B 1 135 ? 3.818 -13.414 -18.062 1 98 135 THR B N 1
ATOM 2640 C CA . THR B 1 135 ? 4.793 -14.469 -17.844 1 98 135 THR B CA 1
ATOM 2641 C C . THR B 1 135 ? 6.055 -13.914 -17.188 1 98 135 THR B C 1
ATOM 2643 O O . THR B 1 135 ? 6.523 -12.836 -17.547 1 98 135 THR B O 1
ATOM 2646 N N . CYS B 1 136 ? 6.508 -14.57 -16.203 1 98.56 136 CYS B N 1
ATOM 2647 C CA . CYS B 1 136 ? 7.891 -14.516 -15.742 1 98.56 136 CYS B CA 1
ATOM 2648 C C . CYS B 1 136 ? 8.578 -15.867 -15.938 1 98.56 136 CYS B C 1
ATOM 2650 O O . CYS B 1 136 ? 8.438 -16.766 -15.109 1 98.56 136 CYS B O 1
ATOM 2652 N N . ARG B 1 137 ? 9.375 -15.977 -16.984 1 98.12 137 ARG B N 1
ATOM 2653 C CA . ARG B 1 137 ? 9.992 -17.25 -17.344 1 98.12 137 ARG B CA 1
ATOM 2654 C C . ARG B 1 137 ? 11.367 -17.391 -16.703 1 98.12 137 ARG B C 1
ATOM 2656 O O . ARG B 1 137 ? 11.852 -18.5 -16.484 1 98.12 137 ARG B O 1
ATOM 2663 N N . SER B 1 138 ? 11.938 -16.234 -16.484 1 98.06 138 SER B N 1
ATOM 2664 C CA . SER B 1 138 ? 13.305 -16.25 -15.984 1 98.06 138 SER B CA 1
ATOM 2665 C C . SER B 1 138 ? 13.367 -16.766 -14.555 1 98.06 138 SER B C 1
ATOM 2667 O O . SER B 1 138 ? 12.5 -16.453 -13.734 1 98.06 138 SER B O 1
ATOM 2669 N N . ASN B 1 139 ? 14.375 -17.609 -14.336 1 98.5 139 ASN B N 1
ATOM 2670 C CA . ASN B 1 139 ? 14.695 -17.938 -12.945 1 98.5 139 ASN B CA 1
ATOM 2671 C C . ASN B 1 139 ? 15.492 -16.828 -12.273 1 98.5 139 ASN B C 1
ATOM 2673 O O . ASN B 1 139 ? 16.719 -16.859 -12.266 1 98.5 139 ASN B O 1
ATOM 2677 N N . ILE B 1 140 ? 14.82 -15.961 -11.602 1 98.88 140 ILE B N 1
ATOM 2678 C CA . ILE B 1 140 ? 15.422 -14.766 -11.031 1 98.88 140 ILE B CA 1
ATOM 2679 C C . ILE B 1 140 ? 16.422 -15.156 -9.938 1 98.88 140 ILE B C 1
ATOM 2681 O O . ILE B 1 140 ? 17.391 -14.43 -9.68 1 98.88 140 ILE B O 1
ATOM 2685 N N . ASN B 1 141 ? 16.281 -16.312 -9.328 1 98.88 141 ASN B N 1
ATOM 2686 C CA . ASN B 1 141 ? 17.188 -16.781 -8.289 1 98.88 141 ASN B CA 1
ATOM 2687 C C . ASN B 1 141 ? 18.625 -16.875 -8.805 1 98.88 141 ASN B C 1
ATOM 2689 O O . ASN B 1 141 ? 19.578 -16.625 -8.055 1 98.88 141 ASN B O 1
ATOM 2693 N N . ALA B 1 142 ? 18.766 -17.234 -10 1 98.31 142 ALA B N 1
ATOM 2694 C CA . ALA B 1 142 ? 20.078 -17.438 -10.586 1 98.31 142 ALA B CA 1
ATOM 2695 C C . ALA B 1 142 ? 20.859 -16.125 -10.695 1 98.31 142 ALA B C 1
ATOM 2697 O O . ALA B 1 142 ? 22.094 -16.125 -10.672 1 98.31 142 ALA B O 1
ATOM 2698 N N . ALA B 1 143 ? 20.141 -14.992 -10.773 1 98.56 143 ALA B N 1
ATOM 2699 C CA . ALA B 1 143 ? 20.781 -13.688 -10.969 1 98.56 143 ALA B CA 1
ATOM 2700 C C . ALA B 1 143 ? 20.562 -12.789 -9.758 1 98.56 143 ALA B C 1
ATOM 2702 O O . ALA B 1 143 ? 20.953 -11.625 -9.758 1 98.56 143 ALA B O 1
ATOM 2703 N N . CYS B 1 144 ? 19.984 -13.32 -8.703 1 98.88 144 CYS B N 1
ATOM 2704 C CA . CYS B 1 144 ? 19.547 -12.516 -7.57 1 98.88 144 CYS B CA 1
ATOM 2705 C C . CYS B 1 144 ? 20.734 -11.836 -6.898 1 98.88 144 CYS B C 1
ATOM 2707 O O . CYS B 1 144 ? 21.703 -12.5 -6.5 1 98.88 144 CYS B O 1
ATOM 2709 N N . PRO B 1 145 ? 20.688 -10.508 -6.742 1 98.75 145 PRO B N 1
ATOM 2710 C CA . PRO B 1 145 ? 21.75 -9.844 -5.996 1 98.75 145 PRO B CA 1
ATOM 2711 C C . PRO B 1 145 ? 21.984 -10.461 -4.621 1 98.75 145 PRO B C 1
ATOM 2713 O O . PRO B 1 145 ? 21.031 -10.867 -3.955 1 98.75 145 PRO B O 1
ATOM 2716 N N . ALA B 1 146 ? 23.203 -10.422 -4.195 1 98.62 146 ALA B N 1
ATOM 2717 C CA . ALA B 1 146 ? 23.609 -11.109 -2.971 1 98.62 146 ALA B CA 1
ATOM 2718 C C . ALA B 1 146 ? 22.781 -10.633 -1.781 1 98.62 146 ALA B C 1
ATOM 2720 O O . ALA B 1 146 ? 22.344 -11.438 -0.957 1 98.62 146 ALA B O 1
ATOM 2721 N N . GLU B 1 147 ? 22.516 -9.344 -1.718 1 98.62 147 GLU B N 1
ATOM 2722 C CA . GLU B 1 147 ? 21.844 -8.75 -0.559 1 98.62 147 GLU B CA 1
ATOM 2723 C C . GLU B 1 147 ? 20.359 -9.109 -0.533 1 98.62 147 GLU B C 1
ATOM 2725 O O . GLU B 1 147 ? 19.688 -8.914 0.482 1 98.62 147 GLU B O 1
ATOM 2730 N N . LEU B 1 148 ? 19.875 -9.773 -1.588 1 98.88 148 LEU B N 1
ATOM 2731 C CA . LEU B 1 148 ? 18.453 -10.117 -1.663 1 98.88 148 LEU B CA 1
ATOM 2732 C C . LEU B 1 148 ? 18.266 -11.633 -1.602 1 98.88 148 LEU B C 1
ATOM 2734 O O . LEU B 1 148 ? 17.141 -12.117 -1.568 1 98.88 148 LEU B O 1
ATOM 2738 N N . GLN B 1 149 ? 19.281 -12.367 -1.594 1 98.94 149 GLN B N 1
ATOM 2739 C CA . GLN B 1 149 ? 19.203 -13.812 -1.736 1 98.94 149 GLN B CA 1
ATOM 2740 C C . GLN B 1 149 ? 18.641 -14.461 -0.472 1 98.94 149 GLN B C 1
ATOM 2742 O O . GLN B 1 149 ? 19.078 -14.141 0.638 1 98.94 149 GLN B O 1
ATOM 2747 N N . MET B 1 150 ? 17.656 -15.25 -0.682 1 98.81 150 MET B N 1
ATOM 2748 C CA . MET B 1 150 ? 17.25 -16.219 0.333 1 98.81 150 MET B CA 1
ATOM 2749 C C . MET B 1 150 ? 17.828 -17.594 0.031 1 98.81 150 MET B C 1
ATOM 2751 O O . MET B 1 150 ? 17.562 -18.172 -1.022 1 98.81 150 MET B O 1
ATOM 2755 N N . LYS B 1 151 ? 18.547 -18.125 0.984 1 98.44 151 LYS B N 1
ATOM 2756 C CA . LYS B 1 151 ? 19.25 -19.375 0.743 1 98.44 151 LYS B CA 1
ATOM 2757 C C . LYS B 1 151 ? 18.594 -20.547 1.481 1 98.44 151 LYS B C 1
ATOM 2759 O O . LYS B 1 151 ? 18.078 -20.359 2.586 1 98.44 151 LYS B O 1
ATOM 2764 N N . GLY B 1 152 ? 18.625 -21.656 0.777 1 97 152 GLY B N 1
ATOM 2765 C CA . GLY B 1 152 ? 18.188 -22.891 1.407 1 97 152 GLY B CA 1
ATOM 2766 C C . GLY B 1 152 ? 19.266 -23.531 2.271 1 97 152 GLY B C 1
ATOM 2767 O O . GLY B 1 152 ? 20.344 -22.969 2.453 1 97 152 GLY B O 1
ATOM 2768 N N . SER B 1 153 ? 18.891 -24.609 2.834 1 94.5 153 SER B N 1
ATOM 2769 C CA . SER B 1 153 ? 19.797 -25.312 3.748 1 94.5 153 SER B CA 1
ATOM 2770 C C . SER B 1 153 ? 21.062 -25.75 3.041 1 94.5 153 SER B C 1
ATOM 2772 O O . SER B 1 153 ? 22.125 -25.875 3.668 1 94.5 153 SER B O 1
ATOM 2774 N N . ASP B 1 154 ? 21.031 -25.938 1.794 1 96.06 154 ASP B N 1
ATOM 2775 C CA . ASP B 1 154 ? 22.188 -26.406 1.043 1 96.06 154 ASP B CA 1
ATOM 2776 C C . ASP B 1 154 ? 22.984 -25.25 0.479 1 96.06 154 ASP B C 1
ATOM 2778 O O . ASP B 1 154 ? 23.938 -25.453 -0.283 1 96.06 154 ASP B O 1
ATOM 2782 N N . GLY B 1 155 ? 22.547 -24.031 0.71 1 97.06 155 GLY B N 1
ATOM 2783 C CA . GLY B 1 155 ? 23.266 -22.844 0.279 1 97.06 155 GLY B CA 1
ATOM 2784 C C . GLY B 1 155 ? 22.797 -22.312 -1.054 1 97.06 155 GLY B C 1
ATOM 2785 O O . GLY B 1 155 ? 23.188 -21.219 -1.463 1 97.06 155 GLY B O 1
ATOM 2786 N N . SER B 1 156 ? 21.938 -23.016 -1.675 1 97.75 156 SER B N 1
ATOM 2787 C CA . SER B 1 156 ? 21.406 -22.547 -2.947 1 97.75 156 SER B CA 1
ATOM 2788 C C . SER B 1 156 ? 20.438 -21.375 -2.742 1 97.75 156 SER B C 1
ATOM 2790 O O . SER B 1 156 ? 19.812 -21.25 -1.689 1 97.75 156 SER B O 1
ATOM 2792 N N . VAL B 1 157 ? 20.406 -20.5 -3.738 1 98.81 157 VAL B N 1
ATOM 2793 C CA . VAL B 1 157 ? 19.422 -19.422 -3.705 1 98.81 157 VAL B CA 1
ATOM 2794 C C . VAL B 1 157 ? 18.047 -19.969 -4.086 1 98.81 157 VAL B C 1
ATOM 2796 O O . VAL B 1 157 ? 17.844 -20.438 -5.203 1 98.81 157 VAL B O 1
ATOM 2799 N N . ILE B 1 158 ? 17.094 -19.906 -3.115 1 98.81 158 ILE B N 1
ATOM 2800 C CA . ILE B 1 158 ? 15.797 -20.531 -3.338 1 98.81 158 ILE B CA 1
ATOM 2801 C C . ILE B 1 158 ? 14.719 -19.453 -3.432 1 98.81 158 ILE B C 1
ATOM 2803 O O . ILE B 1 158 ? 13.555 -19.766 -3.705 1 98.81 158 ILE B O 1
ATOM 2807 N N . GLY B 1 159 ? 15.055 -18.25 -3.166 1 98.94 159 GLY B N 1
ATOM 2808 C CA . GLY B 1 159 ? 14.188 -17.094 -3.299 1 98.94 159 GLY B CA 1
ATOM 2809 C C . GLY B 1 159 ? 14.953 -15.789 -3.461 1 98.94 159 GLY B C 1
ATOM 2810 O O . GLY B 1 159 ? 16.125 -15.711 -3.111 1 98.94 159 GLY B O 1
ATOM 2811 N N . CYS B 1 160 ? 14.336 -14.859 -4.074 1 98.94 160 CYS B N 1
ATOM 2812 C CA . CYS B 1 160 ? 14.891 -13.523 -4.234 1 98.94 160 CYS B CA 1
ATOM 2813 C C . CYS B 1 160 ? 13.969 -12.477 -3.619 1 98.94 160 CYS B C 1
ATOM 2815 O O . CYS B 1 160 ? 12.867 -12.242 -4.121 1 98.94 160 CYS B O 1
ATOM 2817 N N . LYS B 1 161 ? 14.398 -11.875 -2.525 1 98.94 161 LYS B N 1
ATOM 2818 C CA . LYS B 1 161 ? 13.594 -10.906 -1.786 1 98.94 161 LYS B CA 1
ATOM 2819 C C . LYS B 1 161 ? 13.422 -9.617 -2.578 1 98.94 161 LYS B C 1
ATOM 2821 O O . LYS B 1 161 ? 14.32 -9.227 -3.332 1 98.94 161 LYS B O 1
ATOM 2826 N N . SER B 1 162 ? 12.305 -8.992 -2.439 1 98.62 162 SER B N 1
ATOM 2827 C CA . SER B 1 162 ? 12.227 -7.594 -2.836 1 98.62 162 SER B CA 1
ATOM 2828 C C . SER B 1 162 ? 13.109 -6.715 -1.952 1 98.62 162 SER B C 1
ATOM 2830 O O . SER B 1 162 ? 13.492 -7.121 -0.853 1 98.62 162 SER B O 1
ATOM 2832 N N . ALA B 1 163 ? 13.398 -5.52 -2.447 1 98.56 163 ALA B N 1
ATOM 2833 C CA . ALA B 1 163 ? 14.156 -4.578 -1.625 1 98.56 163 ALA B CA 1
ATOM 2834 C C . ALA B 1 163 ? 13.391 -4.23 -0.35 1 98.56 163 ALA B C 1
ATOM 2836 O O . ALA B 1 163 ? 13.992 -4.07 0.715 1 98.56 163 ALA B O 1
ATOM 2837 N N . CYS B 1 164 ? 12.125 -4.133 -0.459 1 97.88 164 CYS B N 1
ATOM 2838 C CA . CYS B 1 164 ? 11.32 -3.854 0.726 1 97.88 164 CYS B CA 1
ATOM 2839 C C . CYS B 1 164 ? 11.5 -4.949 1.772 1 97.88 164 CYS B C 1
ATOM 2841 O O . CYS B 1 164 ? 11.711 -4.656 2.951 1 97.88 164 CYS B O 1
ATOM 2843 N N . LEU B 1 165 ? 11.336 -6.164 1.302 1 98.25 165 LEU B N 1
ATOM 2844 C CA . LEU B 1 165 ? 11.477 -7.289 2.219 1 98.25 165 LEU B CA 1
ATOM 2845 C C . LEU B 1 165 ? 12.875 -7.32 2.832 1 98.25 165 LEU B C 1
ATOM 2847 O O . LEU B 1 165 ? 13.031 -7.602 4.023 1 98.25 165 LEU B O 1
ATOM 2851 N N . ALA B 1 166 ? 13.891 -7 2.07 1 98.62 166 ALA B N 1
ATOM 2852 C CA . ALA B 1 166 ? 15.289 -7.137 2.488 1 98.62 166 ALA B CA 1
ATOM 2853 C C . ALA B 1 166 ? 15.68 -6.016 3.445 1 98.62 166 ALA B C 1
ATOM 2855 O O . ALA B 1 166 ? 16.422 -6.246 4.41 1 98.62 166 ALA B O 1
ATOM 2856 N N . PHE B 1 167 ? 15.164 -4.754 3.168 1 97.5 167 PHE B N 1
ATOM 2857 C CA . PHE B 1 167 ? 15.758 -3.613 3.855 1 97.5 167 PHE B CA 1
ATOM 2858 C C . PHE B 1 167 ? 14.734 -2.939 4.766 1 97.5 167 PHE B C 1
ATOM 2860 O O . PHE B 1 167 ? 15.102 -2.256 5.723 1 97.5 167 PHE B O 1
ATOM 2867 N N . GLY B 1 168 ? 13.484 -2.992 4.379 1 96.12 168 GLY B N 1
ATOM 2868 C CA . GLY B 1 168 ? 12.414 -2.465 5.211 1 96.12 168 GLY B CA 1
ATOM 2869 C C . GLY B 1 168 ? 12.242 -0.962 5.082 1 96.12 168 GLY B C 1
ATOM 2870 O O . GLY B 1 168 ? 11.328 -0.382 5.676 1 96.12 168 GLY B O 1
ATOM 2871 N N . ASP B 1 169 ? 13.109 -0.308 4.238 1 95 169 ASP B N 1
ATOM 2872 C CA . ASP B 1 169 ? 13.039 1.142 4.078 1 95 169 ASP B CA 1
ATOM 2873 C C . ASP B 1 169 ? 11.766 1.55 3.344 1 95 169 ASP B C 1
ATOM 2875 O O . ASP B 1 169 ? 11.375 0.906 2.369 1 95 169 ASP B O 1
ATOM 2879 N N . ASP B 1 170 ? 11.172 2.652 3.779 1 95.44 170 ASP B N 1
ATOM 2880 C CA . ASP B 1 170 ? 9.938 3.158 3.186 1 95.44 170 ASP B CA 1
ATOM 2881 C C . ASP B 1 170 ? 10.102 3.369 1.683 1 95.44 170 ASP B C 1
ATOM 2883 O O . ASP B 1 170 ? 9.18 3.088 0.91 1 95.44 170 ASP B O 1
ATOM 2887 N N . LYS B 1 171 ? 11.25 3.834 1.259 1 94.75 171 LYS B N 1
ATOM 2888 C CA . LYS B 1 171 ? 11.445 4.16 -0.151 1 94.75 171 LYS B CA 1
ATOM 2889 C C . LYS B 1 171 ? 11.406 2.906 -1.017 1 94.75 171 LYS B C 1
ATOM 2891 O O . LYS B 1 171 ? 11.125 2.979 -2.213 1 94.75 171 LYS B O 1
ATOM 2896 N N . TYR B 1 172 ? 11.711 1.693 -0.361 1 96.81 172 TYR B N 1
ATOM 2897 C CA . TYR B 1 172 ? 11.672 0.438 -1.104 1 96.81 172 TYR B CA 1
ATOM 2898 C C . TYR B 1 172 ? 10.305 -0.224 -0.98 1 96.81 172 TYR B C 1
ATOM 2900 O O . TYR B 1 172 ? 9.961 -1.108 -1.77 1 96.81 172 TYR B O 1
ATOM 2908 N N . CYS B 1 173 ? 9.516 0.193 0.009 1 96.69 173 CYS B N 1
ATOM 2909 C CA . CYS B 1 173 ? 8.242 -0.455 0.303 1 96.69 173 CYS B CA 1
ATOM 2910 C C . CYS B 1 173 ? 7.074 0.389 -0.193 1 96.69 173 CYS B C 1
ATOM 2912 O O . CYS B 1 173 ? 5.918 -0.032 -0.109 1 96.69 173 CYS B O 1
ATOM 2914 N N . CYS B 1 174 ? 7.387 1.615 -0.666 1 95.56 174 CYS B N 1
ATOM 2915 C CA . CYS B 1 174 ? 6.379 2.574 -1.115 1 95.56 174 CYS B CA 1
ATOM 2916 C C . CYS B 1 174 ? 5.324 2.801 -0.04 1 95.56 174 CYS B C 1
ATOM 2918 O O . CYS B 1 174 ? 4.125 2.682 -0.306 1 95.56 174 CYS B O 1
ATOM 2920 N N . LYS B 1 175 ? 5.758 3.193 1.121 1 94.56 175 LYS B N 1
ATOM 2921 C CA . LYS B 1 175 ? 4.883 3.486 2.252 1 94.56 175 LYS B CA 1
ATOM 2922 C C . LYS B 1 175 ? 5.258 4.812 2.906 1 94.56 175 LYS B C 1
ATOM 2924 O O . LYS B 1 175 ? 6.297 5.395 2.592 1 94.56 175 LYS B O 1
ATOM 2929 N N . GLY B 1 176 ? 4.441 5.301 3.785 1 91.81 176 GLY B N 1
ATOM 2930 C CA . GLY B 1 176 ? 4.699 6.586 4.414 1 91.81 176 GLY B CA 1
ATOM 2931 C C . GLY B 1 176 ? 4.723 7.738 3.432 1 91.81 176 GLY B C 1
ATOM 2932 O O . GLY B 1 176 ? 3.812 7.879 2.609 1 91.81 176 GLY B O 1
ATOM 2933 N N . ALA B 1 177 ? 5.762 8.547 3.471 1 90.88 177 ALA B N 1
ATOM 2934 C CA . ALA B 1 177 ? 5.863 9.695 2.574 1 90.88 177 ALA B CA 1
ATOM 2935 C C . ALA B 1 177 ? 6.219 9.258 1.157 1 90.88 177 ALA B C 1
ATOM 2937 O O . ALA B 1 177 ? 6.266 10.078 0.239 1 90.88 177 ALA B O 1
ATOM 2938 N N . TYR B 1 178 ? 6.441 7.887 0.955 1 94.19 178 TYR B N 1
ATOM 2939 C CA . TYR B 1 178 ? 6.742 7.336 -0.362 1 94.19 178 TYR B CA 1
ATOM 2940 C C . TYR B 1 178 ? 5.551 6.559 -0.914 1 94.19 178 TYR B C 1
ATOM 2942 O O . TYR B 1 178 ? 5.715 5.684 -1.766 1 94.19 178 TYR B O 1
ATOM 2950 N N . ASP B 1 179 ? 4.332 6.844 -0.544 1 93.56 179 ASP B N 1
ATOM 2951 C CA . ASP B 1 179 ? 3.154 6.043 -0.861 1 93.56 179 ASP B CA 1
ATOM 2952 C C . ASP B 1 179 ? 2.506 6.512 -2.162 1 93.56 179 ASP B C 1
ATOM 2954 O O . ASP B 1 179 ? 1.322 6.258 -2.398 1 93.56 179 ASP B O 1
ATOM 2958 N N . LYS B 1 180 ? 3.273 7.281 -2.982 1 93.12 180 LYS B N 1
ATOM 2959 C CA . LYS B 1 180 ? 2.777 7.789 -4.258 1 93.12 180 LYS B CA 1
ATOM 2960 C C . LYS B 1 180 ? 3.746 7.469 -5.395 1 93.12 180 LYS B C 1
ATOM 2962 O O . LYS B 1 180 ? 4.953 7.348 -5.172 1 93.12 180 LYS B O 1
ATOM 2967 N N . PRO B 1 181 ? 3.193 7.383 -6.652 1 92.44 181 PRO B N 1
ATOM 2968 C CA . PRO B 1 181 ? 4.094 7.137 -7.781 1 92.44 181 PRO B CA 1
ATOM 2969 C C . PRO B 1 181 ? 5.191 8.195 -7.902 1 92.44 181 PRO B C 1
ATOM 2971 O O . PRO B 1 181 ? 6.309 7.883 -8.312 1 92.44 181 PRO B O 1
ATOM 2974 N N . GLU B 1 182 ? 4.914 9.445 -7.473 1 91.44 182 GLU B N 1
ATOM 2975 C CA . GLU B 1 182 ? 5.867 10.547 -7.59 1 91.44 182 GLU B CA 1
ATOM 2976 C C . GLU B 1 182 ? 6.996 10.406 -6.574 1 91.44 182 GLU B C 1
ATOM 2978 O O . GLU B 1 182 ? 8.133 10.797 -6.848 1 91.44 182 GLU B O 1
ATOM 2983 N N . THR B 1 183 ? 6.668 9.859 -5.438 1 93.44 183 THR B N 1
ATOM 2984 C CA . THR B 1 183 ? 7.633 9.844 -4.348 1 93.44 183 THR B CA 1
ATOM 2985 C C . THR B 1 183 ? 8.312 8.484 -4.242 1 93.44 183 THR B C 1
ATOM 2987 O O . THR B 1 183 ? 9.312 8.336 -3.541 1 93.44 183 THR B O 1
ATOM 2990 N N . CYS B 1 184 ? 7.785 7.508 -4.996 1 94.75 184 CYS B N 1
ATOM 2991 C CA . CYS B 1 184 ? 8.359 6.168 -5 1 94.75 184 CYS B CA 1
ATOM 2992 C C . CYS B 1 184 ? 8.672 5.715 -6.422 1 94.75 184 CYS B C 1
ATOM 2994 O O . CYS B 1 184 ? 8.008 4.82 -6.949 1 94.75 184 CYS B O 1
ATOM 2996 N N . PRO B 1 185 ? 9.641 6.289 -7.031 1 93.69 185 PRO B N 1
ATOM 2997 C CA . PRO B 1 185 ? 10.055 5.852 -8.367 1 93.69 185 PRO B CA 1
ATOM 2998 C C . PRO B 1 185 ? 10.734 4.484 -8.352 1 93.69 185 PRO B C 1
ATOM 3000 O O . PRO B 1 185 ? 11.07 3.967 -7.285 1 93.69 185 PRO B O 1
ATOM 3003 N N . PRO B 1 186 ? 10.922 3.896 -9.547 1 96.06 186 PRO B N 1
ATOM 3004 C CA . PRO B 1 186 ? 11.68 2.645 -9.586 1 96.06 186 PRO B CA 1
ATOM 3005 C C . PRO B 1 186 ? 13.086 2.789 -9.016 1 96.06 186 PRO B C 1
ATOM 3007 O O . PRO B 1 186 ? 13.719 3.832 -9.188 1 96.06 186 PRO B O 1
ATOM 3010 N N . THR B 1 187 ? 13.539 1.825 -8.336 1 96.88 187 THR B N 1
ATOM 3011 C CA . THR B 1 187 ? 14.906 1.731 -7.848 1 96.88 187 THR B CA 1
ATOM 3012 C C . THR B 1 187 ? 15.711 0.734 -8.68 1 96.88 187 THR B C 1
ATOM 3014 O O . THR B 1 187 ? 15.164 0.063 -9.555 1 96.88 187 THR B O 1
ATOM 3017 N N . ASP B 1 188 ? 16.969 0.627 -8.383 1 97.81 188 ASP B N 1
ATOM 3018 C CA . ASP B 1 188 ? 17.797 -0.369 -9.055 1 97.81 188 ASP B CA 1
ATOM 3019 C C . ASP B 1 188 ? 17.266 -1.78 -8.805 1 97.81 188 ASP B C 1
ATOM 3021 O O . ASP B 1 188 ? 17.328 -2.635 -9.688 1 97.81 188 ASP B O 1
ATOM 3025 N N . TYR B 1 189 ? 16.688 -1.995 -7.691 1 98.19 189 TYR B N 1
ATOM 3026 C CA . TYR B 1 189 ? 16.203 -3.33 -7.348 1 98.19 189 TYR B CA 1
ATOM 3027 C C . TYR B 1 189 ? 14.945 -3.674 -8.125 1 98.19 189 TYR B C 1
ATOM 3029 O O . TYR B 1 189 ? 14.828 -4.773 -8.672 1 98.19 189 TYR B O 1
ATOM 3037 N N . SER B 1 190 ? 13.977 -2.703 -8.148 1 97.44 190 SER B N 1
ATOM 3038 C CA . SER B 1 190 ? 12.773 -2.986 -8.922 1 97.44 190 SER B CA 1
ATOM 3039 C C . SER B 1 190 ? 13.086 -3.086 -10.414 1 97.44 190 SER B C 1
ATOM 3041 O O . SER B 1 190 ? 12.453 -3.863 -11.133 1 97.44 190 SER B O 1
ATOM 3043 N N . ARG B 1 191 ? 14.055 -2.342 -10.922 1 97.62 191 ARG B N 1
ATOM 3044 C CA . ARG B 1 191 ? 14.477 -2.428 -12.312 1 97.62 191 ARG B CA 1
ATOM 3045 C C . ARG B 1 191 ? 15.102 -3.787 -12.617 1 97.62 191 ARG B C 1
ATOM 3047 O O . ARG B 1 191 ? 14.891 -4.348 -13.695 1 97.62 191 ARG B O 1
ATOM 3054 N N . PHE B 1 192 ? 15.914 -4.285 -11.648 1 98.62 192 PHE B N 1
ATOM 3055 C CA . PHE B 1 192 ? 16.484 -5.617 -11.797 1 98.62 192 PHE B CA 1
ATOM 3056 C C . PHE B 1 192 ? 15.391 -6.645 -12.055 1 98.62 192 PHE B C 1
ATOM 3058 O O . PHE B 1 192 ? 15.469 -7.422 -13.016 1 98.62 192 PHE B O 1
ATOM 3065 N N . PHE B 1 193 ? 14.281 -6.637 -11.234 1 98.31 193 PHE B N 1
ATOM 3066 C CA . PHE B 1 193 ? 13.18 -7.57 -11.406 1 98.31 193 PHE B CA 1
ATOM 3067 C C . PHE B 1 193 ? 12.5 -7.363 -12.758 1 98.31 193 PHE B C 1
ATOM 3069 O O . PHE B 1 193 ? 12.148 -8.328 -13.438 1 98.31 193 PHE B O 1
ATOM 3076 N N . GLU B 1 194 ? 12.336 -6.074 -13.109 1 97.25 194 GLU B N 1
ATOM 3077 C CA . GLU B 1 194 ? 11.695 -5.742 -14.383 1 97.25 194 GLU B CA 1
ATOM 3078 C C . GLU B 1 194 ? 12.508 -6.27 -15.562 1 97.25 194 GLU B C 1
ATOM 3080 O O . GLU B 1 194 ? 11.938 -6.762 -16.547 1 97.25 194 GLU B O 1
ATOM 3085 N N . GLU B 1 195 ? 13.75 -6.184 -15.461 1 97.38 195 GLU B N 1
ATOM 3086 C CA . GLU B 1 195 ? 14.625 -6.668 -16.531 1 97.38 195 GLU B CA 1
ATOM 3087 C C . GLU B 1 195 ? 14.547 -8.188 -16.656 1 97.38 195 GLU B C 1
ATOM 3089 O O . GLU B 1 195 ? 14.57 -8.719 -17.781 1 97.38 195 GLU B O 1
ATOM 3094 N N . GLN B 1 196 ? 14.477 -8.852 -15.523 1 98.31 196 GLN B N 1
ATOM 3095 C CA . GLN B 1 196 ? 14.414 -10.312 -15.531 1 98.31 196 GLN B CA 1
ATOM 3096 C C . GLN B 1 196 ? 13.078 -10.797 -16.094 1 98.31 196 GLN B C 1
ATOM 3098 O O . GLN B 1 196 ? 13.023 -11.805 -16.797 1 98.31 196 GLN B O 1
ATOM 3103 N N . CYS B 1 197 ? 12.023 -10.086 -15.773 1 97.81 197 CYS B N 1
ATOM 3104 C CA . CYS B 1 197 ? 10.672 -10.43 -16.203 1 97.81 197 CYS B CA 1
ATOM 3105 C C . CYS B 1 197 ? 9.891 -9.188 -16.594 1 97.81 197 CYS B C 1
ATOM 3107 O O . CYS B 1 197 ? 9.086 -8.68 -15.805 1 97.81 197 CYS B O 1
ATOM 3109 N N . PRO B 1 198 ? 9.953 -8.773 -17.766 1 96.75 198 PRO B N 1
ATOM 3110 C CA . PRO B 1 198 ? 9.383 -7.488 -18.172 1 96.75 198 PRO B CA 1
ATOM 3111 C C . PRO B 1 198 ? 7.855 -7.492 -18.172 1 96.75 198 PRO B C 1
ATOM 3113 O O . PRO B 1 198 ? 7.23 -6.43 -18.156 1 96.75 198 PRO B O 1
ATOM 3116 N N . GLU B 1 199 ? 7.246 -8.711 -18.141 1 96.56 199 GLU B N 1
ATOM 3117 C CA . GLU B 1 199 ? 5.785 -8.766 -18.156 1 96.56 199 GLU B CA 1
ATOM 3118 C C . GLU B 1 199 ? 5.219 -8.883 -16.75 1 96.56 199 GLU B C 1
ATOM 3120 O O . GLU B 1 199 ? 4 -8.836 -16.562 1 96.56 199 GLU B O 1
ATOM 3125 N N . ALA B 1 200 ? 6.059 -9.102 -15.781 1 97.25 200 ALA B N 1
ATOM 3126 C CA . ALA B 1 200 ? 5.609 -9.227 -14.398 1 97.25 200 ALA B CA 1
ATOM 3127 C C . ALA B 1 200 ? 5.684 -7.883 -13.672 1 97.25 200 ALA B C 1
ATOM 3129 O O . ALA B 1 200 ? 6.59 -7.086 -13.922 1 97.25 200 ALA B O 1
ATOM 3130 N N . TYR B 1 201 ? 4.734 -7.637 -12.844 1 96.31 201 TYR B N 1
ATOM 3131 C CA . TYR B 1 201 ? 4.742 -6.438 -12.016 1 96.31 201 TYR B CA 1
ATOM 3132 C C . TYR B 1 201 ? 5.879 -6.48 -11 1 96.31 201 TYR B C 1
ATOM 3134 O O . TYR B 1 201 ? 6.02 -7.457 -10.258 1 96.31 201 TYR B O 1
ATOM 3142 N N . SER B 1 202 ? 6.711 -5.438 -10.953 1 96.06 202 SER B N 1
ATOM 3143 C CA . SER B 1 202 ? 7.965 -5.547 -10.219 1 96.06 202 SER B CA 1
ATOM 3144 C C . SER B 1 202 ? 7.906 -4.766 -8.906 1 96.06 202 SER B C 1
ATOM 3146 O O . SER B 1 202 ? 8.68 -5.039 -7.984 1 96.06 202 SER B O 1
ATOM 3148 N N . TYR B 1 203 ? 7.137 -3.711 -8.82 1 94.56 203 TYR B N 1
ATOM 3149 C CA . TYR B 1 203 ? 6.969 -2.926 -7.602 1 94.56 203 TYR B CA 1
ATOM 3150 C C . TYR B 1 203 ? 5.656 -2.152 -7.629 1 94.56 203 TYR B C 1
ATOM 3152 O O . TYR B 1 203 ? 4.934 -2.18 -8.625 1 94.56 203 TYR B O 1
ATOM 3160 N N . ALA B 1 204 ? 5.316 -1.438 -6.625 1 92.44 204 ALA B N 1
ATOM 3161 C CA . ALA B 1 204 ? 3.982 -0.915 -6.348 1 92.44 204 ALA B CA 1
ATOM 3162 C C . ALA B 1 204 ? 3.496 -0.021 -7.484 1 92.44 204 ALA B C 1
ATOM 3164 O O . ALA B 1 204 ? 2.301 0.014 -7.789 1 92.44 204 ALA B O 1
ATOM 3165 N N . TYR B 1 205 ? 4.371 0.732 -8.133 1 93.38 205 TYR B N 1
ATOM 3166 C CA . TYR B 1 205 ? 3.967 1.696 -9.148 1 93.38 205 TYR B CA 1
ATOM 3167 C C . TYR B 1 205 ? 4.613 1.379 -10.492 1 93.38 205 TYR B C 1
ATOM 3169 O O . TYR B 1 205 ? 5 2.287 -11.227 1 93.38 205 TYR B O 1
ATOM 3177 N N . ASP B 1 206 ? 4.742 0.098 -10.758 1 89.62 206 ASP B N 1
ATOM 3178 C CA . ASP B 1 206 ? 5.348 -0.393 -11.992 1 89.62 206 ASP B CA 1
ATOM 3179 C C . ASP B 1 206 ? 4.598 0.128 -13.219 1 89.62 206 ASP B C 1
ATOM 3181 O O . ASP B 1 206 ? 3.498 0.672 -13.094 1 89.62 206 ASP B O 1
ATOM 3185 N N . ASP B 1 207 ? 5.258 -0.037 -14.344 1 77.06 207 ASP B N 1
ATOM 3186 C CA . ASP B 1 207 ? 4.719 0.493 -15.594 1 77.06 207 ASP B CA 1
ATOM 3187 C C . ASP B 1 207 ? 3.42 -0.214 -15.969 1 77.06 207 ASP B C 1
ATOM 3189 O O . ASP B 1 207 ? 3.15 -1.323 -15.508 1 77.06 207 ASP B O 1
ATOM 3193 N N . LYS B 1 208 ? 2.73 0.367 -16.734 1 76.31 208 LYS B N 1
ATOM 3194 C CA . LYS B 1 208 ? 1.369 0.001 -17.109 1 76.31 208 LYS B CA 1
ATOM 3195 C C . LYS B 1 208 ? 1.362 -1.25 -17.984 1 76.31 208 LYS B C 1
ATOM 3197 O O . LYS B 1 208 ? 0.303 -1.824 -18.25 1 76.31 208 LYS B O 1
ATOM 3202 N N . ASN B 1 209 ? 2.477 -1.838 -18.203 1 83.69 209 ASN B N 1
ATOM 3203 C CA . ASN B 1 209 ? 2.484 -2.965 -19.125 1 83.69 209 ASN B CA 1
ATOM 3204 C C . ASN B 1 209 ? 2.592 -4.297 -18.391 1 83.69 209 ASN B C 1
ATOM 3206 O O . ASN B 1 209 ? 2.84 -5.336 -19.016 1 83.69 209 ASN B O 1
ATOM 3210 N N . SER B 1 210 ? 2.318 -4.246 -17.172 1 92.5 210 SER B N 1
ATOM 3211 C CA . SER B 1 210 ? 2.533 -5.469 -16.406 1 92.5 210 SER B CA 1
ATOM 3212 C C . SER B 1 210 ? 1.22 -6.016 -15.852 1 92.5 210 SER B C 1
ATOM 3214 O O . SER B 1 210 ? 1.219 -6.938 -15.031 1 92.5 210 SER B O 1
ATOM 3216 N N . THR B 1 211 ? 0.098 -5.402 -16.188 1 95.62 211 THR B N 1
ATOM 3217 C CA . THR B 1 211 ? -1.242 -5.883 -15.875 1 95.62 211 THR B CA 1
ATOM 3218 C C . THR B 1 211 ? -2.066 -6.059 -17.141 1 95.62 211 THR B C 1
ATOM 3220 O O . THR B 1 211 ? -2.062 -5.191 -18.016 1 95.62 211 THR B O 1
ATOM 3223 N N . PHE B 1 212 ? -2.73 -7.191 -17.266 1 97.75 212 PHE B N 1
ATOM 3224 C CA . PHE B 1 212 ? -3.396 -7.559 -18.516 1 97.75 212 PHE B CA 1
ATOM 3225 C C . PHE B 1 212 ? -4.898 -7.711 -18.297 1 97.75 212 PHE B C 1
ATOM 3227 O O . PHE B 1 212 ? -5.359 -7.812 -17.156 1 97.75 212 PHE B O 1
ATOM 3234 N N . THR B 1 213 ? -5.633 -7.691 -19.453 1 97.75 213 THR B N 1
ATOM 3235 C CA . THR B 1 213 ? -7.09 -7.738 -19.375 1 97.75 213 THR B CA 1
ATOM 3236 C C . THR B 1 213 ? -7.648 -8.781 -20.344 1 97.75 213 THR B C 1
ATOM 3238 O O . THR B 1 213 ? -7.02 -9.102 -21.344 1 97.75 213 THR B O 1
ATOM 3241 N N . CYS B 1 214 ? -8.672 -9.375 -20.031 1 98.44 214 CYS B N 1
ATOM 3242 C CA . CYS B 1 214 ? -9.469 -10.281 -20.844 1 98.44 214 CYS B CA 1
ATOM 3243 C C . CYS B 1 214 ? -10.938 -10.219 -20.453 1 98.44 214 CYS B C 1
ATOM 3245 O O . CYS B 1 214 ? -11.266 -10.164 -19.266 1 98.44 214 CYS B O 1
ATOM 3247 N N . SER B 1 215 ? -11.867 -10.18 -21.469 1 98.06 215 SER B N 1
ATOM 3248 C CA . SER B 1 215 ? -13.289 -10.055 -21.172 1 98.06 215 SER B CA 1
ATOM 3249 C C . SER B 1 215 ? -14.062 -11.281 -21.656 1 98.06 215 SER B C 1
ATOM 3251 O O . SER B 1 215 ? -13.5 -12.156 -22.312 1 98.06 215 SER B O 1
ATOM 3253 N N . ASN B 1 216 ? -15.32 -11.297 -21.312 1 97.62 216 ASN B N 1
ATOM 3254 C CA . ASN B 1 216 ? -16.281 -12.289 -21.781 1 97.62 216 ASN B CA 1
ATOM 3255 C C . ASN B 1 216 ? -15.969 -13.672 -21.219 1 97.62 216 ASN B C 1
ATOM 3257 O O . ASN B 1 216 ? -15.883 -14.641 -21.984 1 97.62 216 ASN B O 1
ATOM 3261 N N . ARG B 1 217 ? -15.672 -13.727 -19.938 1 97 217 ARG B N 1
ATOM 3262 C CA . ARG B 1 217 ? -15.641 -14.898 -19.062 1 97 217 ARG B CA 1
ATOM 3263 C C . ARG B 1 217 ? -14.539 -15.867 -19.484 1 97 217 ARG B C 1
ATOM 3265 O O . ARG B 1 217 ? -14.797 -17.062 -19.656 1 97 217 ARG B O 1
ATOM 3272 N N . PRO B 1 218 ? -13.305 -15.344 -19.641 1 98.44 218 PRO B N 1
ATOM 3273 C CA . PRO B 1 218 ? -12.219 -16.281 -19.906 1 98.44 218 PRO B CA 1
ATOM 3274 C C . PRO B 1 218 ? -11.961 -17.25 -18.75 1 98.44 218 PRO B C 1
ATOM 3276 O O . PRO B 1 218 ? -12.281 -16.938 -17.594 1 98.44 218 PRO B O 1
ATOM 3279 N N . ASP B 1 219 ? -11.445 -18.391 -19.062 1 98.62 219 ASP B N 1
ATOM 3280 C CA . ASP B 1 219 ? -10.766 -19.25 -18.109 1 98.62 219 ASP B CA 1
ATOM 3281 C C . ASP B 1 219 ? -9.273 -18.938 -18.031 1 98.62 219 ASP B C 1
ATOM 3283 O O . ASP B 1 219 ? -8.781 -18.094 -18.797 1 98.62 219 ASP B O 1
ATOM 3287 N N . TYR B 1 220 ? -8.57 -19.562 -17.094 1 98.88 220 TYR B N 1
ATOM 3288 C CA . TYR B 1 220 ? -7.152 -19.25 -16.922 1 98.88 220 TYR B CA 1
ATOM 3289 C C . TYR B 1 220 ? -6.332 -20.531 -16.719 1 98.88 220 TYR B C 1
ATOM 3291 O O . TYR B 1 220 ? -6.797 -21.484 -16.109 1 98.88 220 TYR B O 1
ATOM 3299 N N . VAL B 1 221 ? -5.121 -20.516 -17.25 1 98.94 221 VAL B N 1
ATOM 3300 C CA . VAL B 1 221 ? -4.113 -21.516 -16.938 1 98.94 221 VAL B CA 1
ATOM 3301 C C . VAL B 1 221 ? -2.93 -20.875 -16.234 1 98.94 221 VAL B C 1
ATOM 3303 O O . VAL B 1 221 ? -2.316 -19.938 -16.75 1 98.94 221 VAL B O 1
ATOM 3306 N N . ILE B 1 222 ? -2.684 -21.297 -15.062 1 99 222 ILE B N 1
ATOM 3307 C CA . ILE B 1 222 ? -1.474 -20.922 -14.336 1 99 222 ILE B CA 1
ATOM 3308 C C . ILE B 1 222 ? -0.423 -22.016 -14.484 1 99 222 ILE B C 1
ATOM 3310 O O . ILE B 1 222 ? -0.685 -23.188 -14.18 1 99 222 ILE B O 1
ATOM 3314 N N . THR B 1 223 ? 0.721 -21.641 -14.977 1 99 223 THR B N 1
ATOM 3315 C CA . THR B 1 223 ? 1.808 -22.609 -15.156 1 99 223 THR B CA 1
ATOM 3316 C C . THR B 1 223 ? 2.977 -22.281 -14.234 1 99 223 THR B C 1
ATOM 3318 O O . THR B 1 223 ? 3.43 -21.141 -14.172 1 99 223 THR B O 1
ATOM 3321 N N . PHE B 1 224 ? 3.396 -23.297 -13.508 1 98.94 224 PHE B N 1
ATOM 3322 C CA . PHE B 1 224 ? 4.621 -23.203 -12.719 1 98.94 224 PHE B CA 1
ATOM 3323 C C . PHE B 1 224 ? 5.816 -23.719 -13.523 1 98.94 224 PHE B C 1
ATOM 3325 O O . PHE B 1 224 ? 5.797 -24.828 -14.039 1 98.94 224 PHE B O 1
ATOM 3332 N N . CYS B 1 225 ? 6.859 -22.906 -13.648 1 98.81 225 CYS B N 1
ATOM 3333 C CA . CYS B 1 225 ? 8.055 -23.172 -14.445 1 98.81 225 CYS B CA 1
ATOM 3334 C C . CYS B 1 225 ? 7.707 -23.281 -15.922 1 98.81 225 CYS B C 1
ATOM 3336 O O . CYS B 1 225 ? 8.055 -24.281 -16.578 1 98.81 225 CYS B O 1
ATOM 3338 N N . PRO B 1 226 ? 7.109 -22.203 -16.375 1 98.56 226 PRO B N 1
ATOM 3339 C CA . PRO B 1 226 ? 6.746 -22.25 -17.781 1 98.56 226 PRO B CA 1
ATOM 3340 C C . PRO B 1 226 ? 7.965 -22.266 -18.703 1 98.56 226 PRO B C 1
ATOM 3342 O O . PRO B 1 226 ? 9.047 -21.828 -18.312 1 98.56 226 PRO B O 1
#

Organism: Vigna mungo (NCBI:txid3915)

Radius of gyration: 23.87 Å; Cα contacts (8 Å, |Δi|>4): 1283; chains: 2; bounding box: 54×67×61 Å